Protein 1LFK (pdb70)

Secondary structure (DSSP, 8-state):
--S-GGG-EETTEE-HHHHTS-SEEEE----EEEE-SHHHHHHHHH-TTTEEEPTT-----TT-GGG--TTHHHHHHHHHGGGG-HHHHHHHHHHHHHHHHHHHHHHHHH-SSEEHIIIIITTHHHHHHHHHHT--GGGHHHHHHHHHHTT-TTS-HHHHHHHHHHHHHHHHHHHHHHHHS--SSHHHHHHHHHGGGS-HHHHHHHHHHHHHHTSHHHHHHHHHHHHHHHHSGGGGGGGSS-HHHHHHHHHHHHHHH--BS--S-EEESS-EEETTEEEPTT-EEEE-HHHHTT-TTT-TTTTS--TTSPP----TT--STTS-TTHHHHHHHHHHHHHHHHHH-TT-EESSTTPPPEEE-SSSB-EEEE-EEE-

B-factor: mean 27.85, std 11.75, range [9.98, 58.65]

Organism: Amycolatopsis orientalis (NCBI:txid31958)

Nearest PDB structures (foldseek):
  1lfk-assembly1_A  TM=1.003E+00  e=4.420E-62  Amycolatopsis orientalis
  1lgf-assembly1_A  TM=1.002E+00  e=5.185E-59  Amycolatopsis orientalis
  1lg9-assembly1_A  TM=9.828E-01  e=8.913E-56  Amycolatopsis orientalis
  6fsh-assembly1_A  TM=9.737E-01  e=1.957E-48  Actinoplanes teichomyceticus
  6fsh-assembly3_C  TM=9.744E-01  e=6.389E-47  Actinoplanes teichomyceticus

Radius of gyration: 20.88 Å; Cα contacts (8 Å, |Δi|>4): 610; chains: 1; bounding box: 57×57×49 Å

Foldseek 3Di:
DPDWQLLADDQLARDPVNLPDDQWDWDDVPIFIEGQALVQQQVQQACCVFWPFDAPDDLPADLQLRRDDPPVSVVSVVLQLLLQDPVLLVVCLVVLLVLLVVLVVVCVVVAPWDWCLVSHLQRSFQVSLCVQAVNDPVCSVVLLCLLVLLVDPVDDPVRNVVSPVVNLVVLVVVLVVLLVPQDSHSSVSSCVPVNPVCPSRSSVRVSSSSSVPGRVQLSQLLFSVVVLCLVVVVLLVLLVDDPVSLLLLLLLSCLQNLFFSWDGKIFGCAWDADPNRTHGGGHTYTYGQSSNSQNCVQDVPSNDRDSVDPDTDGQSQHHHPNRNSCVVSSSSSNSSNSNSVCVVPVPKHQSDPPDDFAWDSPDSTTHGPTTTIGD

CATH classification: 1.10.630.10

InterPro domains:
  IPR001128 Cytochrome P450 [PF00067] (218-369)
  IPR002397 Cytochrome P450, B-class [PR00359] (91-102)
  IPR002397 Cytochrome P450, B-class [PR00359] (138-154)
  IPR002397 Cytochrome P450, B-class [PR00359] (155-170)
  IPR002397 Cytochrome P450, B-class [PR00359] (192-214)
  IPR002397 Cytochrome P450, B-class [PR00359] (271-282)
  IPR002397 Cytochrome P450, B-class [PR00359] (289-316)
  IPR002397 Cytochrome P450, B-class [PR00359] (317-332)
  IPR002397 Cytochrome P450, B-class [PR00359] (338-347)
  IPR002397 Cytochrome P450, B-class [PR00359] (347-358)
  IPR017972 Cytochrome P450, conserved site [PS00086] (340-349)
  IPR036396 Cytochrome P450 superfamily [G3DSA:1.10.630.10] (2-398)
  IPR036396 Cytochrome P450 superfamily [SSF48264] (6-398)

Solvent-accessible surface area: 17871 Å² total; per-residue (Å²): 110,138,93,71,50,24,58,36,28,101,33,10,47,2,4,88,77,0,76,87,22,35,45,6,46,163,34,134,143,104,94,27,10,1,0,12,20,23,74,13,0,100,80,0,10,29,38,46,136,65,2,26,6,97,116,169,66,126,97,147,46,54,2,30,14,64,6,45,16,32,70,82,2,73,142,20,50,150,33,1,60,23,2,21,55,124,190,51,7,126,200,18,20,81,125,0,70,98,13,0,32,28,46,0,52,69,0,86,205,63,27,51,79,6,25,0,2,51,51,1,0,79,104,0,0,5,18,0,7,0,34,7,1,25,2,60,162,139,42,31,112,70,0,40,131,7,0,69,7,24,86,54,94,104,46,65,119,177,153,54,56,54,41,14,76,108,0,33,150,39,0,83,58,3,2,59,120,15,74,185,139,62,36,148,14,2,0,0,9,0,8,70,106,41,30,126,102,0,63,63,101,29,0,52,2,0,0,0,21,16,0,88,68,18,23,54,56,9,4,0,7,0,0,0,0,0,2,0,0,26,112,55,84,158,36,9,89,13,8,127,59,88,97,120,40,4,76,85,0,1,44,9,0,9,2,19,1,2,6,23,12,17,21,7,7,5,43,2,104,113,88,27,89,10,51,67,52,95,1,102,146,47,42,17,1,17,0,0,4,3,6,0,0,12,21,115,97,44,14,146,56,10,75,162,6,40,6,101,19,146,77,17,102,30,2,9,26,11,49,30,56,24,66,48,40,19,5,31,8,11,86,20,2,2,42,7,0,0,21,25,1,5,169,65,4,93,55,11,124,37,38,72,124,87,48,118,45,71,48,24,112,134,29,66,1,5,0,2,75,73,8,58,0,10,72

Structure (mmCIF, N/CA/C/O backbone):
data_1LFK
#
_entry.id   1LFK
#
_cell.length_a   100.40
_cell.length_b   60.400
_cell.length_c   90.30
_cell.angle_alpha   90.00
_cell.angle_beta   122.7
_cell.angle_gamma   90.00
#
_symmetry.space_group_name_H-M   'C 1 2 1'
#
loop_
_entity.id
_entity.type
_entity.pdbx_description
1 polymer 'P450 monooxygenase'
2 non-polymer 'PROTOPORPHYRIN IX CONTAINING FE'
3 water water
#
loop_
_atom_site.group_PDB
_atom_site.id
_atom_site.type_symbol
_atom_site.label_atom_id
_atom_site.label_alt_id
_atom_site.label_comp_id
_atom_site.label_asym_id
_atom_site.label_entity_id
_atom_site.label_seq_id
_atom_site.pdbx_PDB_ins_code
_atom_site.Cartn_x
_atom_site.Cartn_y
_atom_site.Cartn_z
_atom_site.occupancy
_atom_site.B_iso_or_equiv
_atom_site.auth_seq_id
_atom_site.auth_comp_id
_atom_site.auth_asym_id
_atom_site.auth_atom_id
_atom_site.pdbx_PDB_model_num
ATOM 1 N N . ASP A 1 5 ? 1.648 27.325 46.068 1.00 53.96 5 ASP A N 1
ATOM 2 C CA . ASP A 1 5 ? 2.905 27.939 46.605 1.00 54.28 5 ASP A CA 1
ATOM 3 C C . ASP A 1 5 ? 4.158 27.187 46.104 1.00 53.38 5 ASP A C 1
ATOM 4 O O . ASP A 1 5 ? 4.353 25.997 46.393 1.00 53.38 5 ASP A O 1
ATOM 9 N N . PRO A 1 6 ? 5.025 27.881 45.336 1.00 52.17 6 PRO A N 1
ATOM 10 C CA . PRO A 1 6 ? 6.252 27.278 44.797 1.00 50.53 6 PRO A CA 1
ATOM 11 C C . PRO A 1 6 ? 7.393 27.159 45.813 1.00 48.48 6 PRO A C 1
ATOM 12 O O . PRO A 1 6 ? 8.323 26.379 45.611 1.00 48.35 6 PRO A O 1
ATOM 16 N N . ARG A 1 7 ? 7.318 27.942 46.887 1.00 46.86 7 ARG A N 1
ATOM 17 C CA . ARG A 1 7 ? 8.346 27.943 47.935 1.00 44.25 7 ARG A CA 1
ATOM 18 C C . ARG A 1 7 ? 8.519 26.592 48.602 1.00 40.76 7 ARG A C 1
ATOM 19 O O . ARG A 1 7 ? 7.545 25.970 49.021 1.00 40.43 7 ARG A O 1
ATOM 27 N N . PRO A 1 8 ? 9.772 26.132 48.727 1.00 37.39 8 PRO A N 1
ATOM 28 C CA . PRO A 1 8 ? 10.096 24.843 49.348 1.00 34.90 8 PRO A CA 1
ATOM 29 C C . PRO A 1 8 ? 9.489 24.803 50.746 1.00 32.63 8 PRO A C 1
ATOM 30 O O . PRO A 1 8 ? 9.414 25.824 51.420 1.00 31.22 8 PRO A O 1
ATOM 34 N N . LEU A 1 9 ? 9.050 23.625 51.172 1.00 30.47 9 LEU A N 1
ATOM 35 C CA . LEU A 1 9 ? 8.433 23.490 52.465 1.00 29.41 9 LEU A CA 1
ATOM 36 C C . LEU A 1 9 ? 9.307 24.049 53.577 1.00 25.00 9 LEU A C 1
ATOM 37 O O . LEU A 1 9 ? 8.802 24.745 54.453 1.00 24.09 9 LEU A O 1
ATOM 42 N N . HIS A 1 10 ? 10.596 23.771 53.504 1.00 24.17 10 HIS A N 1
ATOM 43 C CA . HIS A 1 10 ? 11.450 24.170 54.628 1.00 23.89 10 HIS A CA 1
ATOM 44 C C . HIS A 1 10 ? 11.613 25.661 54.813 1.00 22.57 10 HIS A C 1
ATOM 45 O O . HIS A 1 10 ? 12.074 26.120 55.888 1.00 20.80 10 HIS A O 1
ATOM 52 N N . ILE A 1 11 ? 11.212 26.442 53.815 1.00 21.14 11 ILE A N 1
ATOM 53 C CA . ILE A 1 11 ? 11.336 27.884 53.983 1.00 23.22 11 ILE A CA 1
ATOM 54 C C . ILE A 1 11 ? 10.036 28.539 54.442 1.00 21.80 11 ILE A C 1
ATOM 55 O O . ILE A 1 11 ? 9.986 29.746 54.716 1.00 21.74 11 ILE A O 1
ATOM 60 N N . ARG A 1 12 ? 8.990 27.743 54.611 1.00 21.34 12 ARG A N 1
ATOM 61 C CA . ARG A 1 12 ? 7.710 28.274 55.014 1.00 21.17 12 ARG A CA 1
ATOM 62 C C . ARG A 1 12 ? 7.476 28.477 56.501 1.00 20.67 12 ARG A C 1
ATOM 63 O O . ARG A 1 12 ? 7.683 27.561 57.301 1.00 20.57 12 ARG A O 1
ATOM 71 N N . ARG A 1 13 ? 7.025 29.676 56.845 1.00 20.42 13 ARG A N 1
ATOM 72 C CA . ARG A 1 13 ? 6.664 29.998 58.209 1.00 19.57 13 ARG A CA 1
ATOM 73 C C . ARG A 1 13 ? 5.222 30.517 58.249 1.00 22.03 13 ARG A C 1
ATOM 74 O O . ARG A 1 13 ? 4.667 30.972 57.238 1.00 23.25 13 ARG A O 1
ATOM 82 N N . GLN A 1 14 ? 4.646 30.459 59.426 1.00 22.12 14 GLN A N 1
ATOM 83 C CA . GLN A 1 14 ? 3.315 30.977 59.700 1.00 24.15 14 GLN A CA 1
ATOM 84 C C . GLN A 1 14 ? 3.512 31.789 60.962 1.00 22.64 14 GLN A C 1
ATOM 85 O O . GLN A 1 14 ? 3.580 31.214 62.038 1.00 21.35 14 GLN A O 1
ATOM 91 N N . GLY A 1 15 ? 3.603 33.114 60.859 1.00 20.88 15 GLY A N 1
ATOM 92 C CA . GLY A 1 15 ? 3.829 33.905 62.055 1.00 20.57 15 GLY A CA 1
ATOM 93 C C . GLY A 1 15 ? 5.228 33.562 62.576 1.00 20.39 15 GLY A C 1
ATOM 94 O O . GLY A 1 15 ? 6.181 33.528 61.815 1.00 19.59 15 GLY A O 1
ATOM 95 N N . LEU A 1 16 ? 5.342 33.278 63.866 1.00 20.88 16 LEU A N 1
ATOM 96 C CA . LEU A 1 16 ? 6.648 32.930 64.460 1.00 18.67 16 LEU A CA 1
ATOM 97 C C . LEU A 1 16 ? 6.913 31.418 64.422 1.00 21.00 16 LEU A C 1
ATOM 98 O O . LEU A 1 16 ? 7.951 30.934 64.897 1.00 21.36 16 LEU A O 1
ATOM 103 N N . ASP A 1 17 ? 6.013 30.654 63.811 1.00 21.61 17 ASP A N 1
ATOM 104 C CA . ASP A 1 17 ? 6.192 29.190 63.772 1.00 21.16 17 ASP A CA 1
ATOM 105 C C . ASP A 1 17 ? 6.526 28.622 62.388 1.00 21.25 17 ASP A C 1
ATOM 106 O O . ASP A 1 17 ? 6.437 29.314 61.368 1.00 21.21 17 ASP A O 1
ATOM 111 N N . PRO A 1 18 ? 7.043 27.375 62.393 1.00 19.74 18 PRO A N 1
ATOM 112 C CA . PRO A 1 18 ? 7.187 26.789 61.063 1.00 20.15 18 PRO A CA 1
ATOM 113 C C . PRO A 1 18 ? 5.845 26.557 60.434 1.00 20.96 18 PRO A C 1
ATOM 114 O O . PRO A 1 18 ? 4.917 26.384 61.292 1.00 21.68 18 PRO A O 1
ATOM 118 N N . ALA A 1 19 ? 5.660 26.617 59.183 1.00 21.50 19 ALA A N 1
ATOM 119 C CA . ALA A 1 19 ? 4.305 26.473 58.628 1.00 23.51 19 ALA A CA 1
ATOM 120 C C . ALA A 1 19 ? 3.720 25.128 59.024 1.00 24.23 19 ALA A C 1
ATOM 121 O O . ALA A 1 19 ? 4.456 24.169 59.246 1.00 22.13 19 ALA A O 1
ATOM 123 N N . ASP A 1 20 ? 2.392 25.042 59.070 1.00 25.23 20 ASP A N 1
ATOM 124 C CA . ASP A 1 20 ? 1.746 23.782 59.451 1.00 28.92 20 ASP A CA 1
ATOM 125 C C . ASP A 1 20 ? 2.141 22.600 58.583 1.00 27.02 20 ASP A C 1
ATOM 126 O O . ASP A 1 20 ? 2.324 21.469 59.082 1.00 25.93 20 ASP A O 1
ATOM 131 N N . GLU A 1 21 ? 2.287 22.839 57.288 1.00 26.58 21 GLU A N 1
ATOM 132 C CA . GLU A 1 21 ? 2.668 21.760 56.380 1.00 26.92 21 GLU A CA 1
ATOM 133 C C . GLU A 1 21 ? 4.110 21.305 56.610 1.00 25.74 21 GLU A C 1
ATOM 134 O O . GLU A 1 21 ? 4.466 20.177 56.274 1.00 24.58 21 GLU A O 1
ATOM 140 N N . LEU A 1 22 ? 4.954 22.188 57.154 1.00 23.74 22 LEU A N 1
ATOM 141 C CA . LEU A 1 22 ? 6.333 21.777 57.413 1.00 20.89 22 LEU A CA 1
ATOM 142 C C . LEU A 1 22 ? 6.279 20.965 58.703 1.00 19.01 22 LEU A C 1
ATOM 143 O O . LEU A 1 22 ? 6.975 19.957 58.829 1.00 20.12 22 LEU A O 1
ATOM 148 N N . LEU A 1 23 ? 5.459 21.383 59.657 1.00 21.23 23 LEU A N 1
ATOM 149 C CA . LEU A 1 23 ? 5.369 20.656 60.936 1.00 23.83 23 LEU A CA 1
ATOM 150 C C . LEU A 1 23 ? 4.752 19.251 60.727 1.00 25.59 23 LEU A C 1
ATOM 151 O O . LEU A 1 23 ? 5.023 18.337 61.485 1.00 27.34 23 LEU A O 1
ATOM 156 N N . ALA A 1 24 ? 3.981 19.078 59.662 1.00 25.77 24 ALA A N 1
ATOM 157 C CA . ALA A 1 24 ? 3.361 17.784 59.376 1.00 26.39 24 ALA A CA 1
ATOM 158 C C . ALA A 1 24 ? 4.203 16.890 58.452 1.00 26.26 24 ALA A C 1
ATOM 159 O O . ALA A 1 24 ? 3.807 15.761 58.136 1.00 25.00 24 ALA A O 1
ATOM 161 N N . ALA A 1 25 ? 5.345 17.383 57.992 1.00 24.27 25 ALA A N 1
ATOM 162 C CA . ALA A 1 25 ? 6.200 16.595 57.136 1.00 25.45 25 ALA A CA 1
ATOM 163 C C . ALA A 1 25 ? 6.790 15.439 57.968 1.00 25.37 25 ALA A C 1
ATOM 164 O O . ALA A 1 25 ? 7.096 15.608 59.165 1.00 25.83 25 ALA A O 1
ATOM 166 N N . GLY A 1 26 ? 6.991 14.281 57.364 1.00 24.33 26 GLY A N 1
ATOM 167 C CA . GLY A 1 26 ? 7.540 13.192 58.168 1.00 23.48 26 GLY A CA 1
ATOM 168 C C . GLY A 1 26 ? 8.979 13.445 58.617 1.00 23.99 26 GLY A C 1
ATOM 169 O O . GLY A 1 26 ? 9.619 14.416 58.193 1.00 23.21 26 GLY A O 1
ATOM 170 N N . ALA A 1 27 ? 9.486 12.559 59.469 1.00 23.53 27 ALA A N 1
ATOM 171 C CA . ALA A 1 27 ? 10.837 12.684 59.985 1.00 23.21 27 ALA A CA 1
ATOM 172 C C . ALA A 1 27 ? 11.906 12.875 58.876 1.00 24.56 27 ALA A C 1
ATOM 173 O O . ALA A 1 27 ? 12.804 13.714 58.996 1.00 23.11 27 ALA A O 1
ATOM 175 N N . LEU A 1 28 ? 11.834 12.091 57.800 1.00 23.16 28 LEU A N 1
ATOM 176 C CA . LEU A 1 28 ? 12.819 12.192 56.722 1.00 25.08 28 LEU A CA 1
ATOM 177 C C . LEU A 1 28 ? 12.088 11.792 55.474 1.00 27.49 28 LEU A C 1
ATOM 178 O O . LEU A 1 28 ? 11.667 10.634 55.371 1.00 28.84 28 LEU A O 1
ATOM 183 N N . THR A 1 29 ? 11.911 12.738 54.560 1.00 28.37 29 THR A N 1
ATOM 184 C CA . THR A 1 29 ? 11.169 12.466 53.326 1.00 30.75 29 THR A CA 1
ATOM 185 C C . THR A 1 29 ? 11.824 13.109 52.127 1.00 32.58 29 THR A C 1
ATOM 186 O O . THR A 1 29 ? 12.742 13.920 52.251 1.00 30.79 29 THR A O 1
ATOM 190 N N . ARG A 1 30 ? 11.348 12.734 50.947 1.00 33.90 30 ARG A N 1
ATOM 191 C CA . ARG A 1 30 ? 11.867 13.293 49.715 1.00 36.44 30 ARG A CA 1
ATOM 192 C C . ARG A 1 30 ? 11.081 14.525 49.346 1.00 36.75 30 ARG A C 1
ATOM 193 O O . ARG A 1 30 ? 9.854 14.564 49.478 1.00 36.20 30 ARG A O 1
ATOM 201 N N . VAL A 1 31 ? 11.803 15.530 48.886 1.00 37.23 31 VAL A N 1
ATOM 202 C CA . VAL A 1 31 ? 11.203 16.783 48.462 1.00 38.65 31 VAL A CA 1
ATOM 203 C C . VAL A 1 31 ? 11.901 17.215 47.178 1.00 39.74 31 VAL A C 1
ATOM 204 O O . VAL A 1 31 ? 13.043 16.836 46.931 1.00 38.90 31 VAL A O 1
ATOM 208 N N . THR A 1 32 ? 11.191 17.988 46.360 1.00 41.58 32 THR A N 1
ATOM 209 C CA . THR A 1 32 ? 11.739 18.511 45.109 1.00 43.22 32 THR A CA 1
ATOM 210 C C . THR A 1 32 ? 11.526 20.027 45.071 1.00 42.42 32 THR A C 1
ATOM 211 O O . THR A 1 32 ? 12.480 20.791 44.858 1.00 42.82 32 THR A O 1
ATOM 215 N N . ALA A 1 39 ? 15.619 22.402 39.296 1.00 53.90 39 ALA A N 1
ATOM 216 C CA . ALA A 1 39 ? 14.802 21.339 39.886 1.00 54.17 39 ALA A CA 1
ATOM 217 C C . ALA A 1 39 ? 15.662 20.220 40.484 1.00 53.72 39 ALA A C 1
ATOM 218 O O . ALA A 1 39 ? 16.092 19.305 39.772 1.00 53.46 39 ALA A O 1
ATOM 220 N N . GLU A 1 40 ? 15.913 20.305 41.791 1.00 52.99 40 GLU A N 1
ATOM 221 C CA . GLU A 1 40 ? 16.708 19.292 42.488 1.00 51.91 40 GLU A CA 1
ATOM 222 C C . GLU A 1 40 ? 15.877 18.563 43.540 1.00 50.67 40 GLU A C 1
ATOM 223 O O . GLU A 1 40 ? 15.013 19.151 44.194 1.00 50.39 40 GLU A O 1
ATOM 229 N N . THR A 1 41 ? 16.136 17.273 43.695 1.00 49.67 41 THR A N 1
ATOM 230 C CA . THR A 1 41 ? 15.420 16.490 44.689 1.00 47.97 41 THR A CA 1
ATOM 231 C C . THR A 1 41 ? 16.364 16.226 45.885 1.00 45.43 41 THR A C 1
ATOM 232 O O . THR A 1 41 ? 17.547 15.947 45.704 1.00 45.65 41 THR A O 1
ATOM 236 N N . HIS A 1 42 ? 15.850 16.345 47.108 1.00 41.87 42 HIS A N 1
ATOM 237 C CA . HIS A 1 42 ? 16.688 16.117 48.289 1.00 38.26 42 HIS A CA 1
ATOM 238 C C . HIS A 1 42 ? 15.887 15.402 49.372 1.00 34.88 42 HIS A C 1
ATOM 239 O O . HIS A 1 42 ? 14.661 15.261 49.273 1.00 34.86 42 HIS A O 1
ATOM 246 N N . TRP A 1 43 ? 16.593 14.955 50.405 1.00 30.90 43 TRP A N 1
ATOM 247 C CA . TRP A 1 43 ? 15.915 14.367 51.544 1.00 27.57 43 TRP A CA 1
ATOM 248 C C . TRP A 1 43 ? 15.726 15.586 52.467 1.00 25.86 43 TRP A C 1
ATOM 249 O O . TRP A 1 43 ? 16.598 16.471 52.469 1.00 24.88 43 TRP A O 1
ATOM 260 N N . MET A 1 44 ? 14.596 15.662 53.176 1.00 22.96 44 MET A N 1
ATOM 261 C CA . MET A 1 44 ? 14.390 16.761 54.147 1.00 23.89 44 MET A CA 1
ATOM 262 C C . MET A 1 44 ? 14.201 16.069 55.480 1.00 23.15 44 MET A C 1
ATOM 263 O O . MET A 1 44 ? 13.300 15.242 55.622 1.00 21.90 44 MET A O 1
ATOM 268 N N . ALA A 1 45 ? 15.058 16.436 56.447 1.00 21.44 45 ALA A N 1
ATOM 269 C CA . ALA A 1 45 ? 15.046 15.903 57.805 1.00 20.11 45 ALA A CA 1
ATOM 270 C C . ALA A 1 45 ? 14.349 16.894 58.714 1.00 19.67 45 ALA A C 1
ATOM 271 O O . ALA A 1 45 ? 14.736 18.062 58.732 1.00 19.24 45 ALA A O 1
ATOM 273 N N . THR A 1 46 ? 13.324 16.447 59.446 1.00 17.75 46 THR A N 1
ATOM 274 C CA . THR A 1 46 ? 12.576 17.327 60.362 1.00 16.64 46 THR A CA 1
ATOM 275 C C . THR A 1 46 ? 12.598 16.843 61.821 1.00 18.32 46 THR A C 1
ATOM 276 O O . THR A 1 46 ? 12.266 17.596 62.725 1.00 19.17 46 THR A O 1
ATOM 280 N N . ALA A 1 47 ? 12.965 15.589 62.058 1.00 16.69 47 ALA A N 1
ATOM 281 C CA . ALA A 1 47 ? 12.987 15.120 63.426 1.00 17.63 47 ALA A CA 1
ATOM 282 C C . ALA A 1 47 ? 14.299 15.524 64.099 1.00 15.96 47 ALA A C 1
ATOM 283 O O . ALA A 1 47 ? 15.359 15.447 63.492 1.00 14.95 47 ALA A O 1
ATOM 285 N N . HIS A 1 48 ? 14.199 15.956 65.358 1.00 16.96 48 HIS A N 1
ATOM 286 C CA . HIS A 1 48 ? 15.370 16.373 66.137 1.00 16.42 48 HIS A CA 1
ATOM 287 C C . HIS A 1 48 ? 16.484 15.310 66.157 1.00 17.32 48 HIS A C 1
ATOM 288 O O . HIS A 1 48 ? 17.634 15.641 65.924 1.00 16.41 48 HIS A O 1
ATOM 295 N N . ALA A 1 49 ? 16.132 14.040 66.382 1.00 18.16 49 ALA A N 1
ATOM 296 C CA . ALA A 1 49 ? 17.152 12.986 66.415 1.00 17.39 49 ALA A CA 1
ATOM 297 C C . ALA A 1 49 ? 17.755 12.724 65.019 1.00 18.37 49 ALA A C 1
ATOM 298 O O . ALA A 1 49 ? 18.944 12.367 64.921 1.00 18.79 49 ALA A O 1
ATOM 300 N N . VAL A 1 50 ? 16.963 12.873 63.961 1.00 18.60 50 VAL A N 1
ATOM 301 C CA . VAL A 1 50 ? 17.487 12.639 62.624 1.00 16.73 50 VAL A CA 1
ATOM 302 C C . VAL A 1 50 ? 18.428 13.771 62.249 1.00 16.30 50 VAL A C 1
ATOM 303 O O . VAL A 1 50 ? 19.506 13.548 61.738 1.00 17.49 50 VAL A O 1
ATOM 307 N N . VAL A 1 51 ? 18.032 15.004 62.555 1.00 15.52 51 VAL A N 1
ATOM 308 C CA . VAL A 1 51 ? 18.920 16.113 62.244 1.00 16.65 51 VAL A CA 1
ATOM 309 C C . VAL A 1 51 ? 20.243 15.964 63.018 1.00 14.26 51 VAL A C 1
ATOM 310 O O . VAL A 1 51 ? 21.324 16.256 62.445 1.00 16.49 51 VAL A O 1
ATOM 314 N N . ARG A 1 52 ? 20.178 15.553 64.283 1.00 15.38 52 ARG A N 1
ATOM 315 C CA . ARG A 1 52 ? 21.401 15.362 65.087 1.00 17.63 52 ARG A CA 1
ATOM 316 C C . ARG A 1 52 ? 22.244 14.246 64.479 1.00 19.34 52 ARG A C 1
ATOM 317 O O . ARG A 1 52 ? 23.448 14.334 64.430 1.00 18.02 52 ARG A O 1
ATOM 325 N N . GLN A 1 53 ? 21.593 13.210 63.966 1.00 19.45 53 GLN A N 1
ATOM 326 C CA . GLN A 1 53 ? 22.392 12.146 63.391 1.00 22.64 53 GLN A CA 1
ATOM 327 C C . GLN A 1 53 ? 23.113 12.587 62.118 1.00 22.00 53 GLN A C 1
ATOM 328 O O . GLN A 1 53 ? 24.296 12.284 61.931 1.00 23.80 53 GLN A O 1
ATOM 334 N N . VAL A 1 54 ? 22.404 13.289 61.237 1.00 20.69 54 VAL A N 1
ATOM 335 C CA . VAL A 1 54 ? 22.931 13.786 59.979 1.00 19.99 54 VAL A CA 1
ATOM 336 C C . VAL A 1 54 ? 24.043 14.812 60.218 1.00 22.65 54 VAL A C 1
ATOM 337 O O . VAL A 1 54 ? 25.120 14.697 59.641 1.00 22.67 54 VAL A O 1
ATOM 341 N N . MET A 1 55 ? 23.795 15.790 61.100 1.00 19.56 55 MET A N 1
ATOM 342 C CA . MET A 1 55 ? 24.820 16.812 61.283 1.00 22.38 55 MET A CA 1
ATOM 343 C C . MET A 1 55 ? 25.990 16.356 62.136 1.00 22.54 55 MET A C 1
ATOM 344 O O . MET A 1 55 ? 27.103 16.881 62.015 1.00 24.03 55 MET A O 1
ATOM 349 N N . GLY A 1 56 ? 25.756 15.378 62.991 1.00 24.44 56 GLY A N 1
ATOM 350 C CA . GLY A 1 56 ? 26.831 14.929 63.871 1.00 27.01 56 GLY A CA 1
ATOM 351 C C . GLY A 1 56 ? 27.785 13.937 63.239 1.00 30.00 56 GLY A C 1
ATOM 352 O O . GLY A 1 56 ? 28.942 13.823 63.678 1.00 30.45 56 GLY A O 1
ATOM 353 N N . ASP A 1 57 ? 27.320 13.233 62.204 1.00 30.72 57 ASP A N 1
ATOM 354 C CA . ASP A 1 57 ? 28.131 12.200 61.540 1.00 32.64 57 ASP A CA 1
ATOM 355 C C . ASP A 1 57 ? 28.790 12.720 60.273 1.00 32.26 57 ASP A C 1
ATOM 356 O O . ASP A 1 57 ? 28.296 12.502 59.160 1.00 30.81 57 ASP A O 1
ATOM 361 N N . HIS A 1 58 ? 29.910 13.422 60.445 1.00 31.83 58 HIS A N 1
ATOM 362 C CA . HIS A 1 58 ? 30.605 14.000 59.308 1.00 33.63 58 HIS A CA 1
ATOM 363 C C . HIS A 1 58 ? 31.301 12.946 58.442 1.00 34.90 58 HIS A C 1
ATOM 364 O O . HIS A 1 58 ? 31.631 13.207 57.294 1.00 35.67 58 HIS A O 1
ATOM 371 N N . GLN A 1 59 ? 31.523 11.768 58.996 1.00 35.44 59 GLN A N 1
ATOM 372 C CA . GLN A 1 59 ? 32.133 10.692 58.223 1.00 38.97 59 GLN A CA 1
ATOM 373 C C . GLN A 1 59 ? 31.161 10.189 57.149 1.00 38.95 59 GLN A C 1
ATOM 374 O O . GLN A 1 59 ? 31.593 9.831 56.047 1.00 40.61 59 GLN A O 1
ATOM 380 N N . GLN A 1 60 ? 29.861 10.191 57.432 1.00 37.95 60 GLN A N 1
ATOM 381 C CA . GLN A 1 60 ? 28.875 9.748 56.426 1.00 37.67 60 GLN A CA 1
ATOM 382 C C . GLN A 1 60 ? 28.170 10.886 55.682 1.00 35.97 60 GLN A C 1
ATOM 383 O O . GLN A 1 60 ? 27.602 10.695 54.598 1.00 32.50 60 GLN A O 1
ATOM 389 N N . PHE A 1 61 ? 28.200 12.088 56.263 1.00 33.51 61 PHE A N 1
ATOM 390 C CA . PHE A 1 61 ? 27.537 13.222 55.637 1.00 32.02 61 PHE A CA 1
ATOM 391 C C . PHE A 1 61 ? 28.471 14.424 55.569 1.00 33.28 61 PHE A C 1
ATOM 392 O O . PHE A 1 61 ? 28.704 15.115 56.572 1.00 34.38 61 PHE A O 1
ATOM 400 N N . SER A 1 62 ? 29.007 14.669 54.391 1.00 33.16 62 SER A N 1
ATOM 401 C CA . SER A 1 62 ? 29.914 15.783 54.208 1.00 35.19 62 SER A CA 1
ATOM 402 C C . SER A 1 62 ? 29.088 17.016 53.877 1.00 35.99 62 SER A C 1
ATOM 403 O O . SER A 1 62 ? 27.928 16.914 53.471 1.00 35.31 62 SER A O 1
ATOM 406 N N . THR A 1 63 ? 29.671 18.193 54.066 1.00 36.86 63 THR A N 1
ATOM 407 C CA . THR A 1 63 ? 28.947 19.413 53.753 1.00 37.96 63 THR A CA 1
ATOM 408 C C . THR A 1 63 ? 29.116 19.735 52.282 1.00 40.18 63 THR A C 1
ATOM 409 O O . THR A 1 63 ? 30.214 19.607 51.738 1.00 40.75 63 THR A O 1
ATOM 413 N N . ARG A 1 64 ? 28.024 20.137 51.639 1.00 41.55 64 ARG A N 1
ATOM 414 C CA . ARG A 1 64 ? 28.052 20.532 50.244 1.00 43.34 64 ARG A CA 1
ATOM 415 C C . ARG A 1 64 ? 28.955 21.765 50.161 1.00 44.74 64 ARG A C 1
ATOM 416 O O . ARG A 1 64 ? 28.799 22.704 50.945 1.00 44.18 64 ARG A O 1
ATOM 424 N N . ARG A 1 65 ? 29.901 21.762 49.221 1.00 45.75 65 ARG A N 1
ATOM 425 C CA . ARG A 1 65 ? 30.812 22.897 49.059 1.00 47.24 65 ARG A CA 1
ATOM 426 C C . ARG A 1 65 ? 30.198 24.027 48.236 1.00 47.98 65 ARG A C 1
ATOM 427 O O . ARG A 1 65 ? 29.302 23.804 47.416 1.00 48.03 65 ARG A O 1
ATOM 435 N N . ARG A 1 66 ? 30.707 25.241 48.462 1.00 49.78 66 ARG A N 1
ATOM 436 C CA . ARG A 1 66 ? 30.249 26.453 47.772 1.00 50.71 66 ARG A CA 1
ATOM 437 C C . ARG A 1 66 ? 28.738 26.624 47.852 1.00 51.33 66 ARG A C 1
ATOM 438 O O . ARG A 1 66 ? 28.105 27.017 46.870 1.00 51.45 66 ARG A O 1
ATOM 446 N N . TRP A 1 67 ? 28.150 26.330 49.011 1.00 51.13 67 TRP A N 1
ATOM 447 C CA . TRP A 1 67 ? 26.705 26.479 49.147 1.00 51.16 67 TRP A CA 1
ATOM 448 C C . TRP A 1 67 ? 26.339 27.915 49.469 1.00 50.97 67 TRP A C 1
ATOM 449 O O . TRP A 1 67 ? 27.052 28.602 50.199 1.00 50.47 67 TRP A O 1
ATOM 460 N N . ASP A 1 68 ? 25.211 28.352 48.927 1.00 51.42 68 ASP A N 1
ATOM 461 C CA . ASP A 1 68 ? 24.714 29.693 49.163 1.00 52.43 68 ASP A CA 1
ATOM 462 C C . ASP A 1 68 ? 23.255 29.635 49.581 1.00 52.37 68 ASP A C 1
ATOM 463 O O . ASP A 1 68 ? 22.384 29.279 48.782 1.00 51.95 68 ASP A O 1
ATOM 468 N N . PRO A 1 69 ? 22.973 29.970 50.854 1.00 52.91 69 PRO A N 1
ATOM 469 C CA . PRO A 1 69 ? 21.626 29.978 51.429 1.00 52.84 69 PRO A CA 1
ATOM 470 C C . PRO A 1 69 ? 20.695 30.814 50.569 1.00 53.05 69 PRO A C 1
ATOM 471 O O . PRO A 1 69 ? 19.552 30.435 50.346 1.00 53.59 69 PRO A O 1
ATOM 475 N N . GLU A 1 83 ? 34.284 31.701 45.884 1.00 53.02 83 GLU A N 1
ATOM 476 C CA . GLU A 1 83 ? 34.808 30.698 46.814 1.00 53.18 83 GLU A CA 1
ATOM 477 C C . GLU A 1 83 ? 35.863 31.299 47.752 1.00 53.00 83 GLU A C 1
ATOM 478 O O . GLU A 1 83 ? 36.943 31.693 47.300 1.00 52.54 83 GLU A O 1
ATOM 484 N N . LEU A 1 84 ? 35.559 31.356 49.052 1.00 52.44 84 LEU A N 1
ATOM 485 C CA . LEU A 1 84 ? 36.494 31.916 50.029 1.00 52.05 84 LEU A CA 1
ATOM 486 C C . LEU A 1 84 ? 37.523 30.882 50.466 1.00 52.19 84 LEU A C 1
ATOM 487 O O . LEU A 1 84 ? 37.253 29.674 50.488 1.00 51.36 84 LEU A O 1
ATOM 492 N N . VAL A 1 85 ? 38.704 31.372 50.823 1.00 51.82 85 VAL A N 1
ATOM 493 C CA . VAL A 1 85 ? 39.777 30.509 51.299 1.00 51.07 85 VAL A CA 1
ATOM 494 C C . VAL A 1 85 ? 39.561 30.286 52.790 1.00 50.23 85 VAL A C 1
ATOM 495 O O . VAL A 1 85 ? 39.281 31.230 53.535 1.00 50.49 85 VAL A O 1
ATOM 499 N N . GLY A 1 86 ? 39.698 29.044 53.231 1.00 48.75 86 GLY A N 1
ATOM 500 C CA . GLY A 1 86 ? 39.525 28.775 54.642 1.00 47.39 86 GLY A CA 1
ATOM 501 C C . GLY A 1 86 ? 38.097 28.931 55.146 1.00 46.26 86 GLY A C 1
ATOM 502 O O . GLY A 1 86 ? 37.894 29.128 56.338 1.00 46.67 86 GLY A O 1
ATOM 503 N N . ASN A 1 87 ? 37.120 28.848 54.246 1.00 44.87 87 ASN A N 1
ATOM 504 C CA . ASN A 1 87 ? 35.703 28.943 54.610 1.00 43.64 87 ASN A CA 1
ATOM 505 C C . ASN A 1 87 ? 35.391 27.630 55.331 1.00 41.74 87 ASN A C 1
ATOM 506 O O . ASN A 1 87 ? 35.322 26.570 54.701 1.00 41.52 87 ASN A O 1
ATOM 511 N N . LEU A 1 88 ? 35.203 27.693 56.645 1.00 39.22 88 LEU A N 1
ATOM 512 C CA . LEU A 1 88 ? 34.984 26.470 57.412 1.00 37.96 88 LEU A CA 1
ATOM 513 C C . LEU A 1 88 ? 33.874 25.567 56.905 1.00 38.31 88 LEU A C 1
ATOM 514 O O . LEU A 1 88 ? 34.019 24.340 56.971 1.00 36.42 88 LEU A O 1
ATOM 519 N N . MET A 1 89 ? 32.799 26.148 56.375 1.00 37.88 89 MET A N 1
ATOM 520 C CA . MET A 1 89 ? 31.675 25.323 55.922 1.00 41.19 89 MET A CA 1
ATOM 521 C C . MET A 1 89 ? 31.995 24.396 54.755 1.00 41.03 89 MET A C 1
ATOM 522 O O . MET A 1 89 ? 31.339 23.369 54.571 1.00 40.68 89 MET A O 1
ATOM 527 N N . ASP A 1 90 ? 33.025 24.745 54.005 1.00 41.19 90 ASP A N 1
ATOM 528 C CA . ASP A 1 90 ? 33.435 23.960 52.848 1.00 42.86 90 ASP A CA 1
ATOM 529 C C . ASP A 1 90 ? 34.220 22.692 53.152 1.00 42.75 90 ASP A C 1
ATOM 530 O O . ASP A 1 90 ? 34.267 21.799 52.308 1.00 43.15 90 ASP A O 1
ATOM 535 N N . TYR A 1 91 ? 34.809 22.583 54.340 1.00 41.64 91 TYR A N 1
ATOM 536 C CA . TYR A 1 91 ? 35.602 21.402 54.651 1.00 41.04 91 TYR A CA 1
ATOM 537 C C . TYR A 1 91 ? 35.04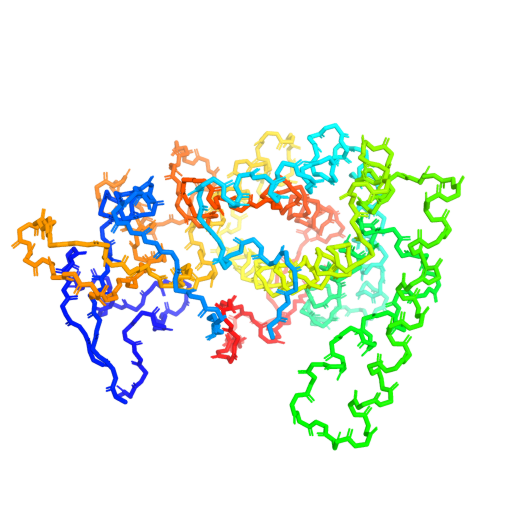8 20.502 55.739 1.00 39.22 91 TYR A C 1
ATOM 538 O O . TYR A 1 91 ? 34.144 20.895 56.470 1.00 36.87 91 TYR A O 1
ATOM 547 N N . ASP A 1 92 ? 35.596 19.286 55.821 1.00 37.45 92 ASP A N 1
ATOM 548 C CA . ASP A 1 92 ? 35.216 18.313 56.845 1.00 37.60 92 ASP A CA 1
ATOM 549 C C . ASP A 1 92 ? 36.497 17.803 57.499 1.00 35.65 92 ASP A C 1
ATOM 550 O O . ASP A 1 92 ? 37.585 17.999 56.969 1.00 35.34 92 ASP A O 1
ATOM 555 N N . PRO A 1 93 ? 36.404 17.208 58.688 1.00 34.57 93 PRO A N 1
ATOM 556 C CA . PRO A 1 93 ? 37.656 16.749 59.284 1.00 34.24 93 PRO A CA 1
ATOM 557 C C . PRO A 1 93 ? 38.372 15.816 58.320 1.00 35.78 93 PRO A C 1
ATOM 558 O O . PRO A 1 93 ? 37.718 15.103 57.557 1.00 34.22 93 PRO A O 1
ATOM 562 N N . PRO A 1 94 ? 39.720 15.809 58.339 1.00 36.17 94 PRO A N 1
ATOM 563 C CA . PRO A 1 94 ? 40.591 16.613 59.201 1.00 35.89 94 PRO A CA 1
ATOM 564 C C . PRO A 1 94 ? 40.888 18.029 58.708 1.00 34.32 94 PRO A C 1
ATOM 565 O O . PRO A 1 94 ? 41.368 18.833 59.482 1.00 35.29 94 PRO A O 1
ATOM 569 N N . GLU A 1 95 ? 40.626 18.328 57.441 1.00 33.32 95 GLU A N 1
ATOM 570 C CA . GLU A 1 95 ? 40.930 19.647 56.883 1.00 33.25 95 GLU A CA 1
ATOM 571 C C . GLU A 1 95 ? 40.170 20.751 57.630 1.00 32.26 95 GLU A C 1
ATOM 572 O O . GLU A 1 95 ? 40.686 21.849 57.874 1.00 30.59 95 GLU A O 1
ATOM 578 N N . HIS A 1 96 ? 38.927 20.447 57.963 1.00 29.11 96 HIS A N 1
ATOM 579 C CA . HIS A 1 96 ? 38.114 21.414 58.659 1.00 26.23 96 HIS A CA 1
ATOM 580 C C . HIS A 1 96 ? 38.651 21.630 60.072 1.00 25.45 96 HIS A C 1
ATOM 581 O O . HIS A 1 96 ? 38.688 22.757 60.571 1.00 24.14 96 HIS A O 1
ATOM 588 N N . THR A 1 97 ? 39.091 20.548 60.692 1.00 25.03 97 THR A N 1
ATOM 589 C CA . THR A 1 97 ? 39.589 20.602 62.046 1.00 25.44 97 THR A CA 1
ATOM 590 C C . THR A 1 97 ? 40.820 21.516 62.164 1.00 27.68 97 THR A C 1
ATOM 591 O O . THR A 1 97 ? 40.976 22.234 63.171 1.00 27.49 97 THR A O 1
ATOM 595 N N . ARG A 1 98 ? 41.699 21.454 61.164 1.00 28.65 98 ARG A N 1
ATOM 596 C CA . ARG A 1 98 ? 42.914 22.273 61.211 1.00 30.30 98 ARG A CA 1
ATOM 597 C C . ARG A 1 98 ? 42.539 23.735 61.061 1.00 29.84 98 ARG A C 1
ATOM 598 O O . ARG A 1 98 ? 43.024 24.579 61.808 1.00 29.59 98 ARG A O 1
ATOM 606 N N . LEU A 1 99 ? 41.699 24.020 60.082 1.00 30.22 99 LEU A N 1
ATOM 607 C CA . LEU A 1 99 ? 41.248 25.395 59.858 1.00 30.18 99 LEU A CA 1
ATOM 608 C C . LEU A 1 99 ? 40.508 25.984 61.059 1.00 29.21 99 LEU A C 1
ATOM 609 O O . LEU A 1 99 ? 40.746 27.132 61.448 1.00 28.11 99 LEU A O 1
ATOM 614 N N . ARG A 1 100 ? 39.595 25.217 61.649 1.00 25.70 100 ARG A N 1
ATOM 615 C CA . ARG A 1 100 ? 38.838 25.753 62.756 1.00 25.08 100 ARG A CA 1
ATOM 616 C C . ARG A 1 100 ? 39.738 25.999 63.927 1.00 26.31 100 ARG A C 1
ATOM 617 O O . ARG A 1 100 ? 39.551 26.962 64.685 1.00 25.37 100 ARG A O 1
ATOM 625 N N . ARG A 1 101 ? 40.724 25.114 64.086 1.00 24.31 101 ARG A N 1
ATOM 626 C CA . ARG A 1 101 ? 41.675 25.223 65.198 1.00 23.59 101 ARG A CA 1
ATOM 627 C C . ARG A 1 101 ? 42.404 26.576 65.091 1.00 22.93 101 ARG A C 1
ATOM 628 O O . ARG A 1 101 ? 42.626 27.276 66.065 1.00 21.80 101 ARG A O 1
ATOM 636 N N . LYS A 1 102 ? 42.731 26.932 63.873 1.00 22.85 102 LYS A N 1
ATOM 637 C CA . LYS A 1 102 ? 43.469 28.178 63.600 1.00 24.29 102 LYS A CA 1
ATOM 638 C C . LYS A 1 102 ? 42.639 29.424 63.921 1.00 23.29 102 LYS A C 1
ATOM 639 O O . LYS A 1 102 ? 43.183 30.432 64.386 1.00 24.15 102 LYS A O 1
ATOM 645 N N . LEU A 1 103 ? 41.326 29.347 63.699 1.00 21.78 103 LEU A N 1
ATOM 646 C CA . LEU A 1 103 ? 40.421 30.490 63.945 1.00 22.08 103 LEU A CA 1
ATOM 647 C C . LEU A 1 103 ? 39.906 30.579 65.372 1.00 21.35 103 LEU A C 1
ATOM 648 O O . LEU A 1 103 ? 39.542 31.644 65.864 1.00 21.60 103 LEU A O 1
ATOM 653 N N . THR A 1 104 ? 39.895 29.438 66.049 1.00 22.44 104 THR A N 1
ATOM 654 C CA . THR A 1 104 ? 39.376 29.372 67.398 1.00 23.09 104 THR A CA 1
ATOM 655 C C . THR A 1 104 ? 39.897 30.427 68.388 1.00 20.29 104 THR A C 1
ATOM 656 O O . THR A 1 104 ? 39.144 30.881 69.246 1.00 21.59 104 THR A O 1
ATOM 660 N N . PRO A 1 105 ? 41.187 30.816 68.296 1.00 21.06 105 PRO A N 1
ATOM 661 C CA . PRO A 1 105 ? 41.674 31.817 69.249 1.00 22.88 105 PRO A CA 1
ATOM 662 C C . PRO A 1 105 ? 40.861 33.097 69.294 1.00 21.38 105 PRO A C 1
ATOM 663 O O . PRO A 1 105 ? 40.834 33.767 70.321 1.00 22.49 105 PRO A O 1
ATOM 667 N N . GLY A 1 106 ? 40.179 33.415 68.192 1.00 22.21 106 GLY A N 1
ATOM 668 C CA . GLY A 1 106 ? 39.397 34.642 68.175 1.00 22.44 106 GLY A CA 1
ATOM 669 C C . GLY A 1 106 ? 38.043 34.549 68.825 1.00 22.27 106 GLY A C 1
ATOM 670 O O . GLY A 1 106 ? 37.321 35.551 68.983 1.00 22.10 106 GLY A O 1
ATOM 671 N N . PHE A 1 107 ? 37.695 33.357 69.297 1.00 21.27 107 PHE A N 1
ATOM 672 C CA . PHE A 1 107 ? 36.370 33.167 69.850 1.00 20.76 107 PHE A CA 1
ATOM 673 C C . PHE A 1 107 ? 36.336 32.542 71.224 1.00 21.30 107 PHE A C 1
ATOM 674 O O . PHE A 1 107 ? 35.286 32.057 71.640 1.00 22.62 107 PHE A O 1
ATOM 682 N N . THR A 1 108 ? 37.438 32.568 71.949 1.00 23.04 108 THR A N 1
ATOM 683 C CA . THR A 1 108 ? 37.395 31.966 73.282 1.00 22.61 108 THR A CA 1
ATOM 684 C C . THR A 1 108 ? 36.370 32.651 74.238 1.00 21.65 108 THR A C 1
ATOM 685 O O . THR A 1 108 ? 36.006 33.837 74.079 1.00 21.06 108 THR A O 1
ATOM 689 N N . LEU A 1 109 ? 35.874 31.909 75.242 1.00 18.47 109 LEU A N 1
ATOM 690 C CA . LEU A 1 109 ? 34.936 32.483 76.179 1.00 18.09 109 LEU A CA 1
ATOM 691 C C . LEU A 1 109 ? 35.553 33.625 76.954 1.00 17.72 109 LEU A C 1
ATOM 692 O O . LEU A 1 109 ? 34.841 34.558 77.321 1.00 18.88 109 LEU A O 1
ATOM 697 N N . ARG A 1 110 ? 36.862 33.566 77.218 1.00 17.99 110 ARG A N 1
ATOM 698 C CA . ARG A 1 110 ? 37.458 34.696 77.960 1.00 17.66 110 ARG A CA 1
ATOM 699 C C . ARG A 1 110 ? 37.465 35.926 77.067 1.00 18.55 110 ARG A C 1
ATOM 700 O O . ARG A 1 110 ? 37.223 37.031 77.539 1.00 18.44 110 ARG A O 1
ATOM 708 N N . LYS A 1 111 ? 37.672 35.738 75.782 1.00 17.64 111 LYS A N 1
ATOM 709 C CA . LYS A 1 111 ? 37.646 36.895 74.882 1.00 19.72 111 LYS A CA 1
ATOM 710 C C . LYS A 1 111 ? 36.222 37.417 74.730 1.00 20.88 111 LYS A C 1
ATOM 711 O O . LYS A 1 111 ? 35.996 38.648 74.588 1.00 16.68 111 LYS A O 1
ATOM 717 N N . MET A 1 112 ? 35.241 36.517 74.738 1.00 18.31 112 MET A N 1
ATOM 718 C CA . MET A 1 112 ? 33.852 36.994 74.654 1.00 22.34 112 MET A CA 1
ATOM 719 C C . MET A 1 112 ? 33.498 37.793 75.922 1.00 22.50 112 MET A C 1
ATOM 720 O O . MET A 1 112 ? 32.853 38.840 75.852 1.00 21.68 112 MET A O 1
ATOM 725 N N . GLN A 1 113 ? 33.948 37.347 77.092 1.00 22.95 113 GLN A N 1
ATOM 726 C CA . GLN A 1 113 ? 33.677 38.096 78.312 1.00 24.78 113 GLN A CA 1
ATOM 727 C C . GLN A 1 113 ? 34.213 39.525 78.190 1.00 23.36 113 GLN A C 1
ATOM 728 O O . GLN A 1 113 ? 33.525 40.492 78.582 1.00 23.72 113 GLN A O 1
ATOM 734 N N . ARG A 1 114 ? 35.430 39.667 77.652 1.00 21.02 114 ARG A N 1
ATOM 735 C CA . ARG A 1 114 ? 36.023 41.007 77.503 1.00 21.62 114 ARG A CA 1
ATOM 736 C C . ARG A 1 114 ? 35.263 41.869 76.497 1.00 19.52 114 ARG A C 1
ATOM 737 O O . ARG A 1 114 ? 35.334 43.093 76.556 1.00 20.69 114 ARG A O 1
ATOM 745 N N . MET A 1 115 ? 34.530 41.245 75.580 1.00 19.09 115 MET A N 1
ATOM 746 C CA . MET A 1 115 ? 33.748 42.022 74.623 1.00 19.68 115 MET A CA 1
ATOM 747 C C . MET A 1 115 ? 32.495 42.642 75.237 1.00 17.07 115 MET A C 1
ATOM 748 O O . MET A 1 115 ? 31.981 43.621 74.708 1.00 17.33 115 MET A O 1
ATOM 753 N N . ALA A 1 116 ? 31.948 42.032 76.288 1.00 15.31 116 ALA A N 1
ATOM 754 C CA . ALA A 1 116 ? 30.703 42.520 76.848 1.00 14.53 116 ALA A CA 1
ATOM 755 C C . ALA A 1 116 ? 30.616 44.035 77.052 1.00 15.70 116 ALA A C 1
ATOM 756 O O . ALA A 1 116 ? 29.650 44.627 76.674 1.00 15.83 116 ALA A O 1
ATOM 758 N N . PRO A 1 117 ? 31.616 44.672 77.692 1.00 17.03 117 PRO A N 1
ATOM 759 C CA . PRO A 1 117 ? 31.411 46.139 77.833 1.00 15.94 117 PRO A CA 1
ATOM 760 C C . PRO A 1 117 ? 31.317 46.895 76.492 1.00 16.28 117 PRO A C 1
ATOM 761 O O . PRO A 1 117 ? 30.624 47.937 76.410 1.00 15.81 117 PRO A O 1
ATOM 765 N N . TYR A 1 118 ? 32.060 46.430 75.472 1.00 15.48 118 TYR A N 1
ATOM 766 C CA . TYR A 1 118 ? 32.072 47.050 74.161 1.00 16.36 118 TYR A CA 1
ATOM 767 C C . TYR A 1 118 ? 30.728 46.810 73.526 1.00 16.05 118 TYR A C 1
ATOM 768 O O . TYR A 1 118 ? 30.177 47.697 72.848 1.00 16.03 118 TYR A O 1
ATOM 777 N N . ILE A 1 119 ? 30.192 45.590 73.727 1.00 14.90 119 ILE A N 1
ATOM 778 C CA . ILE A 1 119 ? 28.888 45.348 73.135 1.00 13.61 119 ILE A CA 1
ATOM 779 C C . ILE A 1 119 ? 27.819 46.228 73.824 1.00 16.02 119 ILE A C 1
ATOM 780 O O . ILE A 1 119 ? 26.968 46.754 73.163 1.00 16.06 119 ILE A O 1
ATOM 785 N N . GLU A 1 120 ? 27.878 46.382 75.154 1.00 14.89 120 GLU A N 1
ATOM 786 C CA . GLU A 1 120 ? 26.919 47.247 75.841 1.00 15.17 120 GLU A CA 1
ATOM 787 C C . GLU A 1 120 ? 27.019 48.670 75.266 1.00 16.64 120 GLU A C 1
ATOM 788 O O . GLU A 1 120 ? 25.980 49.329 75.042 1.00 16.26 120 GLU A O 1
ATOM 794 N N . GLN A 1 121 ? 28.237 49.153 75.022 1.00 16.72 121 GLN A N 1
ATOM 795 C CA . GLN A 1 121 ? 28.354 50.530 74.497 1.00 19.77 121 GLN A CA 1
ATOM 796 C C . GLN A 1 121 ? 27.763 50.670 73.105 1.00 16.78 121 GLN A C 1
ATOM 797 O O . GLN A 1 121 ? 27.051 51.634 72.806 1.00 17.41 121 GLN A O 1
ATOM 803 N N . ILE A 1 122 ? 27.988 49.685 72.246 1.00 16.20 122 ILE A N 1
ATOM 804 C CA . ILE A 1 122 ? 27.382 49.688 70.904 1.00 14.08 122 ILE A CA 1
ATOM 805 C C . ILE A 1 122 ? 25.857 49.709 71.019 1.00 14.69 122 ILE A C 1
ATOM 806 O O . ILE A 1 122 ? 25.169 50.491 70.333 1.00 16.66 122 ILE A O 1
ATOM 811 N N . VAL A 1 123 ? 25.300 48.811 71.834 1.00 14.16 123 VAL A N 1
ATOM 812 C CA . VAL A 1 123 ? 23.859 48.770 71.962 1.00 14.39 123 VAL A CA 1
ATOM 813 C C . VAL A 1 123 ? 23.316 50.114 72.516 1.00 14.75 123 VAL A C 1
ATOM 814 O O . VAL A 1 123 ? 22.374 50.660 71.979 1.00 15.64 123 VAL A O 1
ATOM 818 N N . ASN A 1 124 ? 23.933 50.651 73.574 1.00 14.68 124 ASN A N 1
ATOM 819 C CA . ASN A 1 124 ? 23.404 51.881 74.103 1.00 16.40 124 ASN A CA 1
ATOM 820 C C . ASN A 1 124 ? 23.552 53.065 73.161 1.00 16.93 124 ASN A C 1
ATOM 821 O O . ASN A 1 124 ? 22.701 53.974 73.207 1.00 18.59 124 ASN A O 1
ATOM 826 N N . ASP A 1 125 ? 24.573 53.049 72.305 1.00 17.93 125 ASP A N 1
ATOM 827 C CA . ASP A 1 125 ? 24.711 54.132 71.300 1.00 18.60 125 ASP A CA 1
ATOM 828 C C . ASP A 1 125 ? 23.559 54.063 70.304 1.00 18.55 125 ASP A C 1
ATOM 829 O O . ASP A 1 125 ? 23.050 55.102 69.869 1.00 16.15 125 ASP A O 1
ATOM 834 N N . ARG A 1 126 ? 23.148 52.860 69.906 1.00 17.42 126 ARG A N 1
ATOM 835 C CA . ARG A 1 126 ? 22.017 52.768 69.003 1.00 18.23 126 ARG A CA 1
ATOM 836 C C . ARG A 1 126 ? 20.695 53.085 69.723 1.00 17.04 126 ARG A C 1
ATOM 837 O O . ARG A 1 126 ? 19.809 53.695 69.124 1.00 17.94 126 ARG A O 1
ATOM 845 N N . LEU A 1 127 ? 20.525 52.642 70.975 1.00 14.85 127 LEU A N 1
ATOM 846 C CA . LEU A 1 127 ? 19.283 52.945 71.717 1.00 15.49 127 LEU A CA 1
ATOM 847 C C . LEU A 1 127 ? 19.221 54.488 71.896 1.00 15.67 127 LEU A C 1
ATOM 848 O O . LEU A 1 127 ? 18.125 55.055 71.948 1.00 16.63 127 LEU A O 1
ATOM 853 N N . ASP A 1 128 ? 20.391 55.145 71.984 1.00 15.43 128 ASP A N 1
ATOM 854 C CA . ASP A 1 128 ? 20.410 56.642 72.127 1.00 16.70 128 ASP A CA 1
ATOM 855 C C . ASP A 1 128 ? 19.838 57.288 70.866 1.00 17.15 128 ASP A C 1
ATOM 856 O O . ASP A 1 128 ? 19.085 58.246 70.971 1.00 18.13 128 ASP A O 1
ATOM 861 N N . GLU A 1 129 ? 20.161 56.754 69.694 1.00 18.27 129 GLU A N 1
ATOM 862 C CA . GLU A 1 129 ? 19.641 57.324 68.443 1.00 20.23 129 GLU A CA 1
ATOM 863 C C . GLU A 1 129 ? 18.147 57.072 68.367 1.00 19.19 129 GLU A C 1
ATOM 864 O O . GLU A 1 129 ? 17.363 57.953 67.959 1.00 18.65 129 GLU A O 1
ATOM 870 N N . MET A 1 130 ? 17.709 55.906 68.834 1.00 17.74 130 MET A N 1
ATOM 871 C CA . MET A 1 130 ? 16.270 55.651 68.807 1.00 16.60 130 MET A CA 1
ATOM 872 C C . MET A 1 130 ? 15.548 56.561 69.777 1.00 17.92 130 MET A C 1
ATOM 873 O O . MET A 1 130 ? 14.503 57.139 69.448 1.00 18.75 130 MET A O 1
ATOM 878 N N . GLU A 1 131 ? 16.109 56.710 70.977 1.00 17.37 131 GLU A N 1
ATOM 879 C CA . GLU A 1 131 ? 15.486 57.547 71.972 1.00 18.49 131 GLU A CA 1
ATOM 880 C C . GLU A 1 131 ? 15.373 59.000 71.442 1.00 17.16 131 GLU A C 1
ATOM 881 O O . GLU A 1 131 ? 14.348 59.640 71.630 1.00 19.85 131 GLU A O 1
ATOM 887 N N . ARG A 1 132 ? 16.421 59.513 70.841 1.00 17.99 132 ARG A N 1
ATOM 888 C CA . ARG A 1 132 ? 16.398 60.894 70.344 1.00 19.82 132 ARG A CA 1
ATOM 889 C C . ARG A 1 132 ? 15.346 61.088 69.235 1.00 22.45 132 ARG A C 1
ATOM 890 O O . ARG A 1 132 ? 14.744 62.183 69.103 1.00 22.80 132 ARG A O 1
ATOM 898 N N . ALA A 1 133 ? 15.107 60.048 68.438 1.00 21.90 133 ALA A N 1
ATOM 899 C CA . ALA A 1 133 ? 14.102 60.149 67.365 1.00 21.16 133 ALA A CA 1
ATOM 900 C C . ALA A 1 133 ? 12.703 60.249 67.954 1.00 22.12 133 ALA A C 1
ATOM 901 O O . ALA A 1 133 ? 11.823 60.810 67.321 1.00 22.31 133 ALA A O 1
ATOM 903 N N . GLY A 1 134 ? 12.482 59.708 69.172 1.00 18.49 134 GLY A N 1
ATOM 904 C CA . GLY A 1 134 ? 11.190 59.813 69.823 1.00 19.98 134 GLY A CA 1
ATOM 905 C C . GLY A 1 134 ? 10.217 58.701 69.480 1.00 19.37 134 GLY A C 1
ATOM 906 O O . GLY A 1 134 ? 10.292 58.124 68.400 1.00 19.28 134 GLY A O 1
ATOM 907 N N . SER A 1 135 ? 9.301 58.435 70.399 1.00 21.59 135 SER A N 1
ATOM 908 C CA . SER A 1 135 ? 8.291 57.372 70.216 1.00 22.11 135 SER A CA 1
ATOM 909 C C . SER A 1 135 ? 7.177 57.870 69.293 1.00 23.30 135 SER A C 1
ATOM 910 O O . SER A 1 135 ? 6.775 59.026 69.429 1.00 24.73 135 SER A O 1
ATOM 913 N N . PRO A 1 136 ? 6.687 57.050 68.325 1.00 24.04 136 PRO A N 1
ATOM 914 C CA . PRO A 1 136 ? 7.100 55.668 68.014 1.00 21.24 136 PRO A CA 1
ATOM 915 C C . PRO A 1 136 ? 8.224 55.691 66.990 1.00 21.96 136 PRO A C 1
ATOM 916 O O . PRO A 1 136 ? 8.371 56.622 66.219 1.00 20.44 136 PRO A O 1
ATOM 920 N N . ALA A 1 137 ? 9.031 54.636 67.004 1.00 18.98 137 ALA A N 1
ATOM 921 C CA . ALA A 1 137 ? 10.165 54.546 66.123 1.00 18.45 137 ALA A CA 1
ATOM 922 C C . ALA A 1 137 ? 10.296 53.093 65.695 1.00 17.68 137 ALA A C 1
ATOM 923 O O . ALA A 1 137 ? 9.732 52.195 66.329 1.00 18.13 137 ALA A O 1
ATOM 925 N N . ASP A 1 138 ? 11.024 52.903 64.611 1.00 18.52 138 ASP A N 1
ATOM 926 C CA . ASP A 1 138 ? 11.269 51.574 64.010 1.00 17.39 138 ASP A CA 1
ATOM 927 C C . ASP A 1 138 ? 12.493 50.920 64.626 1.00 17.52 138 ASP A C 1
ATOM 928 O O . ASP A 1 138 ? 13.640 51.280 64.307 1.00 18.26 138 ASP A O 1
ATOM 933 N N . LEU A 1 139 ? 12.245 49.940 65.502 1.00 15.72 139 LEU A N 1
ATOM 934 C CA . LEU A 1 139 ? 13.377 49.258 66.145 1.00 15.04 139 LEU A CA 1
ATOM 935 C C . LEU A 1 139 ? 14.313 48.544 65.207 1.00 15.14 139 LEU A C 1
ATOM 936 O O . LEU A 1 139 ? 15.504 48.379 65.513 1.00 14.51 139 LEU A O 1
ATOM 941 N N . ILE A 1 140 ? 13.831 48.152 64.038 1.00 13.04 140 ILE A N 1
ATOM 942 C CA . ILE A 1 140 ? 14.693 47.420 63.132 1.00 15.16 140 ILE A CA 1
ATOM 943 C C . ILE A 1 140 ? 15.706 48.327 62.502 1.00 15.20 140 ILE A C 1
ATOM 944 O O . ILE A 1 140 ? 16.876 48.040 62.482 1.00 13.49 140 ILE A O 1
ATOM 949 N N . ALA A 1 141 ? 15.258 49.496 62.027 1.00 15.53 141 ALA A N 1
ATOM 950 C CA . ALA A 1 141 ? 16.207 50.398 61.386 1.00 17.30 141 ALA A CA 1
ATOM 951 C C . ALA A 1 141 ? 17.239 50.945 62.376 1.00 15.56 141 ALA A C 1
ATOM 952 O O . ALA A 1 141 ? 18.423 51.111 62.012 1.00 16.70 141 ALA A O 1
ATOM 954 N N . PHE A 1 142 ? 16.805 51.234 63.600 1.00 16.99 142 PHE A N 1
ATOM 955 C CA . PHE A 1 142 ? 17.722 51.831 64.595 1.00 16.61 142 PHE A CA 1
ATOM 956 C C . PHE A 1 142 ? 18.596 50.860 65.324 1.00 17.19 142 PHE A C 1
ATOM 957 O O . PHE A 1 142 ? 19.756 51.171 65.625 1.00 17.29 142 PHE A O 1
ATOM 965 N N . VAL A 1 143 ? 18.064 49.668 65.561 1.00 16.15 143 VAL A N 1
ATOM 966 C CA . VAL A 1 143 ? 18.791 48.717 66.389 1.00 15.25 143 VAL A CA 1
ATOM 967 C C . VAL A 1 143 ? 19.103 47.395 65.749 1.00 15.53 143 VAL A C 1
ATOM 968 O O . VAL A 1 143 ? 20.258 47.020 65.641 1.00 16.00 143 VAL A O 1
ATOM 972 N N . ALA A 1 144 ? 18.070 46.689 65.325 1.00 14.80 144 ALA A N 1
ATOM 973 C CA . ALA A 1 144 ? 18.296 45.349 64.774 1.00 13.81 144 ALA A CA 1
ATOM 974 C C . ALA A 1 144 ? 19.248 45.301 63.612 1.00 15.87 144 ALA A C 1
ATOM 975 O O . ALA A 1 144 ? 20.118 44.431 63.554 1.00 16.49 144 ALA A O 1
ATOM 977 N N . ASP A 1 145 ? 19.104 46.240 62.676 1.00 15.66 145 ASP A N 1
ATOM 978 C CA . ASP A 1 145 ? 19.947 46.242 61.495 1.00 16.93 145 ASP A CA 1
ATOM 979 C C . ASP A 1 145 ? 21.316 46.880 61.684 1.00 17.46 145 ASP A C 1
ATOM 980 O O . ASP A 1 145 ? 22.149 46.774 60.817 1.00 19.18 145 ASP A O 1
ATOM 985 N N . LYS A 1 146 ? 21.561 47.506 62.845 1.00 16.57 146 LYS A N 1
ATOM 986 C CA . LYS A 1 146 ? 22.817 48.166 63.041 1.00 16.70 146 LYS A CA 1
ATOM 987 C C . LYS A 1 146 ? 23.742 47.496 64.026 1.00 15.53 146 LYS A C 1
ATOM 988 O O . LYS A 1 146 ? 24.964 47.490 63.817 1.00 17.30 146 LYS A O 1
ATOM 994 N N . VAL A 1 147 ? 23.188 46.996 65.117 1.00 15.00 147 VAL A N 1
ATOM 995 C CA . VAL A 1 147 ? 24.045 46.372 66.144 1.00 12.98 147 VAL A CA 1
ATOM 996 C C . VAL A 1 147 ? 24.912 45.213 65.690 1.00 14.04 147 VAL A C 1
ATOM 997 O O . VAL A 1 147 ? 26.099 45.165 65.991 1.00 12.28 147 VAL A O 1
ATOM 1001 N N . PRO A 1 148 ? 24.354 44.266 64.936 1.00 13.70 148 PRO A N 1
ATOM 1002 C CA . PRO A 1 148 ? 25.169 43.122 64.512 1.00 15.41 148 PRO A CA 1
ATOM 1003 C C . PRO A 1 148 ? 26.462 43.408 63.770 1.00 15.52 148 PRO A C 1
ATOM 1004 O O . PRO A 1 148 ? 27.533 42.876 64.108 1.00 14.73 148 PRO A O 1
ATOM 1008 N N . GLY A 1 149 ? 26.375 44.276 62.757 1.00 13.68 149 GLY A N 1
ATOM 1009 C CA . GLY A 1 149 ? 27.563 44.548 62.018 1.00 15.69 149 GLY A CA 1
ATOM 1010 C C . GLY A 1 149 ? 28.569 45.317 62.864 1.00 14.28 149 GLY A C 1
ATOM 1011 O O . GLY A 1 149 ? 29.777 45.105 62.736 1.00 15.19 149 GLY A O 1
ATOM 1012 N N . ALA A 1 150 ? 28.093 46.159 63.765 1.00 13.98 150 ALA A N 1
ATOM 1013 C CA . ALA A 1 150 ? 29.042 46.912 64.595 1.00 14.16 150 ALA A CA 1
ATOM 1014 C C . ALA A 1 150 ? 29.753 45.945 65.555 1.00 14.33 150 ALA A C 1
ATOM 1015 O O . ALA A 1 150 ? 30.969 46.078 65.805 1.00 15.50 150 ALA A O 1
ATOM 1017 N N . VAL A 1 151 ? 29.004 44.968 66.079 1.00 13.79 151 VAL A N 1
ATOM 1018 C CA . VAL A 1 151 ? 29.627 43.971 67.005 1.00 13.55 151 VAL A CA 1
ATOM 1019 C C . VAL A 1 151 ? 30.638 43.126 66.231 1.00 13.30 151 VAL A C 1
ATOM 1020 O O . VAL A 1 151 ? 31.716 42.832 66.745 1.00 14.83 151 VAL A O 1
ATOM 1024 N N . LEU A 1 152 ? 30.338 42.751 64.975 1.00 12.67 152 LEU A N 1
ATOM 1025 C CA . LEU A 1 152 ? 31.289 41.991 64.184 1.00 14.92 152 LEU A CA 1
ATOM 1026 C C . LEU A 1 152 ? 32.556 42.837 63.899 1.00 14.25 152 LEU A C 1
ATOM 1027 O O . LEU A 1 152 ? 33.666 42.323 63.956 1.00 15.17 152 LEU A O 1
ATOM 1032 N N . CYS A 1 153 ? 32.391 44.128 63.647 1.00 13.64 153 CYS A N 1
ATOM 1033 C CA . CYS A 1 153 ? 33.564 44.959 63.362 1.00 14.96 153 CYS A CA 1
ATOM 1034 C C . CYS A 1 153 ? 34.423 44.992 64.622 1.00 14.34 153 CYS A C 1
ATOM 1035 O O . CYS A 1 153 ? 35.642 44.935 64.564 1.00 14.48 153 CYS A O 1
ATOM 1038 N N . GLU A 1 154 ? 33.753 45.086 65.752 1.00 13.42 154 GLU A N 1
ATOM 1039 C CA . GLU A 1 154 ? 34.449 45.117 67.049 1.00 16.27 154 GLU A CA 1
ATOM 1040 C C . GLU A 1 154 ? 35.233 43.812 67.261 1.00 16.20 154 GLU A C 1
ATOM 1041 O O . GLU A 1 154 ? 36.418 43.845 67.652 1.00 16.98 154 GLU A O 1
ATOM 1047 N N . LEU A 1 155 ? 34.574 42.688 67.011 1.00 14.45 155 LEU A N 1
ATOM 1048 C CA . LEU A 1 155 ? 35.205 41.363 67.072 1.00 14.92 155 LEU A CA 1
ATOM 1049 C C . LEU A 1 155 ? 36.443 41.233 66.189 1.00 16.35 155 LEU A C 1
ATOM 1050 O O . LEU A 1 155 ? 37.478 40.694 66.611 1.00 16.50 155 LEU A O 1
ATOM 1055 N N . VAL A 1 156 ? 36.336 41.706 64.942 1.00 14.97 156 VAL A N 1
ATOM 1056 C CA . VAL A 1 156 ? 37.417 41.537 63.984 1.00 16.69 156 VAL A CA 1
ATOM 1057 C C . VAL A 1 156 ? 38.610 42.405 64.311 1.00 16.67 156 VAL A C 1
ATOM 1058 O O . VAL A 1 156 ? 39.736 41.991 64.078 1.00 17.71 156 VAL A O 1
ATOM 1062 N N . GLY A 1 157 ? 38.330 43.579 64.864 1.00 16.99 157 GLY A N 1
ATOM 1063 C CA . GLY A 1 157 ? 39.401 44.519 65.201 1.00 18.15 157 GLY A CA 1
ATOM 1064 C C . GLY A 1 157 ? 39.383 45.782 64.355 1.00 18.69 157 GLY A C 1
ATOM 1065 O O . GLY A 1 157 ? 40.382 46.537 64.309 1.00 18.88 157 GLY A O 1
ATOM 1066 N N . VAL A 1 158 ? 38.239 46.071 63.722 1.00 17.29 158 VAL A N 1
ATOM 1067 C CA . VAL A 1 158 ? 38.110 47.273 62.862 1.00 16.85 158 VAL A CA 1
ATOM 1068 C C . VAL A 1 158 ? 37.935 48.518 63.722 1.00 17.85 158 VAL A C 1
ATOM 1069 O O . VAL A 1 158 ? 37.078 48.551 64.605 1.00 19.35 158 VAL A O 1
ATOM 1073 N N . PRO A 1 159 ? 38.757 49.542 63.484 1.00 19.84 159 PRO A N 1
ATOM 1074 C CA . PRO A 1 159 ? 38.703 50.804 64.222 1.00 23.27 159 PRO A CA 1
ATOM 1075 C C . PRO A 1 159 ? 37.308 51.430 64.115 1.00 24.87 159 PRO A C 1
ATOM 1076 O O . PRO A 1 159 ? 36.654 51.429 63.050 1.00 22.88 159 PRO A O 1
ATOM 1080 N N . ARG A 1 160 ? 36.846 51.978 65.232 1.00 27.11 160 ARG A N 1
ATOM 1081 C CA . ARG A 1 160 ? 35.539 52.591 65.276 1.00 30.29 160 ARG A CA 1
ATOM 1082 C C . ARG A 1 160 ? 35.242 53.546 64.117 1.00 30.74 160 ARG A C 1
ATOM 1083 O O . ARG A 1 160 ? 34.195 53.461 63.472 1.00 31.15 160 ARG A O 1
ATOM 1091 N N . ASP A 1 161 ? 36.154 54.452 63.813 1.00 32.09 161 ASP A N 1
ATOM 1092 C CA . ASP A 1 161 ? 35.888 55.405 62.728 1.00 33.67 161 ASP A CA 1
ATOM 1093 C C . ASP A 1 161 ? 35.867 54.807 61.314 1.00 32.58 161 ASP A C 1
ATOM 1094 O O . ASP A 1 161 ? 35.483 55.479 60.348 1.00 32.84 161 ASP A O 1
ATOM 1099 N N . ASP A 1 162 ? 36.273 53.543 61.201 1.00 30.45 162 ASP A N 1
ATOM 1100 C CA . ASP A 1 162 ? 36.315 52.849 59.919 1.00 27.67 162 ASP A CA 1
ATOM 1101 C C . ASP A 1 162 ? 35.145 51.897 59.713 1.00 27.20 162 ASP A C 1
ATOM 1102 O O . ASP A 1 162 ? 34.995 51.364 58.636 1.00 26.03 162 ASP A O 1
ATOM 1107 N N . ARG A 1 163 ? 34.331 51.672 60.727 1.00 25.76 163 ARG A N 1
ATOM 1108 C CA . ARG A 1 163 ? 33.248 50.713 60.592 1.00 27.23 163 ARG A CA 1
ATOM 1109 C C . ARG A 1 163 ? 32.217 50.928 59.491 1.00 28.00 163 ARG A C 1
ATOM 1110 O O . ARG A 1 163 ? 31.844 49.980 58.822 1.00 26.39 163 ARG A O 1
ATOM 1118 N N . ASP A 1 164 ? 31.759 52.160 59.320 1.00 29.03 164 ASP A N 1
ATOM 1119 C CA . ASP A 1 164 ? 30.768 52.423 58.281 1.00 31.84 164 ASP A CA 1
ATOM 1120 C C . ASP A 1 164 ? 31.391 52.062 56.952 1.00 30.54 164 ASP A C 1
ATOM 1121 O O . ASP A 1 164 ? 30.805 51.323 56.138 1.00 30.03 164 ASP A O 1
ATOM 1126 N N . MET A 1 165 ? 32.598 52.558 56.729 1.00 29.20 165 MET A N 1
ATOM 1127 C CA . MET A 1 165 ? 33.278 52.238 55.480 1.00 29.06 165 MET A CA 1
ATOM 1128 C C . MET A 1 165 ? 33.516 50.737 55.318 1.00 28.27 165 MET A C 1
ATOM 1129 O O . MET A 1 165 ? 33.298 50.187 54.236 1.00 25.93 165 MET A O 1
ATOM 1134 N N . PHE A 1 166 ? 33.967 50.084 56.394 1.00 24.90 166 PHE A N 1
ATOM 1135 C CA . PHE A 1 166 ? 34.224 48.647 56.331 1.00 23.33 166 PHE A CA 1
ATOM 1136 C C . PHE A 1 166 ? 32.978 47.830 55.954 1.00 24.13 166 PHE A C 1
ATOM 1137 O O . PHE A 1 166 ? 33.075 46.892 55.145 1.00 24.23 166 PHE A O 1
ATOM 1145 N N . MET A 1 167 ? 31.832 48.170 56.538 1.00 26.16 167 MET A N 1
ATOM 1146 C CA . MET A 1 167 ? 30.588 47.449 56.216 1.00 28.34 167 MET A CA 1
ATOM 1147 C C . MET A 1 167 ? 30.300 47.650 54.718 1.00 31.02 167 MET A C 1
ATOM 1148 O O . MET A 1 167 ? 29.956 46.699 54.010 1.00 30.24 167 MET A O 1
ATOM 1153 N N . LYS A 1 168 ? 30.472 48.881 54.242 1.00 31.10 168 LYS A N 1
ATOM 1154 C CA . LYS A 1 168 ? 30.223 49.178 52.821 1.00 33.11 168 LYS A CA 1
ATOM 1155 C C . LYS A 1 168 ? 31.143 48.388 51.873 1.00 33.35 168 LYS A C 1
ATOM 1156 O O . LYS A 1 168 ? 30.680 47.835 50.861 1.00 33.56 168 LYS A O 1
ATOM 1162 N N . LEU A 1 169 ? 32.439 48.319 52.191 1.00 31.99 169 LEU A N 1
ATOM 1163 C CA . LEU A 1 169 ? 33.403 47.596 51.374 1.00 32.33 169 LEU A CA 1
ATOM 1164 C C . LEU A 1 169 ? 33.170 46.087 51.386 1.00 34.36 169 LEU A C 1
ATOM 1165 O O . LEU A 1 169 ? 33.174 45.424 50.344 1.00 32.33 169 LEU A O 1
ATOM 1170 N N . CYS A 1 170 ? 32.967 45.531 52.580 1.00 35.28 170 CYS A N 1
ATOM 1171 C CA . CYS A 1 170 ? 32.776 44.095 52.697 1.00 38.53 170 CYS A CA 1
ATOM 1172 C C . CYS A 1 170 ? 31.527 43.587 51.963 1.00 39.35 170 CYS A C 1
ATOM 1173 O O . CYS A 1 170 ? 31.602 42.649 51.156 1.00 39.40 170 CYS A O 1
ATOM 1176 N N . HIS A 1 171 ? 30.381 44.187 52.242 1.00 39.96 171 HIS A N 1
ATOM 1177 C CA . HIS A 1 171 ? 29.184 43.731 51.576 1.00 42.47 171 HIS A CA 1
ATOM 1178 C C . HIS A 1 171 ? 29.173 44.165 50.113 1.00 41.79 171 HIS A C 1
ATOM 1179 O O . HIS A 1 171 ? 28.676 43.438 49.253 1.00 40.61 171 HIS A O 1
ATOM 1186 N N . GLY A 1 172 ? 29.752 45.327 49.836 1.00 40.08 172 GLY A N 1
ATOM 1187 C CA . GLY A 1 172 ? 29.781 45.812 48.467 1.00 39.46 172 GLY A CA 1
ATOM 1188 C C . GLY A 1 172 ? 30.552 44.934 47.489 1.00 38.89 172 GLY A C 1
ATOM 1189 O O . GLY A 1 172 ? 30.122 44.749 46.343 1.00 35.40 172 GLY A O 1
ATOM 1190 N N . HIS A 1 173 ? 31.679 44.373 47.913 1.00 38.70 173 HIS A N 1
ATOM 1191 C CA . HIS A 1 173 ? 32.466 43.570 46.999 1.00 39.77 173 HIS A CA 1
ATOM 1192 C C . HIS A 1 173 ? 31.771 42.255 46.689 1.00 40.29 173 HIS A C 1
ATOM 1193 O O . HIS A 1 173 ? 32.240 41.467 45.885 1.00 40.09 173 HIS A O 1
ATOM 1200 N N . LEU A 1 174 ? 30.628 42.042 47.318 1.00 40.81 174 LEU A N 1
ATOM 1201 C CA . LEU A 1 174 ? 29.847 40.839 47.084 1.00 42.87 174 LEU A CA 1
ATOM 1202 C C . LEU A 1 174 ? 28.418 41.206 46.657 1.00 42.60 174 LEU A C 1
ATOM 1203 O O . LEU A 1 174 ? 27.549 40.341 46.569 1.00 42.93 174 LEU A O 1
ATOM 1208 N N . ASP A 1 175 ? 28.171 42.483 46.381 1.00 42.45 175 ASP A N 1
ATOM 1209 C CA . ASP A 1 175 ? 26.819 42.924 46.053 1.00 43.32 175 ASP A CA 1
ATOM 1210 C C . ASP A 1 175 ? 26.495 42.684 44.564 1.00 44.27 175 ASP A C 1
ATOM 1211 O O . ASP A 1 175 ? 27.008 43.386 43.686 1.00 43.27 175 ASP A O 1
ATOM 1216 N N . ALA A 1 176 ? 25.660 41.690 44.293 1.00 44.30 176 ALA A N 1
ATOM 1217 C CA . ALA A 1 176 ? 25.316 41.349 42.908 1.00 45.58 176 ALA A CA 1
ATOM 1218 C C . ALA A 1 176 ? 24.532 42.427 42.181 1.00 45.67 176 ALA A C 1
ATOM 1219 O O . ALA A 1 176 ? 24.622 42.534 40.957 1.00 45.69 176 ALA A O 1
ATOM 1221 N N . SER A 1 177 ? 23.787 43.245 42.922 1.00 45.18 177 SER A N 1
ATOM 1222 C CA . SER A 1 177 ? 22.986 44.288 42.294 1.00 44.55 177 SER A CA 1
ATOM 1223 C C . SER A 1 177 ? 23.794 45.448 41.701 1.00 43.23 177 SER A C 1
ATOM 1224 O O . SER A 1 177 ? 23.252 46.252 40.934 1.00 42.71 177 SER A O 1
ATOM 1227 N N . LEU A 1 178 ? 25.079 45.544 42.046 1.00 40.47 178 LEU A N 1
ATOM 1228 C CA . LEU A 1 178 ? 25.906 46.635 41.540 1.00 39.37 178 LEU A CA 1
ATOM 1229 C C . LEU A 1 178 ? 26.483 46.323 40.178 1.00 36.65 178 LEU A C 1
ATOM 1230 O O . LEU A 1 178 ? 26.514 45.175 39.755 1.00 33.79 178 LEU A O 1
ATOM 1235 N N . SER A 1 179 ? 27.000 47.366 39.542 1.00 37.51 179 SER A N 1
ATOM 1236 C CA . SER A 1 179 ? 27.652 47.232 38.246 1.00 38.47 179 SER A CA 1
ATOM 1237 C C . SER A 1 179 ? 28.991 46.548 38.512 1.00 39.86 179 SER A C 1
ATOM 1238 O O . SER A 1 179 ? 29.482 46.532 39.648 1.00 40.25 179 SER A O 1
ATOM 1241 N N . GLN A 1 180 ? 29.569 45.964 37.477 1.00 39.86 180 GLN A N 1
ATOM 1242 C CA . GLN A 1 180 ? 30.840 45.278 37.580 1.00 41.54 180 GLN A CA 1
ATOM 1243 C C . GLN A 1 180 ? 31.928 46.234 38.042 1.00 42.00 180 GLN A C 1
ATOM 1244 O O . GLN A 1 180 ? 32.731 45.916 38.939 1.00 40.63 180 GLN A O 1
ATOM 1250 N N . LYS A 1 181 ? 31.953 47.410 37.423 1.00 42.03 181 LYS A N 1
ATOM 1251 C CA . LYS A 1 181 ? 32.936 48.433 37.742 1.00 43.13 181 LYS A CA 1
ATOM 1252 C C . LYS A 1 181 ? 32.867 48.851 39.211 1.00 43.35 181 LYS A C 1
ATOM 1253 O O . LYS A 1 181 ? 33.898 49.004 39.867 1.00 42.73 181 LYS A O 1
ATOM 1259 N N . ARG A 1 182 ? 31.650 49.031 39.715 1.00 43.28 182 ARG A N 1
ATOM 1260 C CA . ARG A 1 182 ? 31.441 49.447 41.098 1.00 43.73 182 ARG A CA 1
ATOM 1261 C C . ARG A 1 182 ? 31.860 48.374 42.079 1.00 42.58 182 ARG A C 1
ATOM 1262 O O . ARG A 1 182 ? 32.515 48.669 43.088 1.00 41.43 182 ARG A O 1
ATOM 1270 N N . ARG A 1 183 ? 31.484 47.134 41.784 1.00 40.72 183 ARG A N 1
ATOM 1271 C CA . ARG A 1 183 ? 31.801 46.011 42.659 1.00 40.67 183 ARG A CA 1
ATOM 1272 C C . ARG A 1 183 ? 33.290 45.681 42.706 1.00 40.54 183 ARG A C 1
ATOM 1273 O O . ARG A 1 183 ? 33.819 45.282 43.751 1.00 40.55 183 ARG A O 1
ATOM 1281 N N . ALA A 1 184 ? 33.968 45.852 41.582 1.00 40.05 184 ALA A N 1
ATOM 1282 C CA . ALA A 1 184 ? 35.397 45.579 41.497 1.00 39.95 184 ALA A CA 1
ATOM 1283 C C . ALA A 1 184 ? 36.214 46.657 42.203 1.00 39.12 184 ALA A C 1
ATOM 1284 O O . ALA A 1 184 ? 37.292 46.374 42.753 1.00 39.52 184 ALA A O 1
ATOM 1286 N N . ALA A 1 185 ? 35.726 47.891 42.177 1.00 37.43 185 ALA A N 1
ATOM 1287 C CA . ALA A 1 185 ? 36.447 48.969 42.835 1.00 37.19 185 ALA A CA 1
ATOM 1288 C C . ALA A 1 185 ? 36.350 48.797 44.351 1.00 37.26 185 ALA A C 1
ATOM 1289 O O . ALA A 1 185 ? 37.330 49.046 45.078 1.00 36.01 185 ALA A O 1
ATOM 1291 N N . LEU A 1 186 ? 35.169 48.397 44.813 1.00 36.57 186 LEU A N 1
ATOM 1292 C CA . LEU A 1 186 ? 34.935 48.193 46.249 1.00 36.50 186 LEU A CA 1
ATOM 1293 C C . LEU A 1 186 ? 35.788 47.023 46.703 1.00 36.77 186 LEU A C 1
ATOM 1294 O O . LEU A 1 186 ? 36.302 47.015 47.822 1.00 35.65 186 LEU A O 1
ATOM 1299 N N . GLY A 1 187 ? 35.940 46.036 45.821 1.00 36.16 187 GLY A N 1
ATOM 1300 C CA . GLY A 1 187 ? 36.759 44.876 46.121 1.00 37.01 187 GLY A CA 1
ATOM 1301 C C . GLY A 1 187 ? 38.235 45.237 46.186 1.00 37.76 187 GLY A C 1
ATOM 1302 O O . GLY A 1 187 ? 38.970 44.665 46.982 1.00 37.76 187 GLY A O 1
ATOM 1303 N N . ASP A 1 188 ? 38.694 46.156 45.339 1.00 38.24 188 ASP A N 1
ATOM 1304 C CA . ASP A 1 188 ? 40.097 46.563 45.394 1.00 38.94 188 ASP A CA 1
ATOM 1305 C C . ASP A 1 188 ? 40.351 47.262 46.737 1.00 38.37 188 ASP A C 1
ATOM 1306 O O . ASP A 1 188 ? 41.380 47.017 47.398 1.00 38.34 188 ASP A O 1
ATOM 1311 N N . LYS A 1 189 ? 39.423 48.145 47.120 1.00 37.82 189 LYS A N 1
ATOM 1312 C CA . LYS A 1 189 ? 39.551 48.889 48.366 1.00 37.83 189 LYS A CA 1
ATOM 1313 C C . LYS A 1 189 ? 39.475 47.975 49.568 1.00 36.52 189 LYS A C 1
ATOM 1314 O O . LYS A 1 189 ? 40.211 48.174 50.515 1.00 34.64 189 LYS A O 1
ATOM 1320 N N . PHE A 1 190 ? 38.581 46.992 49.527 1.00 34.59 190 PHE A N 1
ATOM 1321 C CA . PHE A 1 190 ? 38.440 46.051 50.625 1.00 35.75 190 PHE A CA 1
ATOM 1322 C C . PHE A 1 190 ? 39.737 45.289 50.832 1.00 35.69 190 PHE A C 1
ATOM 1323 O O . PHE A 1 190 ? 40.211 45.177 51.965 1.00 33.84 190 PHE A O 1
ATOM 1331 N N . SER A 1 191 ? 40.310 44.770 49.737 1.00 35.58 191 SER A N 1
ATOM 1332 C CA . SER A 1 191 ? 41.575 44.026 49.801 1.00 36.35 191 SER A CA 1
ATOM 1333 C C . SER A 1 191 ? 42.688 44.878 50.388 1.00 35.59 191 SER A C 1
ATOM 1334 O O . SER A 1 191 ? 43.444 44.418 51.239 1.00 37.02 191 SER A O 1
ATOM 1337 N N . ARG A 1 192 ? 42.801 46.105 49.917 1.00 33.63 192 ARG A N 1
ATOM 1338 C CA . ARG A 1 192 ? 43.836 46.994 50.394 1.00 34.10 192 ARG A CA 1
ATOM 1339 C C . ARG A 1 192 ? 43.648 47.263 51.877 1.00 32.69 192 ARG A C 1
ATOM 1340 O O . ARG A 1 192 ? 44.633 47.321 52.640 1.00 30.46 192 ARG A O 1
ATOM 1348 N N . TYR A 1 193 ? 42.392 47.402 52.288 1.00 28.72 193 TYR A N 1
ATOM 1349 C CA . TYR A 1 193 ? 42.128 47.722 53.689 1.00 27.68 193 TYR A CA 1
ATOM 1350 C C . TYR A 1 193 ? 42.443 46.542 54.575 1.00 26.33 193 TYR A C 1
ATOM 1351 O O . TYR A 1 193 ? 43.088 46.678 55.626 1.00 25.42 193 TYR A O 1
ATOM 1360 N N . LEU A 1 194 ? 41.962 45.381 54.161 1.00 26.51 194 LEU A N 1
ATOM 1361 C CA . LEU A 1 194 ? 42.177 44.179 54.930 1.00 28.02 194 LEU A CA 1
ATOM 1362 C C . LEU A 1 194 ? 43.649 43.842 55.064 1.00 28.31 194 LEU A C 1
ATOM 1363 O O . LEU A 1 194 ? 44.113 43.485 56.145 1.00 26.60 194 LEU A O 1
ATOM 1368 N N . LEU A 1 195 ? 44.391 43.953 53.972 1.00 27.52 195 LEU A N 1
ATOM 1369 C CA . LEU A 1 195 ? 45.790 43.619 54.026 1.00 28.66 195 LEU A CA 1
ATOM 1370 C C . LEU A 1 195 ? 46.570 44.555 54.950 1.00 26.52 195 LEU A C 1
ATOM 1371 O O . LEU A 1 195 ? 47.506 44.112 55.607 1.00 26.67 195 LEU A O 1
ATOM 1376 N N . ALA A 1 196 ? 46.226 45.843 54.975 1.00 24.25 196 ALA A N 1
ATOM 1377 C CA . ALA A 1 196 ? 46.950 46.780 55.865 1.00 22.95 196 ALA A CA 1
ATOM 1378 C C . ALA A 1 196 ? 46.576 46.435 57.306 1.00 22.93 196 ALA A C 1
ATOM 1379 O O . ALA A 1 196 ? 47.431 46.527 58.191 1.00 21.89 196 ALA A O 1
ATOM 1381 N N . MET A 1 197 ? 45.312 46.052 57.536 1.00 20.49 197 MET A N 1
ATOM 1382 C CA . MET A 1 197 ? 44.880 45.704 58.892 1.00 21.02 197 MET A CA 1
ATOM 1383 C C . MET A 1 197 ? 45.624 44.455 59.310 1.00 21.81 197 MET A C 1
ATOM 1384 O O . MET A 1 197 ? 46.132 44.365 60.458 1.00 18.46 197 MET A O 1
ATOM 1389 N N . ILE A 1 198 ? 45.713 43.484 58.401 1.00 19.51 198 ILE A N 1
ATOM 1390 C CA . ILE A 1 198 ? 46.458 42.272 58.749 1.00 20.21 198 ILE A CA 1
ATOM 1391 C C . ILE A 1 198 ? 47.956 42.570 59.049 1.00 20.42 198 ILE A C 1
ATOM 1392 O O . ILE A 1 198 ? 48.529 42.007 60.017 1.00 19.38 198 ILE A O 1
ATOM 1397 N N . ALA A 1 199 ? 48.563 43.478 58.273 1.00 19.74 199 ALA A N 1
ATOM 1398 C CA . ALA A 1 199 ? 49.974 43.803 58.506 1.00 20.50 199 ALA A CA 1
ATOM 1399 C C . ALA A 1 199 ? 50.127 44.467 59.883 1.00 19.66 199 ALA A C 1
ATOM 1400 O O . ALA A 1 199 ? 51.105 44.177 60.592 1.00 18.99 199 ALA A O 1
ATOM 1402 N N . ARG A 1 200 ? 49.210 45.351 60.236 1.00 18.51 200 ARG A N 1
ATOM 1403 C CA . ARG A 1 200 ? 49.282 46.013 61.554 1.00 19.77 200 ARG A CA 1
ATOM 1404 C C . ARG A 1 200 ? 49.176 44.952 62.669 1.00 21.28 200 ARG A C 1
ATOM 1405 O O . ARG A 1 200 ? 49.918 45.002 63.671 1.00 18.62 200 ARG A O 1
ATOM 1413 N N . GLU A 1 201 ? 48.264 43.985 62.502 1.00 19.53 201 GLU A N 1
ATOM 1414 C CA . GLU A 1 201 ? 48.102 42.971 63.547 1.00 21.02 201 GLU A CA 1
ATOM 1415 C C . GLU A 1 201 ? 49.301 42.051 63.692 1.00 21.24 201 GLU A C 1
ATOM 1416 O O . GLU A 1 201 ? 49.640 41.620 64.817 1.00 23.33 201 GLU A O 1
ATOM 1422 N N . ARG A 1 202 ? 49.977 41.748 62.590 1.00 19.64 202 ARG A N 1
ATOM 1423 C CA . ARG A 1 202 ? 51.147 40.873 62.664 1.00 20.23 202 ARG A CA 1
ATOM 1424 C C . ARG A 1 202 ? 52.257 41.599 63.380 1.00 22.57 202 ARG A C 1
ATOM 1425 O O . ARG A 1 202 ? 53.006 40.977 64.117 1.00 23.10 202 ARG A O 1
ATOM 1433 N N . LYS A 1 203 ? 52.343 42.910 63.162 1.00 22.27 203 LYS A N 1
ATOM 1434 C CA . LYS A 1 203 ? 53.425 43.693 63.781 1.00 21.77 203 LYS A CA 1
ATOM 1435 C C . LYS A 1 203 ? 53.229 43.779 65.294 1.00 22.45 203 LYS A C 1
ATOM 1436 O O . LYS A 1 203 ? 54.191 43.667 66.062 1.00 22.77 203 LYS A O 1
ATOM 1442 N N . GLU A 1 204 ? 51.992 43.979 65.717 1.00 22.30 204 GLU A N 1
ATOM 1443 C CA . GLU A 1 204 ? 51.660 44.084 67.129 1.00 24.69 204 GLU A CA 1
ATOM 1444 C C . GLU A 1 204 ? 50.219 43.602 67.295 1.00 22.45 204 GLU A C 1
ATOM 1445 O O . GLU A 1 204 ? 49.292 44.359 67.121 1.00 23.35 204 GLU A O 1
ATOM 1451 N N . PRO A 1 205 ? 50.034 42.315 67.609 1.00 22.89 205 PRO A N 1
ATOM 1452 C CA . PRO A 1 205 ? 48.669 41.766 67.779 1.00 23.22 205 PRO A CA 1
ATOM 1453 C C . PRO A 1 205 ? 47.812 42.469 68.799 1.00 23.92 205 PRO A C 1
ATOM 1454 O O . PRO A 1 205 ? 48.265 42.702 69.928 1.00 23.99 205 PRO A O 1
ATOM 1458 N N . GLY A 1 206 ? 46.583 42.819 68.401 1.00 21.20 206 GLY A N 1
ATOM 1459 C CA . GLY A 1 206 ? 45.620 43.457 69.273 1.00 21.98 206 GLY A CA 1
ATOM 1460 C C . GLY A 1 206 ? 44.702 42.368 69.851 1.00 22.16 206 GLY A C 1
ATOM 1461 O O . GLY A 1 206 ? 44.963 41.144 69.669 1.00 22.57 206 GLY A O 1
ATOM 1462 N N . GLU A 1 207 ? 43.610 42.798 70.483 1.00 23.10 207 GLU A N 1
ATOM 1463 C CA . GLU A 1 207 ? 42.681 41.864 71.117 1.00 23.18 207 GLU A CA 1
ATOM 1464 C C . GLU A 1 207 ? 41.637 41.247 70.204 1.00 22.24 207 GLU A C 1
ATOM 1465 O O . GLU A 1 207 ? 40.918 40.325 70.617 1.00 19.85 207 GLU A O 1
ATOM 1471 N N . GLY A 1 208 ? 41.589 41.743 68.976 1.00 19.01 208 GLY A N 1
ATOM 1472 C CA . GLY A 1 208 ? 40.573 41.289 68.039 1.00 17.94 208 GLY A CA 1
ATOM 1473 C C . GLY A 1 208 ? 40.840 39.926 67.446 1.00 18.08 208 GLY A C 1
ATOM 1474 O O . GLY A 1 208 ? 41.884 39.307 67.682 1.00 16.08 208 GLY A O 1
ATOM 1475 N N . MET A 1 209 ? 39.891 39.446 66.635 1.00 14.82 209 MET A N 1
ATOM 1476 C CA . MET A 1 209 ? 40.013 38.143 66.019 1.00 15.74 209 MET A CA 1
ATOM 1477 C C . MET A 1 209 ? 41.298 37.889 65.221 1.00 17.90 209 MET A C 1
ATOM 1478 O O . MET A 1 209 ? 41.918 36.841 65.355 1.00 18.68 209 MET A O 1
ATOM 1483 N N . ILE A 1 210 ? 41.694 38.864 64.376 1.00 16.20 210 ILE A N 1
ATOM 1484 C CA . ILE A 1 210 ? 42.875 38.685 63.560 1.00 15.70 210 ILE A CA 1
ATOM 1485 C C . ILE A 1 210 ? 44.075 38.648 64.458 1.00 16.40 210 ILE A C 1
ATOM 1486 O O . ILE A 1 210 ? 44.935 37.789 64.292 1.00 15.49 210 ILE A O 1
ATOM 1491 N N . GLY A 1 211 ? 44.143 39.611 65.378 1.00 15.24 211 GLY A N 1
ATOM 1492 C CA . GLY A 1 211 ? 45.255 39.651 66.306 1.00 15.52 211 GLY A CA 1
ATOM 1493 C C . GLY A 1 211 ? 45.356 38.363 67.121 1.00 16.99 211 GLY A C 1
ATOM 1494 O O . GLY A 1 211 ? 46.460 37.892 67.392 1.00 17.12 211 GLY A O 1
ATOM 1495 N N . ALA A 1 212 ? 44.220 37.791 67.535 1.00 13.83 212 ALA A N 1
ATOM 1496 C CA . ALA A 1 212 ? 44.280 36.581 68.315 1.00 15.89 212 ALA A CA 1
ATOM 1497 C C . ALA A 1 212 ? 44.831 35.437 67.496 1.00 17.30 212 ALA A C 1
ATOM 1498 O O . ALA A 1 212 ? 45.634 34.614 68.062 1.00 19.43 212 ALA A O 1
ATOM 1500 N N . VAL A 1 213 ? 44.432 35.344 66.219 1.00 15.51 213 VAL A N 1
ATOM 1501 C CA . VAL A 1 213 ? 44.922 34.271 65.356 1.00 17.12 213 VAL A CA 1
ATOM 1502 C C . VAL A 1 213 ? 46.411 34.446 65.103 1.00 19.17 213 VAL A C 1
ATOM 1503 O O . VAL A 1 213 ? 47.183 33.516 65.280 1.00 18.05 213 VAL A O 1
ATOM 1507 N N . VAL A 1 214 ? 46.828 35.650 64.746 1.00 17.25 214 VAL A N 1
ATOM 1508 C CA . VAL A 1 214 ? 48.256 35.809 64.452 1.00 20.55 214 VAL A CA 1
ATOM 1509 C C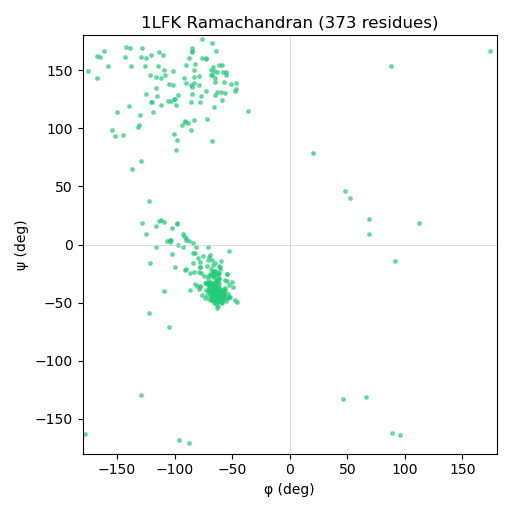 . VAL A 1 214 ? 49.136 35.724 65.691 1.00 20.01 214 VAL A C 1
ATOM 1510 O O . VAL A 1 214 ? 50.296 35.285 65.591 1.00 20.05 214 VAL A O 1
ATOM 1514 N N . ALA A 1 215 ? 48.600 36.062 66.856 1.00 20.83 215 ALA A N 1
ATOM 1515 C CA . ALA A 1 215 ? 49.383 35.963 68.076 1.00 21.92 215 ALA A CA 1
ATOM 1516 C C . ALA A 1 215 ? 49.663 34.510 68.341 1.00 24.55 215 ALA A C 1
ATOM 1517 O O . ALA A 1 215 ? 50.718 34.160 68.865 1.00 24.78 215 ALA A O 1
ATOM 1519 N N . GLU A 1 216 ? 48.715 33.662 67.987 1.00 24.45 216 GLU A N 1
ATOM 1520 C CA . GLU A 1 216 ? 48.891 32.243 68.245 1.00 26.71 216 GLU A CA 1
ATOM 1521 C C . GLU A 1 216 ? 49.636 31.480 67.174 1.00 26.29 216 GLU A C 1
ATOM 1522 O O . GLU A 1 216 ? 50.489 30.633 67.498 1.00 26.74 216 GLU A O 1
ATOM 1528 N N . TYR A 1 217 ? 49.372 31.801 65.917 1.00 24.88 217 TYR A N 1
ATOM 1529 C CA . TYR A 1 217 ? 49.957 31.060 64.818 1.00 26.28 217 TYR A CA 1
ATOM 1530 C C . TYR A 1 217 ? 50.901 31.753 63.878 1.00 26.66 217 TYR A C 1
ATOM 1531 O O . TYR A 1 217 ? 51.421 31.118 62.939 1.00 25.76 217 TYR A O 1
ATOM 1540 N N . GLY A 1 218 ? 51.108 33.049 64.109 1.00 25.87 218 GLY A N 1
ATOM 1541 C CA . GLY A 1 218 ? 51.994 33.824 63.265 1.00 27.64 218 GLY A CA 1
ATOM 1542 C C . GLY A 1 218 ? 51.831 33.643 61.778 1.00 27.78 218 GLY A C 1
ATOM 1543 O O . GLY A 1 218 ? 50.716 33.669 61.240 1.00 27.26 218 GLY A O 1
ATOM 1544 N N . ASP A 1 219 ? 52.950 33.451 61.090 1.00 29.40 219 ASP A N 1
ATOM 1545 C CA . ASP A 1 219 ? 52.915 33.274 59.645 1.00 32.04 219 ASP A CA 1
ATOM 1546 C C . ASP A 1 219 ? 52.177 31.992 59.179 1.00 32.46 219 ASP A C 1
ATOM 1547 O O . ASP A 1 219 ? 51.836 31.879 58.005 1.00 32.23 219 ASP A O 1
ATOM 1552 N N . ASP A 1 220 ? 51.943 31.045 60.090 1.00 32.71 220 ASP A N 1
ATOM 1553 C CA . ASP A 1 220 ? 51.193 29.828 59.753 1.00 34.15 220 ASP A CA 1
ATOM 1554 C C . ASP A 1 220 ? 49.773 30.202 59.302 1.00 32.20 220 ASP A C 1
ATOM 1555 O O . ASP A 1 220 ? 49.134 29.459 58.558 1.00 30.77 220 ASP A O 1
ATOM 1560 N N . ALA A 1 221 ? 49.262 31.328 59.810 1.00 29.96 221 ALA A N 1
ATOM 1561 C CA . ALA A 1 221 ? 47.943 31.813 59.393 1.00 28.17 221 ALA A CA 1
ATOM 1562 C C . ALA A 1 221 ? 48.254 32.737 58.220 1.00 27.61 221 ALA A C 1
ATOM 1563 O O . ALA A 1 221 ? 48.768 33.843 58.387 1.00 26.11 221 ALA A O 1
ATOM 1565 N N . THR A 1 222 ? 47.953 32.299 57.012 1.00 25.54 222 THR A N 1
ATOM 1566 C CA . THR A 1 222 ? 48.301 33.134 55.876 1.00 25.95 222 THR A CA 1
ATOM 1567 C C . THR A 1 222 ? 47.367 34.299 55.701 1.00 26.32 222 THR A C 1
ATOM 1568 O O . THR A 1 222 ? 46.243 34.266 56.214 1.00 25.02 222 THR A O 1
ATOM 1572 N N . ASP A 1 223 ? 47.817 35.316 54.961 1.00 26.09 223 ASP A N 1
ATOM 1573 C CA . ASP A 1 223 ? 46.975 36.472 54.676 1.00 27.55 223 ASP A CA 1
ATOM 1574 C C . ASP A 1 223 ? 45.685 36.000 54.020 1.00 27.54 223 ASP A C 1
ATOM 1575 O O . ASP A 1 223 ? 44.623 36.548 54.287 1.00 25.33 223 ASP A O 1
ATOM 1580 N N . GLU A 1 224 ? 45.774 35.017 53.119 1.00 27.75 224 GLU A N 1
ATOM 1581 C CA . GLU A 1 224 ? 44.570 34.529 52.455 1.00 29.54 224 GLU A CA 1
ATOM 1582 C C . GLU A 1 224 ? 43.616 33.871 53.428 1.00 26.79 224 GLU A C 1
ATOM 1583 O O . GLU A 1 224 ? 42.408 34.060 53.301 1.00 26.44 224 GLU A O 1
ATOM 1589 N N . GLU A 1 225 ? 44.137 33.091 54.371 1.00 24.46 225 GLU A N 1
ATOM 1590 C CA . GLU A 1 225 ? 43.278 32.451 55.361 1.00 24.41 225 GLU A CA 1
ATOM 1591 C C . GLU A 1 225 ? 42.617 33.547 56.200 1.00 23.56 225 GLU A C 1
ATOM 1592 O O . GLU A 1 225 ? 41.410 33.501 56.461 1.00 20.05 225 GLU A O 1
ATOM 1598 N N . LEU A 1 226 ? 43.414 34.542 56.599 1.00 24.16 226 LEU A N 1
ATOM 1599 C CA . LEU A 1 226 ? 42.853 35.601 57.433 1.00 24.16 226 LEU A CA 1
ATOM 1600 C C . LEU A 1 226 ? 41.767 36.375 56.707 1.00 24.20 226 LEU A C 1
ATOM 1601 O O . LEU A 1 226 ? 40.730 36.680 57.310 1.00 23.54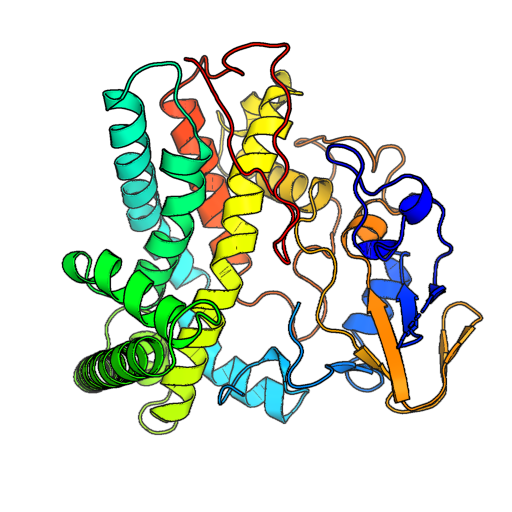 226 LEU A O 1
ATOM 1606 N N . ARG A 1 227 ? 41.995 36.702 55.438 1.00 22.71 227 ARG A N 1
ATOM 1607 C CA . ARG A 1 227 ? 40.989 37.410 54.654 1.00 25.14 227 ARG A CA 1
ATOM 1608 C C . ARG A 1 227 ? 39.718 36.530 54.612 1.00 23.09 227 ARG A C 1
ATOM 1609 O O . ARG A 1 227 ? 38.591 37.004 54.837 1.00 23.64 227 ARG A O 1
ATOM 1617 N N . GLY A 1 228 ? 39.907 35.238 54.348 1.00 22.47 228 GLY A N 1
ATOM 1618 C CA . GLY A 1 228 ? 38.779 34.316 54.304 1.00 23.28 228 GLY A CA 1
ATOM 1619 C C . GLY A 1 228 ? 38.022 34.250 55.629 1.00 22.48 228 GLY A C 1
ATOM 1620 O O . GLY A 1 228 ? 36.778 34.242 55.646 1.00 24.45 228 GLY A O 1
ATOM 1621 N N . PHE A 1 229 ? 38.752 34.190 56.734 1.00 21.64 229 PHE A N 1
ATOM 1622 C CA . PHE A 1 229 ? 38.121 34.098 58.045 1.00 21.67 229 PHE A CA 1
ATOM 1623 C C . PHE A 1 229 ? 37.283 35.378 58.249 1.00 20.32 229 PHE A C 1
ATOM 1624 O O . PHE A 1 229 ? 36.129 35.324 58.715 1.00 21.02 229 PHE A O 1
ATOM 1632 N N . CYS A 1 230 ? 37.860 36.525 57.913 1.00 18.25 230 CYS A N 1
ATOM 1633 C CA . CYS A 1 230 ? 37.137 37.777 58.073 1.00 18.86 230 CYS A CA 1
ATOM 1634 C C . CYS A 1 230 ? 35.852 37.811 57.277 1.00 19.26 230 CYS A C 1
ATOM 1635 O O . CYS A 1 230 ? 34.786 38.123 57.829 1.00 18.08 230 CYS A O 1
ATOM 1638 N N . VAL A 1 231 ? 35.925 37.470 55.998 1.00 19.87 231 VAL A N 1
ATOM 1639 C CA . VAL A 1 231 ? 34.681 37.568 55.216 1.00 21.28 231 VAL A CA 1
ATOM 1640 C C . VAL A 1 231 ? 33.622 36.597 55.714 1.00 20.21 231 VAL A C 1
ATOM 1641 O O . VAL A 1 231 ? 32.459 36.960 55.839 1.00 20.45 231 VAL A O 1
ATOM 1645 N N . GLN A 1 232 ? 34.005 35.362 55.995 1.00 20.69 232 GLN A N 1
ATOM 1646 C CA . GLN A 1 232 ? 33.026 34.360 56.452 1.00 21.96 232 GLN A CA 1
ATOM 1647 C C . GLN A 1 232 ? 32.321 34.814 57.702 1.00 20.19 232 GLN A C 1
ATOM 1648 O O . GLN A 1 232 ? 31.145 34.599 57.841 1.00 19.52 232 GLN A O 1
ATOM 1654 N N . VAL A 1 233 ? 33.083 35.373 58.651 1.00 18.90 233 VAL A N 1
ATOM 1655 C CA . VAL A 1 233 ? 32.512 35.835 59.922 1.00 17.88 233 VAL A CA 1
ATOM 1656 C C . VAL A 1 233 ? 31.546 37.021 59.709 1.00 17.59 233 VAL A C 1
ATOM 1657 O O . VAL A 1 233 ? 30.475 37.112 60.332 1.00 16.74 233 VAL A O 1
ATOM 1661 N N . MET A 1 234 ? 31.935 37.930 58.835 1.00 18.00 234 MET A N 1
ATOM 1662 C CA . MET A 1 234 ? 31.070 39.082 58.550 1.00 20.57 234 MET A CA 1
ATOM 1663 C C . MET A 1 234 ? 29.742 38.626 57.963 1.00 22.35 234 MET A C 1
ATOM 1664 O O . MET A 1 234 ? 28.679 39.218 58.241 1.00 24.41 234 MET A O 1
ATOM 1669 N N . LEU A 1 235 ? 29.798 37.588 57.136 1.00 22.20 235 LEU A N 1
ATOM 1670 C CA . LEU A 1 235 ? 28.583 37.050 56.541 1.00 24.19 235 LEU A CA 1
ATOM 1671 C C . LEU A 1 235 ? 27.778 36.171 57.515 1.00 23.49 235 LEU A C 1
ATOM 1672 O O . LEU A 1 235 ? 26.542 36.192 57.534 1.00 25.69 235 LEU A O 1
ATOM 1677 N N . ALA A 1 236 ? 28.464 35.433 58.358 1.00 21.55 236 ALA A N 1
ATOM 1678 C CA . ALA A 1 236 ? 27.761 34.503 59.228 1.00 19.47 236 ALA A CA 1
ATOM 1679 C C . ALA A 1 236 ? 27.075 35.085 60.466 1.00 20.61 236 ALA A C 1
ATOM 1680 O O . ALA A 1 236 ? 26.110 34.503 60.987 1.00 20.48 236 ALA A O 1
ATOM 1682 N N . GLY A 1 237 ? 27.532 36.247 60.935 1.00 18.85 237 GLY A N 1
ATOM 1683 C CA . GLY A 1 237 ? 26.976 36.754 62.174 1.00 17.71 237 GLY A CA 1
ATOM 1684 C C . GLY A 1 237 ? 26.130 37.991 62.067 1.00 19.47 237 GLY A C 1
ATOM 1685 O O . GLY A 1 237 ? 25.926 38.687 63.075 1.00 19.43 237 GLY A O 1
ATOM 1686 N N . ASP A 1 238 ? 25.619 38.257 60.864 1.00 16.66 238 ASP A N 1
ATOM 1687 C CA . ASP A 1 238 ? 24.851 39.491 60.713 1.00 17.23 238 ASP A CA 1
ATOM 1688 C C . ASP A 1 238 ? 23.355 39.222 60.633 1.00 18.36 238 ASP A C 1
ATOM 1689 O O . ASP A 1 238 ? 22.624 39.522 61.584 1.00 15.62 238 ASP A O 1
ATOM 1694 N N . ASP A 1 239 ? 22.877 38.642 59.517 1.00 18.10 239 ASP A N 1
ATOM 1695 C CA . ASP A 1 239 ? 21.454 38.376 59.388 1.00 19.34 239 ASP A CA 1
ATOM 1696 C C . ASP A 1 239 ? 20.826 37.538 60.483 1.00 16.26 239 ASP A C 1
ATOM 1697 O O . ASP A 1 239 ? 19.699 37.780 60.872 1.00 14.53 239 ASP A O 1
ATOM 1702 N N . ASN A 1 240 ? 21.548 36.540 60.975 1.00 15.05 240 ASN A N 1
ATOM 1703 C CA . ASN A 1 240 ? 20.934 35.706 62.026 1.00 13.82 240 ASN A CA 1
ATOM 1704 C C . ASN A 1 240 ? 20.681 36.539 63.266 1.00 12.93 240 ASN A C 1
ATOM 1705 O O . ASN A 1 240 ? 19.684 36.349 63.942 1.00 12.10 240 ASN A O 1
ATOM 1710 N N . ILE A 1 241 ? 21.600 37.455 63.568 1.00 12.83 241 ILE A N 1
ATOM 1711 C CA . ILE A 1 241 ? 21.431 38.267 64.759 1.00 12.34 241 ILE A CA 1
ATOM 1712 C C . ILE A 1 241 ? 20.378 39.342 64.525 1.00 12.98 241 ILE A C 1
ATOM 1713 O O . ILE A 1 241 ? 19.575 39.562 65.396 1.00 11.54 241 ILE A O 1
ATOM 1718 N N . SER A 1 242 ? 20.382 40.019 63.362 1.00 12.43 242 SER A N 1
ATOM 1719 C CA . SER A 1 242 ? 19.318 41.013 63.193 1.00 13.95 242 SER A CA 1
ATOM 1720 C C . SER A 1 242 ? 17.939 40.367 63.174 1.00 11.15 242 SER A C 1
ATOM 1721 O O . SER A 1 242 ? 16.973 40.964 63.663 1.00 12.88 242 SER A O 1
ATOM 1724 N N . GLY A 1 243 ? 17.841 39.134 62.674 1.00 12.46 243 GLY A N 1
ATOM 1725 C CA . GLY A 1 243 ? 16.543 38.468 62.648 1.00 13.76 243 GLY A CA 1
ATOM 1726 C C . GLY A 1 243 ? 16.136 38.159 64.078 1.00 13.56 243 GLY A C 1
ATOM 1727 O O . GLY A 1 243 ? 14.985 38.317 64.454 1.00 13.07 243 GLY A O 1
ATOM 1728 N N . MET A 1 244 ? 17.106 37.735 64.879 1.00 11.59 244 MET A N 1
ATOM 1729 C CA . MET A 1 244 ? 16.810 37.453 66.266 1.00 12.24 244 MET A CA 1
ATOM 1730 C C . MET A 1 244 ? 16.434 38.662 67.102 1.00 12.68 244 MET A C 1
ATOM 1731 O O . MET A 1 244 ? 15.634 38.550 68.004 1.00 11.52 244 MET A O 1
ATOM 1736 N N . ILE A 1 245 ? 17.064 39.814 66.845 1.00 11.66 245 ILE A N 1
ATOM 1737 C CA . ILE A 1 245 ? 16.723 41.005 67.594 1.00 11.33 245 ILE A CA 1
ATOM 1738 C C . ILE A 1 245 ? 15.270 41.391 67.288 1.00 12.78 245 ILE A C 1
ATOM 1739 O O . ILE A 1 245 ? 14.462 41.602 68.197 1.00 10.49 245 ILE A O 1
ATOM 1744 N N . GLY A 1 246 ? 14.937 41.479 65.987 1.00 13.56 246 GLY A N 1
ATOM 1745 C CA . GLY A 1 246 ? 13.572 41.862 65.646 1.00 13.78 246 GLY A CA 1
ATOM 1746 C C . GLY A 1 246 ? 12.501 40.861 66.118 1.00 13.53 246 GLY A C 1
ATOM 1747 O O . GLY A 1 246 ? 11.555 41.198 66.865 1.00 13.96 246 GLY A O 1
ATOM 1748 N N . 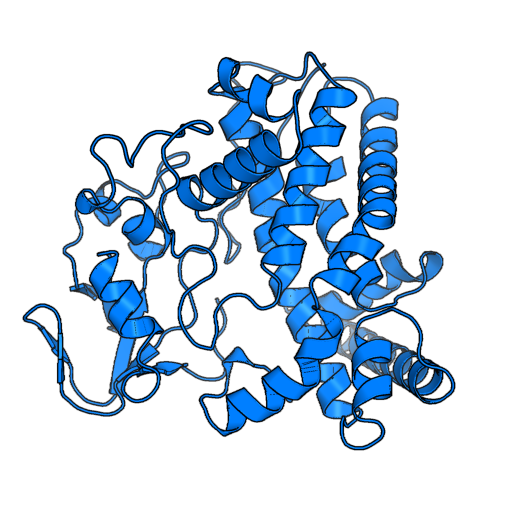LEU A 1 247 ? 12.673 39.604 65.724 1.00 13.71 247 LEU A N 1
ATOM 1749 C CA . LEU A 1 247 ? 11.689 38.581 66.103 1.00 12.52 247 LEU A CA 1
ATOM 1750 C C . LEU A 1 247 ? 11.653 38.384 67.605 1.00 13.80 247 LEU A C 1
ATOM 1751 O O . LEU A 1 247 ? 10.609 38.064 68.176 1.00 12.59 247 LEU A O 1
ATOM 1756 N N . GLY A 1 248 ? 12.831 38.508 68.216 1.00 13.71 248 GLY A N 1
ATOM 1757 C CA . GLY A 1 248 ? 12.910 38.368 69.672 1.00 11.54 248 GLY A CA 1
ATOM 1758 C C . GLY A 1 248 ? 12.091 39.410 70.416 1.00 12.85 248 GLY A C 1
ATOM 1759 O O . GLY A 1 248 ? 11.363 39.106 71.364 1.00 11.37 248 GLY A O 1
ATOM 1760 N N . VAL A 1 249 ? 12.238 40.662 70.004 1.00 12.51 249 VAL A N 1
ATOM 1761 C CA . VAL A 1 249 ? 11.460 41.691 70.657 1.00 12.07 249 VAL A CA 1
ATOM 1762 C C . VAL A 1 249 ? 9.952 41.489 70.394 1.00 12.63 249 VAL A C 1
ATOM 1763 O O . VAL A 1 249 ? 9.122 41.648 71.283 1.00 12.93 249 VAL A O 1
ATOM 1767 N N . LEU A 1 250 ? 9.602 41.095 69.183 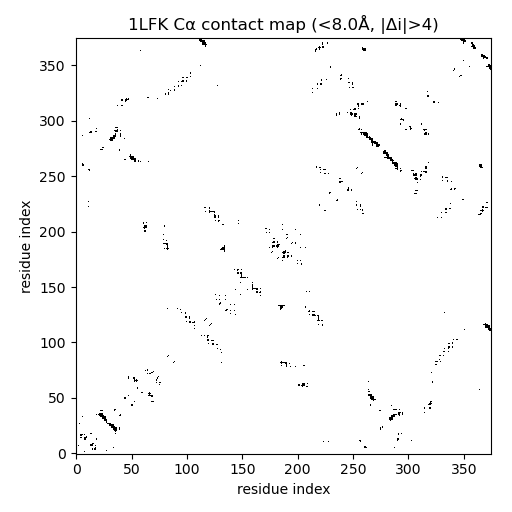1.00 13.11 250 LEU A N 1
ATOM 1768 C CA . LEU A 1 250 ? 8.175 40.869 68.865 1.00 13.96 250 LEU A CA 1
ATOM 1769 C C . LEU A 1 250 ? 7.641 39.708 69.715 1.00 13.79 250 LEU A C 1
ATOM 1770 O O . LEU A 1 250 ? 6.542 39.815 70.271 1.00 12.86 250 LEU A O 1
ATOM 1775 N N . ALA A 1 251 ? 8.430 38.638 69.853 1.00 13.78 251 ALA A N 1
ATOM 1776 C CA . 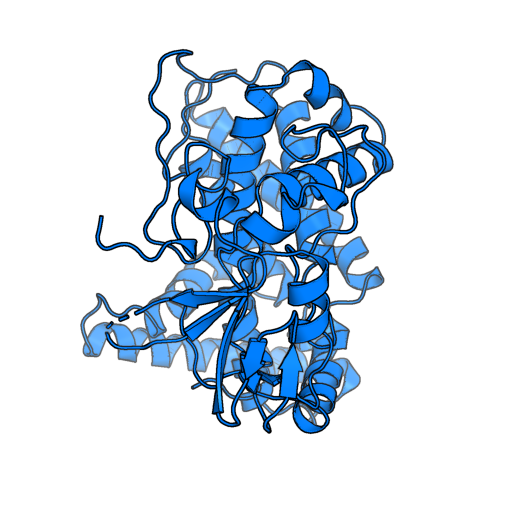ALA A 1 251 ? 7.977 37.477 70.650 1.00 13.27 251 ALA A CA 1
ATOM 1777 C C . ALA A 1 251 ? 7.790 37.873 72.114 1.00 13.97 251 ALA A C 1
ATOM 1778 O O . ALA A 1 251 ? 6.795 37.542 72.735 1.00 14.02 251 ALA A O 1
ATOM 1780 N N . MET A 1 252 ? 8.710 38.689 72.629 1.00 11.48 252 MET A N 1
ATOM 1781 C CA . MET A 1 252 ? 8.629 39.065 74.027 1.00 14.59 252 MET A CA 1
ATOM 1782 C C . MET A 1 252 ? 7.438 39.985 74.207 1.00 14.41 252 MET A C 1
ATOM 1783 O O . MET A 1 252 ? 6.719 39.866 75.170 1.00 15.22 252 MET A O 1
ATOM 1788 N N . LEU A 1 253 ? 7.195 40.873 73.246 1.00 13.71 253 LEU A N 1
ATOM 1789 C CA . LEU A 1 253 ? 6.065 41.740 73.431 1.00 14.30 253 LEU A CA 1
ATOM 1790 C C . LEU A 1 253 ? 4.746 40.973 73.415 1.00 15.18 253 LEU A C 1
ATOM 1791 O O . LEU A 1 253 ? 3.765 41.416 73.997 1.00 17.50 253 LEU A O 1
ATOM 1796 N N . ARG A 1 254 ? 4.728 39.813 72.753 1.00 15.03 254 ARG A N 1
ATOM 1797 C CA . ARG A 1 254 ? 3.536 38.983 72.721 1.00 16.82 254 ARG A CA 1
ATOM 1798 C C . ARG A 1 254 ? 3.349 38.160 73.960 1.00 17.65 254 ARG A C 1
ATOM 1799 O O . ARG A 1 254 ? 2.283 37.586 74.143 1.00 17.67 254 ARG A O 1
ATOM 1807 N N . HIS A 1 255 ? 4.364 38.096 74.818 1.00 16.75 255 HIS A N 1
ATOM 1808 C CA . HIS A 1 255 ? 4.330 37.319 76.062 1.00 18.04 255 HIS A CA 1
ATOM 1809 C C . HIS A 1 255 ? 4.965 38.235 77.094 1.00 15.54 255 HIS A C 1
ATOM 1810 O O . HIS A 1 255 ? 5.999 37.949 77.686 1.00 14.73 255 HIS A O 1
ATOM 1817 N N . PRO A 1 256 ? 4.312 39.351 77.363 1.00 16.25 256 PRO A N 1
ATOM 1818 C CA . PRO A 1 256 ? 4.870 40.340 78.302 1.00 17.80 256 PRO A CA 1
ATOM 1819 C C . PRO A 1 256 ? 5.273 39.951 79.672 1.00 17.81 256 PRO A C 1
ATOM 1820 O O . PRO A 1 256 ? 6.228 40.538 80.239 1.00 17.63 256 PRO A O 1
ATOM 1824 N N . GLU A 1 257 ? 4.590 38.967 80.245 1.00 18.98 257 GLU A N 1
ATOM 1825 C CA . GLU A 1 257 ? 5.004 38.522 81.578 1.00 19.48 257 GLU A CA 1
ATOM 1826 C C . GLU A 1 257 ? 6.427 37.983 81.592 1.00 20.91 257 GLU A C 1
ATOM 1827 O O . GLU A 1 257 ? 7.132 38.057 82.614 1.00 20.34 257 GLU A O 1
ATOM 1833 N N . GLN A 1 258 ? 6.854 37.418 80.460 1.00 17.48 258 GLN A N 1
ATOM 1834 C CA . GLN A 1 258 ? 8.171 36.804 80.376 1.00 18.16 258 GLN A CA 1
ATOM 1835 C C . GLN A 1 258 ? 9.303 37.797 80.290 1.00 16.82 258 GLN A C 1
ATOM 1836 O O . GLN A 1 258 ? 10.437 37.433 80.432 1.00 15.19 258 GLN A O 1
ATOM 1842 N N . ILE A 1 259 ? 8.957 39.070 80.096 1.00 16.31 259 ILE A N 1
ATOM 1843 C CA . ILE A 1 259 ? 9.988 40.120 79.986 1.00 16.44 259 ILE A CA 1
ATOM 1844 C C . ILE A 1 259 ? 10.685 40.242 81.334 1.00 16.93 259 ILE A C 1
ATOM 1845 O O . ILE A 1 259 ? 11.797 40.736 81.448 1.00 16.83 259 ILE A O 1
ATOM 1850 N N . ASP A 1 260 ? 10.068 39.715 82.389 1.00 21.43 260 ASP A N 1
ATOM 1851 C CA . ASP A 1 260 ? 10.744 39.774 83.666 1.00 22.11 260 ASP A CA 1
ATOM 1852 C C . ASP A 1 260 ? 12.067 39.012 83.659 1.00 21.97 260 ASP A C 1
ATOM 1853 O O . ASP A 1 260 ? 12.941 39.253 84.478 1.00 20.87 260 ASP A O 1
ATOM 1858 N N . ALA A 1 261 ? 12.265 38.117 82.693 1.00 18.10 261 ALA A N 1
ATOM 1859 C CA . ALA A 1 261 ? 13.523 37.398 82.630 1.00 18.70 261 ALA A CA 1
ATOM 1860 C C . ALA A 1 261 ? 14.694 38.281 82.219 1.00 17.17 261 ALA A C 1
ATOM 1861 O O . ALA A 1 261 ? 15.831 37.848 82.282 1.00 18.68 261 ALA A O 1
ATOM 1863 N N . PHE A 1 262 ? 14.414 39.499 81.769 1.00 17.91 262 PHE A N 1
ATOM 1864 C CA . PHE A 1 262 ? 15.484 40.391 81.372 1.00 19.79 262 PHE A CA 1
ATOM 1865 C C . PHE A 1 262 ? 15.663 41.475 82.398 1.00 24.78 262 PHE A C 1
ATOM 1866 O O . PHE A 1 262 ? 16.537 42.335 82.219 1.00 23.05 262 PHE A O 1
ATOM 1874 N N . ARG A 1 263 ? 14.877 41.365 83.471 1.00 26.82 263 ARG A N 1
ATOM 1875 C CA . ARG A 1 263 ? 14.899 42.337 84.555 1.00 32.11 263 ARG A CA 1
ATOM 1876 C C . ARG A 1 263 ? 15.426 41.761 85.854 1.00 33.13 263 ARG A C 1
ATOM 1877 O O . ARG A 1 263 ? 15.162 42.327 86.926 1.00 36.31 263 ARG A O 1
ATOM 1885 N N . GLY A 1 264 ? 16.156 40.658 85.781 1.00 32.21 264 GLY A N 1
ATOM 1886 C CA . GLY A 1 264 ? 16.687 40.029 86.969 1.00 32.84 264 GLY A CA 1
ATOM 1887 C C . GLY A 1 264 ? 18.158 39.766 86.812 1.00 32.75 264 GLY A C 1
ATOM 1888 O O . GLY A 1 264 ? 18.911 40.656 86.415 1.00 32.85 264 GLY A O 1
ATOM 1889 N N . ASP A 1 265 ? 18.572 38.533 87.098 1.00 33.01 265 ASP A N 1
ATOM 1890 C CA . ASP A 1 265 ? 19.979 38.146 87.025 1.00 33.97 265 ASP A CA 1
ATOM 1891 C C . ASP A 1 265 ? 20.426 37.725 85.617 1.00 33.14 265 ASP A C 1
ATOM 1892 O O . ASP A 1 265 ? 19.596 37.513 84.728 1.00 30.11 265 ASP A O 1
ATOM 1897 N N . GLU A 1 266 ? 21.729 37.571 85.426 1.00 31.93 266 GLU A N 1
ATOM 1898 C CA . GLU A 1 266 ? 22.243 37.195 84.123 1.00 31.42 266 GLU A CA 1
ATOM 1899 C C . GLU A 1 266 ? 21.770 35.802 83.687 1.00 30.14 266 GLU A C 1
ATOM 1900 O O . GLU A 1 266 ? 21.429 35.601 82.506 1.00 26.74 266 GLU A O 1
ATOM 1906 N N . GLN A 1 267 ? 21.750 34.850 84.618 1.00 28.68 267 GLN A N 1
ATOM 1907 C CA . GLN A 1 267 ? 21.326 33.484 84.278 1.00 28.74 267 GLN A CA 1
ATOM 1908 C C . GLN A 1 267 ? 19.899 33.440 83.692 1.00 25.65 267 GLN A C 1
ATOM 1909 O O . GLN A 1 267 ? 19.658 32.709 82.718 1.00 23.83 267 GLN A O 1
ATOM 1915 N N . SER A 1 268 ? 18.986 34.218 84.267 1.00 23.68 268 SER A N 1
ATOM 1916 C CA . SER A 1 268 ? 17.595 34.293 83.808 1.00 22.82 268 SER A CA 1
ATOM 1917 C C . SER A 1 268 ? 17.560 34.853 82.372 1.00 20.51 268 SER A C 1
ATOM 1918 O O . SER A 1 268 ? 16.773 34.389 81.534 1.00 18.37 268 SER A O 1
ATOM 1921 N N . ALA A 1 269 ? 18.403 35.849 82.124 1.00 18.68 269 ALA A N 1
ATOM 1922 C CA . ALA A 1 269 ? 18.438 36.469 80.808 1.00 17.26 269 ALA A CA 1
ATOM 1923 C C . ALA A 1 269 ? 19.029 35.526 79.816 1.00 17.93 269 ALA A C 1
ATOM 1924 O O . ALA A 1 269 ? 18.554 35.471 78.674 1.00 16.14 269 ALA A O 1
ATOM 1926 N N . GLN A 1 270 ? 20.030 34.737 80.249 1.00 16.63 270 GLN A N 1
ATOM 1927 C CA . GLN A 1 270 ? 20.667 33.790 79.349 1.00 19.97 270 GLN A CA 1
ATOM 1928 C C . GLN A 1 270 ? 19.701 32.693 78.965 1.00 16.88 270 GLN A C 1
ATOM 1929 O O . GLN A 1 270 ? 19.660 32.304 77.802 1.00 17.16 270 GLN A O 1
ATOM 1935 N N . ARG A 1 271 ? 18.937 32.198 79.941 1.00 18.60 271 ARG A N 1
ATOM 1936 C CA . ARG A 1 271 ? 17.981 31.123 79.657 1.00 19.55 271 ARG A CA 1
ATOM 1937 C C . ARG A 1 271 ? 16.912 31.658 78.701 1.00 17.86 271 ARG A C 1
ATOM 1938 O O . ARG A 1 271 ? 16.462 30.926 77.820 1.00 16.11 271 ARG A O 1
ATOM 1946 N N . ALA A 1 272 ? 16.486 32.899 78.892 1.00 15.56 272 ALA A N 1
ATOM 1947 C CA . ALA A 1 272 ? 15.470 33.492 77.976 1.00 13.84 272 ALA A CA 1
ATOM 1948 C C . ALA A 1 272 ? 16.040 33.606 76.538 1.00 13.14 272 ALA A C 1
ATOM 1949 O O . ALA A 1 272 ? 15.323 33.313 75.578 1.00 13.48 272 ALA A O 1
ATOM 1951 N N . VAL A 1 273 ? 17.293 34.047 76.391 1.00 11.57 273 VAL A N 1
ATOM 1952 C CA . VAL A 1 273 ? 17.902 34.136 75.063 1.00 12.75 273 VAL A CA 1
ATOM 1953 C C . VAL A 1 273 ? 17.967 32.726 74.406 1.00 14.23 273 VAL A C 1
ATOM 1954 O O . VAL A 1 273 ? 17.620 32.570 73.224 1.00 12.67 273 VAL A O 1
ATOM 1958 N N . ASP A 1 274 ? 18.385 31.708 75.165 1.00 13.30 274 ASP A N 1
ATOM 1959 C CA . ASP A 1 274 ? 18.432 30.376 74.574 1.00 14.68 274 ASP A CA 1
ATOM 1960 C C . ASP A 1 274 ? 17.050 29.904 74.109 1.00 11.01 274 ASP A C 1
ATOM 1961 O O . ASP A 1 274 ? 16.928 29.336 72.996 1.00 13.55 274 ASP A O 1
ATOM 1966 N N . GLU A 1 275 ? 16.035 30.176 74.929 1.00 10.75 275 GLU A N 1
ATOM 1967 C CA . GLU A 1 275 ? 14.655 29.819 74.610 1.00 11.37 275 GLU A CA 1
ATOM 1968 C C . GLU A 1 275 ? 14.203 30.579 73.355 1.00 11.44 275 GLU A C 1
ATOM 1969 O O . GLU A 1 275 ? 13.581 29.991 72.415 1.00 13.02 275 GLU A O 1
ATOM 1975 N N . LEU A 1 276 ? 14.488 31.879 73.304 1.00 11.47 276 LEU A N 1
ATOM 1976 C CA . LEU A 1 276 ? 14.084 32.617 72.100 1.00 11.26 276 LEU A CA 1
ATOM 1977 C C . LEU A 1 276 ? 14.789 32.054 70.872 1.00 13.70 276 LEU A C 1
ATOM 1978 O O . LEU A 1 276 ? 14.205 31.982 69.781 1.00 13.01 276 LEU A O 1
ATOM 1983 N N . ILE A 1 277 ? 16.062 31.694 71.000 1.00 11.86 277 ILE A N 1
ATOM 1984 C CA . ILE A 1 277 ? 16.807 31.151 69.870 1.00 12.04 277 ILE A CA 1
ATOM 1985 C C . ILE A 1 277 ? 16.135 29.827 69.406 1.00 14.05 277 ILE A C 1
ATOM 1986 O O . ILE A 1 277 ? 15.923 29.615 68.199 1.00 13.89 277 ILE A O 1
ATOM 1991 N N . ARG A 1 278 ? 15.771 28.992 70.355 1.00 13.63 278 ARG A N 1
ATOM 1992 C CA . ARG A 1 278 ? 15.122 27.725 70.019 1.00 14.10 278 ARG A CA 1
ATOM 1993 C C . ARG A 1 278 ? 13.739 27.986 69.395 1.00 15.23 278 ARG A C 1
ATOM 1994 O O . ARG A 1 278 ? 13.379 27.440 68.299 1.00 14.21 278 ARG A O 1
ATOM 2002 N N . TYR A 1 279 ? 12.955 28.818 70.073 1.00 13.37 279 TYR A N 1
ATOM 2003 C CA . TYR A 1 279 ? 11.586 29.032 69.630 1.00 13.87 279 TYR A CA 1
ATOM 2004 C C . TYR A 1 279 ? 11.538 29.672 68.251 1.00 13.85 279 TYR A C 1
ATOM 2005 O O . TYR A 1 279 ? 10.698 29.288 67.384 1.00 15.12 279 TYR A O 1
ATOM 2014 N N . LEU A 1 280 ? 12.443 30.620 68.008 1.00 13.14 280 LEU A N 1
ATOM 2015 C CA . LEU A 1 280 ? 12.387 31.325 66.707 1.00 13.86 280 LEU A CA 1
ATOM 2016 C C . LEU A 1 280 ? 13.179 30.742 65.557 1.00 15.36 280 LEU A C 1
ATOM 2017 O O . LEU A 1 280 ? 12.851 31.068 64.368 1.00 17.41 280 LEU A O 1
ATOM 2022 N N . THR A 1 281 ? 14.192 29.919 65.863 1.00 13.44 281 THR A N 1
ATOM 2023 C CA . THR A 1 281 ? 15.146 29.289 64.947 1.00 12.88 281 THR A CA 1
ATOM 2024 C C . THR A 1 281 ? 15.222 30.017 63.611 1.00 14.48 281 THR A C 1
ATOM 2025 O O . THR A 1 281 ? 14.653 29.574 62.578 1.00 15.22 281 THR A O 1
ATOM 2029 N N . VAL A 1 282 ? 15.943 31.125 63.605 1.00 14.16 282 VAL A N 1
ATOM 2030 C CA . VAL A 1 282 ? 15.946 31.935 62.381 1.00 15.59 282 VAL A CA 1
ATOM 2031 C C . VAL A 1 282 ? 16.527 31.285 61.126 1.00 15.45 282 VAL A C 1
ATOM 2032 O O . VAL A 1 282 ? 16.005 31.550 60.046 1.00 15.98 282 VAL A O 1
ATOM 2036 N N . PRO A 1 283 ? 17.589 30.443 61.214 1.00 14.70 283 PRO A N 1
ATOM 2037 C CA . PRO A 1 283 ? 18.092 29.834 59.979 1.00 15.44 283 PRO A CA 1
ATOM 2038 C C . PRO A 1 283 ? 17.088 28.768 59.504 1.00 16.12 283 PRO A C 1
ATOM 2039 O O . PRO A 1 283 ? 16.647 27.950 60.310 1.00 17.00 283 PRO A O 1
ATOM 2043 N N . TYR A 1 284 ? 16.713 28.769 58.227 1.00 16.29 284 TYR A N 1
ATOM 2044 C CA . TYR A 1 284 ? 15.806 27.678 57.808 1.00 16.36 284 TYR A CA 1
ATOM 2045 C C . TYR A 1 284 ? 16.544 26.341 57.774 1.00 17.72 284 TYR A C 1
ATOM 2046 O O . TYR A 1 284 ? 15.949 25.277 57.965 1.00 16.78 284 TYR A O 1
ATOM 2055 N N . SER A 1 285 ? 17.836 26.363 57.500 1.00 18.49 285 SER A N 1
ATOM 2056 C CA . SER A 1 285 ? 18.570 25.106 57.439 1.00 18.62 285 SER A CA 1
ATOM 2057 C C . SER A 1 285 ? 20.048 25.381 57.482 1.00 18.79 285 SER A C 1
ATOM 2058 O O . SER A 1 285 ? 20.470 26.514 57.250 1.00 20.38 285 SER A O 1
ATOM 2061 N N . PRO A 1 286 ? 20.866 24.358 57.826 1.00 19.80 286 PRO A N 1
ATOM 2062 C CA . PRO A 1 286 ? 22.325 24.472 57.879 1.00 20.57 286 PRO A CA 1
ATOM 2063 C C . PRO A 1 286 ? 22.764 24.157 56.437 1.00 21.60 286 PRO A C 1
ATOM 2064 O O . PRO A 1 286 ? 21.939 24.051 55.536 1.00 21.23 286 PRO A O 1
ATOM 2068 N N . THR A 1 287 ? 24.058 23.997 56.218 1.00 22.82 287 THR A N 1
ATOM 2069 C CA . THR A 1 287 ? 24.560 23.676 54.883 1.00 23.48 287 THR A CA 1
ATOM 2070 C C . THR A 1 287 ? 24.023 22.286 54.517 1.00 23.93 287 THR A C 1
ATOM 2071 O O . THR A 1 287 ? 23.966 21.417 55.358 1.00 20.89 287 THR A O 1
ATOM 2075 N N . PRO A 1 288 ? 23.603 22.076 53.255 1.00 25.82 288 PRO A N 1
ATOM 2076 C CA . PRO A 1 288 ? 23.108 20.746 52.876 1.00 26.34 288 PRO A CA 1
ATOM 2077 C C . PRO A 1 288 ? 24.226 19.734 53.143 1.00 26.25 288 PRO A C 1
ATOM 2078 O O . PRO A 1 288 ? 25.407 20.077 53.051 1.00 26.32 288 PRO A O 1
ATOM 2082 N N . ARG A 1 289 ? 23.852 18.502 53.488 1.00 26.00 289 ARG A N 1
ATOM 2083 C CA . ARG A 1 289 ? 24.799 17.429 53.759 1.00 27.05 289 ARG A CA 1
ATOM 2084 C C . ARG A 1 289 ? 24.663 16.381 52.636 1.00 29.36 289 ARG A C 1
ATOM 2085 O O . ARG A 1 289 ? 23.558 16.110 52.129 1.00 30.52 289 ARG A O 1
ATOM 2093 N N . ILE A 1 290 ? 25.790 15.805 52.254 1.00 30.55 290 ILE A N 1
ATOM 2094 C CA . ILE A 1 290 ? 25.837 14.818 51.165 1.00 32.58 290 ILE A CA 1
ATOM 2095 C C . ILE A 1 290 ? 26.255 13.466 51.700 1.00 32.61 290 ILE A C 1
ATOM 2096 O O . ILE A 1 290 ? 27.271 13.346 52.373 1.00 31.72 290 ILE A O 1
ATOM 2101 N N . ALA A 1 291 ? 25.469 12.434 51.393 1.00 33.90 291 ALA A N 1
ATOM 2102 C CA . ALA A 1 291 ? 25.775 11.079 51.842 1.00 35.64 291 ALA A CA 1
ATOM 2103 C C . ALA A 1 291 ? 27.080 10.640 51.176 1.00 38.00 291 ALA A C 1
ATOM 2104 O O . ALA A 1 291 ? 27.225 10.742 49.965 1.00 38.42 291 ALA A O 1
ATOM 2106 N N . ARG A 1 292 ? 28.019 10.167 51.976 1.00 40.28 292 ARG A N 1
ATOM 2107 C CA . ARG A 1 292 ? 29.319 9.740 51.474 1.00 43.79 292 ARG A CA 1
ATOM 2108 C C . ARG A 1 292 ? 29.275 8.271 51.103 1.00 45.81 292 ARG A C 1
ATOM 2109 O O . ARG A 1 292 ? 30.289 7.685 50.734 1.00 47.03 292 ARG A O 1
ATOM 2117 N N . GLU A 1 293 ? 28.085 7.693 51.186 1.00 46.79 293 GLU A N 1
ATOM 2118 C CA . GLU A 1 293 ? 27.889 6.291 50.886 1.00 48.25 293 GLU A CA 1
ATOM 2119 C C . GLU A 1 293 ? 26.448 5.899 51.209 1.00 48.77 293 GLU A C 1
ATOM 2120 O O . GLU A 1 293 ? 25.713 6.647 51.864 1.00 48.33 293 GLU A O 1
ATOM 2126 N N . ASP A 1 294 ? 26.041 4.726 50.739 1.00 48.89 294 ASP A N 1
ATOM 2127 C CA . ASP A 1 294 ? 24.690 4.245 50.974 1.00 49.30 294 ASP A CA 1
ATOM 2128 C C . ASP A 1 294 ? 24.518 3.951 52.462 1.00 48.90 294 ASP A C 1
ATOM 2129 O O . ASP A 1 294 ? 25.472 3.553 53.128 1.00 48.81 294 ASP A O 1
ATOM 2134 N N . LEU A 1 295 ? 23.314 4.176 52.981 1.00 48.25 295 LEU A N 1
ATOM 2135 C CA . LEU A 1 295 ? 22.995 3.892 54.386 1.00 48.22 295 LEU A CA 1
ATOM 2136 C C . LEU A 1 295 ? 21.491 3.971 54.573 1.00 47.74 295 LEU A C 1
ATOM 2137 O O . LEU A 1 295 ? 20.796 4.539 53.739 1.00 46.57 295 LEU A O 1
ATOM 2142 N N . THR A 1 296 ? 20.991 3.403 55.666 1.00 48.18 296 THR A N 1
ATOM 2143 C CA . THR A 1 296 ? 19.560 3.457 55.950 1.00 48.74 296 THR A CA 1
ATOM 2144 C C . THR A 1 296 ? 19.351 4.334 57.180 1.00 48.69 296 THR A C 1
ATOM 2145 O O . THR A 1 296 ? 19.861 4.042 58.261 1.00 48.80 296 THR A O 1
ATOM 2149 N N . LEU A 1 297 ? 18.597 5.410 57.005 1.00 47.68 297 LEU A N 1
ATOM 2150 C CA . LEU A 1 297 ? 18.325 6.327 58.098 1.00 47.04 297 LEU A CA 1
ATOM 2151 C C . LEU A 1 297 ? 16.829 6.502 58.279 1.00 46.74 297 LEU A C 1
ATOM 2152 O O . LEU A 1 297 ? 16.112 6.757 57.318 1.00 45.17 297 LEU A O 1
ATOM 2157 N N . ALA A 1 298 ? 16.356 6.346 59.513 1.00 46.89 298 ALA A N 1
ATOM 2158 C CA . ALA A 1 298 ? 14.935 6.507 59.811 1.00 47.53 298 ALA A CA 1
ATOM 2159 C C . ALA A 1 298 ? 14.080 5.731 58.824 1.00 47.69 298 ALA A C 1
ATOM 2160 O O . ALA A 1 298 ? 13.097 6.249 58.302 1.00 47.25 298 ALA A O 1
ATOM 2162 N N . GLY A 1 299 ? 14.464 4.487 58.569 1.00 48.27 299 GLY A N 1
ATOM 2163 C CA . GLY A 1 299 ? 13.705 3.679 57.631 1.00 48.08 299 GLY A CA 1
ATOM 2164 C C . GLY A 1 299 ? 13.773 4.113 56.167 1.00 47.76 299 GLY A C 1
ATOM 2165 O O . GLY A 1 299 ? 13.031 3.586 55.348 1.00 47.75 299 GLY A O 1
ATOM 2166 N N . GLN A 1 300 ? 14.646 5.060 55.824 1.00 46.61 300 GLN A N 1
ATOM 2167 C CA . GLN A 1 300 ? 14.773 5.508 54.438 1.00 46.05 300 GLN A CA 1
ATOM 2168 C C . GLN A 1 300 ? 16.091 5.001 53.876 1.00 46.04 300 GLN A C 1
ATOM 2169 O O . GLN A 1 300 ? 17.090 4.901 54.589 1.00 45.21 300 GLN A O 1
ATOM 2175 N N . GLU A 1 301 ? 16.079 4.677 52.588 1.00 46.11 301 GLU A N 1
ATOM 2176 C CA . GLU A 1 301 ? 17.258 4.189 51.884 1.00 45.93 301 GLU A CA 1
ATOM 2177 C C . GLU A 1 301 ? 17.976 5.387 51.298 1.00 44.14 301 GLU A C 1
ATOM 2178 O O . GLU A 1 301 ? 17.502 5.965 50.325 1.00 41.93 301 GLU A O 1
ATOM 2184 N N . ILE A 1 302 ? 19.103 5.769 51.901 1.00 43.53 302 ILE A N 1
ATOM 2185 C CA . ILE A 1 302 ? 19.872 6.913 51.417 1.00 42.75 302 ILE A CA 1
ATOM 2186 C C . ILE A 1 302 ? 20.995 6.399 50.537 1.00 42.93 302 ILE A C 1
ATOM 2187 O O . ILE A 1 302 ? 21.766 5.528 50.939 1.00 42.83 302 ILE A O 1
ATOM 2192 N N . LYS A 1 303 ? 21.099 6.957 49.340 1.00 43.11 303 LYS A N 1
ATOM 2193 C CA . LYS A 1 303 ? 22.124 6.513 48.418 1.00 44.17 303 LYS A CA 1
ATOM 2194 C C . LYS A 1 303 ? 23.289 7.486 48.397 1.00 44.32 303 LYS A C 1
ATOM 2195 O O . LYS A 1 303 ? 23.108 8.690 48.609 1.00 43.33 303 LYS A O 1
ATOM 2201 N N . LYS A 1 304 ? 24.484 6.954 48.149 1.00 43.93 304 LYS A N 1
ATOM 2202 C CA . LYS A 1 304 ? 25.695 7.772 48.058 1.00 44.18 304 LYS A CA 1
ATOM 2203 C C . LYS A 1 304 ? 25.417 8.968 47.154 1.00 43.29 304 LYS A C 1
ATOM 2204 O O . LYS A 1 304 ? 24.852 8.813 46.074 1.00 43.10 304 LYS A O 1
ATOM 2210 N N . GLY A 1 305 ? 25.788 10.164 47.607 1.00 41.46 305 GLY A N 1
ATOM 2211 C CA . GLY A 1 305 ? 25.559 11.357 46.810 1.00 39.32 305 GLY A CA 1
ATOM 2212 C C . GLY A 1 305 ? 24.244 12.082 47.043 1.00 36.97 305 GLY A C 1
ATOM 2213 O O . GLY A 1 305 ? 24.076 13.209 46.591 1.00 37.98 305 GLY A O 1
ATOM 2214 N N . ASP A 1 306 ? 23.297 11.448 47.721 1.00 35.76 306 ASP A N 1
ATOM 2215 C CA . ASP A 1 306 ? 22.022 12.103 47.996 1.00 34.16 306 ASP A CA 1
ATOM 2216 C C . ASP A 1 306 ? 22.292 13.324 48.891 1.00 33.45 306 ASP A C 1
ATOM 2217 O O . ASP A 1 306 ? 23.231 13.321 49.680 1.00 31.73 306 ASP A O 1
ATOM 2222 N N . SER A 1 307 ? 21.479 14.356 48.730 1.00 32.10 307 SER A N 1
ATOM 2223 C CA . SER A 1 307 ? 21.599 15.583 49.523 1.00 32.17 307 SER A CA 1
ATOM 2224 C C . SER A 1 307 ? 20.548 15.594 50.637 1.00 29.13 307 SER A C 1
ATOM 2225 O O . SER A 1 307 ? 19.388 15.249 50.412 1.00 29.49 307 SER A O 1
ATOM 2228 N N . VAL A 1 308 ? 20.949 16.013 51.841 1.00 27.75 308 VAL A N 1
ATOM 2229 C CA . VAL A 1 308 ? 20.018 16.066 52.961 1.00 24.30 308 VAL A CA 1
ATOM 2230 C C . VAL A 1 308 ? 19.925 17.514 53.487 1.00 23.97 308 VAL A C 1
ATOM 2231 O O . VAL A 1 308 ? 20.948 18.133 53.85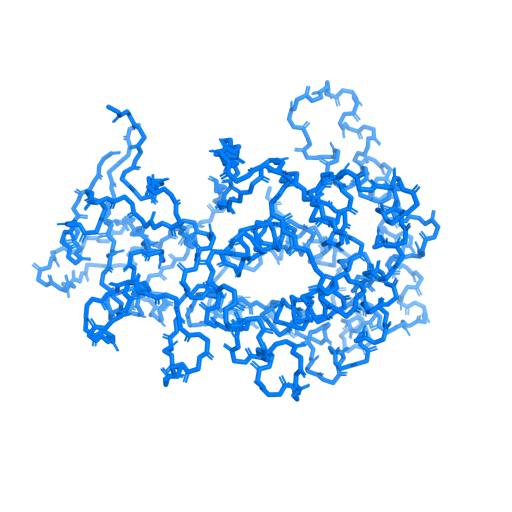9 1.00 23.15 308 VAL A O 1
ATOM 2235 N N . ILE A 1 309 ? 18.709 18.037 53.488 1.00 23.13 309 ILE A N 1
ATOM 2236 C CA . ILE A 1 309 ? 18.416 19.380 53.988 1.00 22.37 309 ILE A CA 1
ATOM 2237 C C . ILE A 1 309 ? 17.774 19.207 55.380 1.00 21.37 309 ILE A C 1
ATOM 2238 O O . ILE A 1 309 ? 16.749 18.524 55.536 1.00 21.89 309 ILE A O 1
ATOM 2243 N N . CYS A 1 310 ? 18.367 19.834 56.390 1.00 17.49 310 CYS A N 1
ATOM 2244 C CA . CYS A 1 310 ? 17.864 19.714 57.760 1.00 17.13 310 CYS A CA 1
ATOM 2245 C C . CYS A 1 310 ? 17.014 20.909 58.100 1.00 15.90 310 CYS A C 1
ATOM 2246 O O . CYS A 1 310 ? 17.473 22.028 58.019 1.00 18.49 310 CYS A O 1
ATOM 2249 N N . SER A 1 311 ? 15.752 20.691 58.439 1.00 15.23 311 SER A N 1
ATOM 2250 C CA . SER A 1 311 ? 14.905 21.831 58.803 1.00 14.96 311 SER A CA 1
ATOM 2251 C C . SER A 1 311 ? 15.151 22.087 60.295 1.00 14.60 311 SER A C 1
ATOM 2252 O O . SER A 1 311 ? 14.571 21.402 61.160 1.00 14.79 311 SER A O 1
ATOM 2255 N N . LEU A 1 312 ? 16.008 23.060 60.596 1.00 13.52 312 LEU A N 1
ATOM 2256 C CA . LEU A 1 312 ? 16.249 23.367 62.020 1.00 13.64 312 LEU A CA 1
ATOM 2257 C C . LEU A 1 312 ? 14.976 23.867 62.698 1.00 13.90 312 LEU A C 1
ATOM 2258 O O . LEU A 1 312 ? 14.721 23.542 63.845 1.00 11.96 312 LEU A O 1
ATOM 2263 N N . PRO A 1 313 ? 14.151 24.702 62.031 1.00 12.31 313 PRO A N 1
ATOM 2264 C CA . PRO A 1 313 ? 12.946 25.117 62.765 1.00 14.61 313 PRO A CA 1
ATOM 2265 C C . PRO A 1 313 ? 12.025 23.971 63.118 1.00 14.68 313 PRO A C 1
ATOM 2266 O O . PRO A 1 313 ? 11.449 23.939 64.209 1.00 14.72 313 PRO A O 1
ATOM 2270 N N . ALA A 1 314 ? 11.858 23.020 62.200 1.00 14.27 314 ALA A N 1
ATOM 2271 C CA . ALA A 1 314 ? 10.959 21.894 62.480 1.00 14.18 314 ALA A CA 1
ATOM 2272 C C . ALA A 1 314 ? 11.575 21.008 63.573 1.00 13.33 314 ALA A C 1
ATOM 2273 O O . ALA A 1 314 ? 10.874 20.530 64.460 1.00 14.82 314 ALA A O 1
ATOM 2275 N N . ALA A 1 315 ? 12.877 20.831 63.505 1.00 13.56 315 ALA A N 1
ATOM 2276 C CA . ALA A 1 315 ? 13.536 19.958 64.488 1.00 13.47 315 ALA A CA 1
ATOM 2277 C C . ALA A 1 315 ? 13.415 20.549 65.894 1.00 14.12 315 ALA A C 1
ATOM 2278 O O . ALA A 1 315 ? 13.301 19.796 66.908 1.00 13.26 315 ALA A O 1
ATOM 2280 N N . ASN A 1 316 ? 13.395 21.877 65.978 1.00 12.47 316 ASN A N 1
ATOM 2281 C CA . ASN A 1 316 ? 13.294 22.508 67.305 1.00 10.72 316 ASN A CA 1
ATOM 2282 C C . ASN A 1 316 ? 11.866 22.623 67.808 1.00 14.04 316 ASN A C 1
ATOM 2283 O O . ASN A 1 316 ? 11.596 23.171 68.884 1.00 12.98 316 ASN A O 1
ATOM 2288 N N . ARG A 1 317 ? 10.932 22.106 66.994 1.00 12.83 317 ARG A N 1
ATOM 2289 C CA . ARG A 1 317 ? 9.534 22.021 67.395 1.00 13.31 317 ARG A CA 1
ATOM 2290 C C . ARG A 1 317 ? 9.152 20.509 67.454 1.00 13.04 317 ARG A C 1
ATOM 2291 O O . ARG A 1 317 ? 7.963 20.177 67.473 1.00 14.83 317 ARG A O 1
ATOM 2299 N N . ASP A 1 318 ? 10.134 19.617 67.480 1.00 14.35 318 ASP A N 1
ATOM 2300 C CA . ASP A 1 318 ? 9.830 18.171 67.533 1.00 16.27 318 ASP A CA 1
ATOM 2301 C C . ASP A 1 318 ? 8.992 17.836 68.783 1.00 17.65 318 ASP A C 1
ATOM 2302 O O . ASP A 1 318 ? 9.383 18.108 69.933 1.00 15.78 318 ASP A O 1
ATOM 2307 N N . PRO A 1 319 ? 7.817 17.213 68.595 1.00 17.95 319 PRO A N 1
ATOM 2308 C CA . PRO A 1 319 ? 6.957 16.877 69.742 1.00 20.68 319 PRO A CA 1
ATOM 2309 C C . PRO A 1 319 ? 7.621 16.054 70.853 1.00 21.89 319 PRO A C 1
ATOM 2310 O O . PRO A 1 319 ? 7.171 16.079 71.999 1.00 23.18 319 PRO A O 1
ATOM 2314 N N . ALA A 1 320 ? 8.657 15.291 70.515 1.00 22.69 320 ALA A N 1
ATOM 2315 C CA . ALA A 1 320 ? 9.347 14.488 71.517 1.00 24.77 320 ALA A CA 1
ATOM 2316 C C . ALA A 1 320 ? 10.118 15.333 72.513 1.00 25.35 320 ALA A C 1
ATOM 2317 O O . ALA A 1 320 ? 10.403 14.886 73.623 1.00 26.94 320 ALA A O 1
ATOM 2319 N N . LEU A 1 321 ? 10.446 16.571 72.150 1.00 22.28 321 LEU A N 1
ATOM 2320 C CA . LEU A 1 321 ? 11.227 17.418 73.057 1.00 22.31 321 LEU A CA 1
ATOM 2321 C C . LEU A 1 321 ? 10.479 17.901 74.294 1.00 22.44 321 LEU A C 1
ATOM 2322 O O . LEU A 1 321 ? 11.075 18.067 75.380 1.00 23.15 321 LEU A O 1
ATOM 2327 N N . ALA A 1 322 ? 9.181 18.127 74.150 1.00 21.06 322 ALA A N 1
ATOM 2328 C CA . ALA A 1 322 ? 8.395 18.646 75.261 1.00 23.05 322 ALA A CA 1
ATOM 2329 C C . ALA A 1 322 ? 6.918 18.706 74.896 1.00 24.24 322 ALA A C 1
ATOM 2330 O O . ALA A 1 322 ? 6.568 18.932 73.746 1.00 22.22 322 ALA A O 1
ATOM 2332 N N . PRO A 1 323 ? 6.029 18.537 75.880 1.00 25.23 323 PRO A N 1
ATOM 2333 C CA . PRO A 1 323 ? 4.585 18.584 75.645 1.00 26.18 323 PRO A CA 1
ATOM 2334 C C . PRO A 1 323 ? 4.152 19.937 75.136 1.00 25.97 323 PRO A C 1
ATOM 2335 O O . PRO A 1 323 ? 3.111 20.077 74.509 1.00 26.88 323 PRO A O 1
ATOM 2339 N N . ASP A 1 324 ? 4.942 20.953 75.470 1.00 24.06 324 ASP A N 1
ATOM 2340 C CA . ASP A 1 324 ? 4.619 22.321 75.077 1.00 22.63 324 ASP A CA 1
ATOM 2341 C C . ASP A 1 324 ? 5.745 22.954 74.247 1.00 21.23 324 ASP A C 1
ATOM 2342 O O . ASP A 1 324 ? 6.011 24.159 74.351 1.00 19.67 324 ASP A O 1
ATOM 2347 N N . VAL A 1 325 ? 6.363 22.145 73.399 1.00 17.97 325 VAL A N 1
ATOM 2348 C CA . VAL A 1 325 ? 7.472 22.595 72.576 1.00 18.01 325 VAL A CA 1
ATOM 2349 C C . VAL A 1 325 ? 7.061 23.732 71.639 1.00 17.22 325 VAL A C 1
ATOM 2350 O O . VAL A 1 325 ? 7.908 24.496 71.196 1.00 15.19 325 VAL A O 1
ATOM 2354 N N . ASP A 1 326 ? 5.750 23.877 71.365 1.00 18.11 326 ASP A N 1
ATOM 2355 C CA . ASP A 1 326 ? 5.299 24.931 70.445 1.00 19.64 326 ASP A CA 1
ATOM 2356 C C . ASP A 1 326 ? 5.043 26.265 71.133 1.00 18.97 326 ASP A C 1
ATOM 2357 O O . ASP A 1 326 ? 4.556 27.207 70.499 1.00 19.53 326 ASP A O 1
ATOM 2362 N N . ARG A 1 327 ? 5.299 26.340 72.430 1.00 17.22 327 ARG A N 1
ATOM 2363 C CA . ARG A 1 327 ? 5.101 27.587 73.161 1.00 19.09 327 ARG A CA 1
ATOM 2364 C C . ARG A 1 327 ? 6.462 28.190 73.543 1.00 18.06 327 ARG A C 1
ATOM 2365 O O . ARG A 1 327 ? 7.447 27.477 73.700 1.00 16.23 327 ARG A O 1
ATOM 2373 N N . LEU A 1 328 ? 6.477 29.520 73.624 1.00 15.50 328 LEU A N 1
ATOM 2374 C CA . LEU A 1 328 ? 7.663 30.237 74.078 1.00 14.11 328 LEU A CA 1
ATOM 2375 C C . LEU A 1 328 ? 7.550 30.253 75.609 1.00 12.37 328 LEU A C 1
ATOM 2376 O O . LEU A 1 328 ? 6.515 30.690 76.166 1.00 14.52 328 LEU A O 1
ATOM 2381 N N . ASP A 1 329 ? 8.553 29.720 76.294 1.00 14.11 329 ASP A N 1
ATOM 2382 C CA . ASP A 1 329 ? 8.537 29.770 77.749 1.00 14.33 329 ASP A CA 1
ATOM 2383 C C . ASP A 1 329 ? 9.960 29.937 78.281 1.00 15.57 329 ASP A C 1
ATOM 2384 O O . ASP A 1 329 ? 10.701 28.996 78.424 1.00 15.21 329 ASP A O 1
ATOM 2389 N N . VAL A 1 330 ? 10.354 31.195 78.520 1.00 16.24 330 VAL A N 1
ATOM 2390 C CA . VAL A 1 330 ? 11.715 31.481 79.014 1.00 15.85 330 VAL A CA 1
ATOM 2391 C C . VAL A 1 330 ? 12.108 30.848 80.363 1.00 16.84 330 VAL A C 1
ATOM 2392 O O . VAL A 1 330 ? 13.297 30.812 80.688 1.00 19.18 330 VAL A O 1
ATOM 2396 N N . THR A 1 331 ? 11.140 30.345 81.109 1.00 17.24 331 THR A N 1
ATOM 2397 C CA . THR A 1 331 ? 11.454 29.702 82.378 1.00 22.12 331 THR A CA 1
ATOM 2398 C C . THR A 1 331 ? 11.391 28.174 82.250 1.00 21.49 331 THR A C 1
ATOM 2399 O O . THR A 1 331 ? 11.564 27.452 83.246 1.00 22.08 331 THR A O 1
ATOM 2403 N N . ARG A 1 332 ? 11.148 27.656 81.048 1.00 19.02 332 ARG A N 1
ATOM 2404 C CA . ARG A 1 332 ? 11.054 26.183 80.927 1.00 19.24 332 ARG A CA 1
ATOM 2405 C C . ARG A 1 332 ? 12.363 25.452 81.244 1.00 19.81 332 ARG A C 1
ATOM 2406 O O . ARG A 1 332 ? 13.450 26.040 81.331 1.00 19.39 332 ARG A O 1
ATOM 2414 N N . GLU A 1 333 ? 12.252 24.125 81.413 1.00 19.17 333 GLU A N 1
ATOM 2415 C CA . GLU A 1 333 ? 13.438 23.308 81.521 1.00 21.99 333 GLU A CA 1
ATOM 2416 C C . GLU A 1 333 ? 14.035 23.444 80.157 1.00 21.57 333 GLU A C 1
ATOM 2417 O O . GLU A 1 333 ? 13.402 23.059 79.184 1.00 20.69 333 GLU A O 1
ATOM 2423 N N . PRO A 1 334 ? 15.253 23.998 80.056 1.00 20.73 334 PRO A N 1
ATOM 2424 C CA . PRO A 1 334 ? 15.876 24.215 78.760 1.00 21.36 334 PRO A CA 1
ATOM 2425 C C . PRO A 1 334 ? 15.895 23.007 77.848 1.00 23.15 334 PRO A C 1
ATOM 2426 O O . PRO A 1 334 ? 16.124 21.864 78.284 1.00 23.14 334 PRO A O 1
ATOM 2430 N N . ILE A 1 335 ? 15.617 23.281 76.582 1.00 20.64 335 ILE A N 1
ATOM 2431 C CA . ILE A 1 335 ? 15.592 22.254 75.561 1.00 21.70 335 ILE A CA 1
ATOM 2432 C C . ILE A 1 335 ? 16.806 22.363 74.690 1.00 23.11 335 ILE A C 1
ATOM 2433 O O . ILE A 1 335 ? 17.069 23.412 74.114 1.00 24.50 335 ILE A O 1
ATOM 2438 N N . PRO A 1 336 ? 17.592 21.269 74.585 1.00 22.75 336 PRO A N 1
ATOM 2439 C CA . PRO A 1 336 ? 18.838 21.254 73.785 1.00 23.25 336 PRO A CA 1
ATOM 2440 C C . PRO A 1 336 ? 18.585 21.369 72.250 1.00 24.05 336 PRO A C 1
ATOM 2441 O O . PRO A 1 336 ? 18.621 20.362 71.493 1.00 24.81 336 PRO A O 1
ATOM 2445 N N . HIS A 1 337 ? 18.545 22.606 71.785 1.00 18.92 337 HIS A N 1
ATOM 2446 C CA . HIS A 1 337 ? 18.161 22.882 70.401 1.00 16.71 337 HIS A CA 1
ATOM 2447 C C . HIS A 1 337 ? 19.249 22.789 69.375 1.00 14.68 337 HIS A C 1
ATOM 2448 O O . HIS A 1 337 ? 20.452 22.741 69.730 1.00 16.29 337 HIS A O 1
ATOM 2455 N N . VAL A 1 338 ? 18.846 22.745 68.089 1.00 13.27 338 VAL A N 1
ATOM 2456 C CA . VAL A 1 338 ? 19.815 22.648 67.002 1.00 12.37 338 VAL A CA 1
ATOM 2457 C C . VAL A 1 338 ? 19.911 23.956 66.182 1.00 13.38 338 VAL A C 1
ATOM 2458 O O . VAL A 1 338 ? 20.366 23.951 65.037 1.00 13.86 338 VAL A O 1
ATOM 2462 N N . ALA A 1 339 ? 19.449 25.073 66.754 1.00 11.58 339 ALA A N 1
ATOM 2463 C CA . ALA A 1 339 ? 19.514 26.318 65.993 1.00 11.12 339 ALA A CA 1
ATOM 2464 C C . ALA A 1 339 ? 20.940 26.781 65.666 1.00 13.82 339 ALA A C 1
ATOM 2465 O O . ALA A 1 339 ? 21.136 27.553 64.701 1.00 12.91 339 ALA A O 1
ATOM 2467 N N . PHE A 1 340 ? 21.941 26.343 66.459 1.00 12.79 340 PHE A N 1
ATOM 2468 C CA . PHE A 1 340 ? 23.331 26.676 66.163 1.00 13.94 340 PHE A CA 1
ATOM 2469 C C . PHE A 1 340 ? 23.987 25.455 65.517 1.00 14.72 340 PHE A C 1
ATOM 2470 O O . PHE A 1 340 ? 25.207 25.379 65.413 1.00 15.37 340 PHE A O 1
ATOM 2478 N N . GLY A 1 341 ? 23.175 24.487 65.077 1.00 14.15 341 GLY A N 1
ATOM 2479 C CA . GLY A 1 341 ? 23.774 23.312 64.451 1.00 15.38 341 GLY A CA 1
ATOM 2480 C C . GLY A 1 341 ? 24.118 22.230 65.472 1.00 16.67 341 GLY A C 1
ATOM 2481 O O . GLY A 1 341 ? 23.644 22.209 66.621 1.00 17.90 341 GLY A O 1
ATOM 2482 N N . HIS A 1 342 ? 24.982 21.324 65.058 1.00 15.50 342 HIS A N 1
ATOM 2483 C CA . HIS A 1 342 ? 25.353 20.201 65.898 1.00 17.69 342 HIS A CA 1
ATOM 2484 C C . HIS A 1 342 ? 26.571 19.530 65.280 1.00 17.88 342 HIS A C 1
ATOM 2485 O O . HIS A 1 342 ? 26.690 19.519 64.062 1.00 19.97 342 HIS A O 1
ATOM 2492 N N . GLY A 1 343 ? 27.510 19.039 66.106 1.00 20.10 343 GLY A N 1
ATOM 2493 C CA . GLY A 1 343 ? 28.676 18.366 65.528 1.00 20.24 343 GLY A CA 1
ATOM 2494 C C . GLY A 1 343 ? 29.840 19.320 65.390 1.00 20.71 343 GLY A C 1
ATOM 2495 O O . GLY A 1 343 ? 29.841 20.424 65.971 1.00 18.61 343 GLY A O 1
ATOM 2496 N N . VAL A 1 344 ? 30.818 18.918 64.588 1.00 21.26 344 VAL A N 1
ATOM 2497 C CA . VAL A 1 344 ? 32.028 19.704 64.415 1.00 20.73 344 VAL A CA 1
ATOM 2498 C C . VAL A 1 344 ? 31.837 21.111 63.814 1.00 22.58 344 VAL A C 1
ATOM 2499 O O . VAL A 1 344 ? 32.687 21.977 64.053 1.00 22.26 344 VAL A O 1
ATOM 2503 N N . HIS A 1 345 ? 30.774 21.344 63.037 1.00 20.27 345 HIS A N 1
ATOM 2504 C CA . HIS A 1 345 ? 30.513 22.661 62.450 1.00 19.74 345 HIS A CA 1
ATOM 2505 C C . HIS A 1 345 ? 29.611 23.549 63.322 1.00 18.76 345 HIS A C 1
ATOM 2506 O O . HIS A 1 345 ? 29.218 24.643 62.866 1.00 18.40 345 HIS A O 1
ATOM 2513 N N . HIS A 1 346 ? 29.304 23.099 64.532 1.00 16.75 346 HIS A N 1
ATOM 2514 C CA . HIS A 1 346 ? 28.430 23.850 65.482 1.00 18.39 346 HIS A CA 1
ATOM 2515 C C . HIS A 1 346 ? 28.887 25.325 65.513 1.00 18.85 346 HIS A C 1
ATOM 2516 O O . HIS A 1 346 ? 30.104 25.598 65.599 1.00 18.39 346 HIS A O 1
ATOM 2523 N N . CYS A 1 347 ? 27.917 26.257 65.423 1.00 15.37 347 CYS A N 1
ATOM 2524 C CA . CYS A 1 347 ? 28.211 27.704 65.295 1.00 15.15 347 CYS A CA 1
ATOM 2525 C C . CYS A 1 347 ? 29.434 28.182 66.100 1.00 13.91 347 CYS A C 1
ATOM 2526 O O . CYS A 1 347 ? 29.441 28.097 67.349 1.00 15.61 347 CYS A O 1
ATOM 2529 N N . LEU A 1 348 ? 30.470 28.624 65.376 1.00 15.40 348 LEU A N 1
ATOM 2530 C CA . LEU A 1 348 ? 31.699 29.131 66.006 1.00 15.83 348 LEU A CA 1
ATOM 2531 C C . LEU A 1 348 ? 31.408 30.411 66.831 1.00 15.31 348 LEU A C 1
ATOM 2532 O O . LEU A 1 348 ? 32.003 30.633 67.897 1.00 16.45 348 LEU A O 1
ATOM 2537 N N . GLY A 1 349 ? 30.393 31.160 66.413 1.00 16.59 349 GLY A N 1
ATOM 2538 C CA . GLY A 1 349 ? 30.062 32.383 67.138 1.00 15.62 349 GLY A CA 1
ATOM 2539 C C . GLY A 1 349 ? 28.911 32.232 68.130 1.00 15.61 349 GLY A C 1
ATOM 2540 O O . GLY A 1 349 ? 28.305 33.221 68.544 1.00 15.18 349 GLY A O 1
ATOM 2541 N N . ALA A 1 350 ? 28.574 31.009 68.539 1.00 13.98 350 ALA A N 1
ATOM 2542 C CA . ALA A 1 350 ? 27.417 30.873 69.411 1.00 12.76 350 ALA A CA 1
ATOM 2543 C C . ALA A 1 350 ? 27.498 31.645 70.726 1.00 13.57 350 ALA A C 1
ATOM 2544 O O . ALA A 1 350 ? 26.523 32.277 71.146 1.00 14.41 350 ALA A O 1
ATOM 2546 N N . ALA A 1 351 ? 28.666 31.616 71.382 1.00 13.21 351 ALA A N 1
ATOM 2547 C CA . ALA A 1 351 ? 28.768 32.366 72.649 1.00 13.13 351 ALA A CA 1
ATOM 2548 C C . ALA A 1 351 ? 28.625 33.870 72.393 1.00 12.61 351 ALA A C 1
ATOM 2549 O O . ALA A 1 351 ? 27.999 34.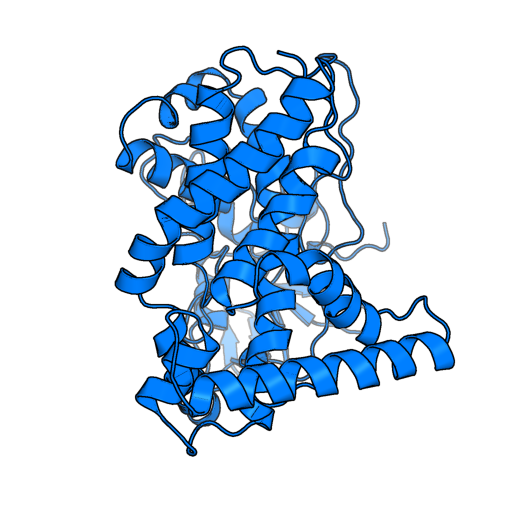547 73.206 1.00 15.03 351 ALA A O 1
ATOM 2551 N N . LEU A 1 352 ? 29.237 34.365 71.319 1.00 13.23 352 LEU A N 1
ATOM 2552 C CA . LEU A 1 352 ? 29.113 35.798 70.960 1.00 13.20 352 LEU A CA 1
ATOM 2553 C C . LEU A 1 352 ? 27.638 36.144 70.709 1.00 14.60 352 LEU A C 1
ATOM 2554 O O . LEU A 1 352 ? 27.120 37.178 71.145 1.00 11.20 352 LEU A O 1
ATOM 2559 N N . ALA A 1 353 ? 26.967 35.288 69.959 1.00 13.01 353 ALA A N 1
ATOM 2560 C CA . ALA A 1 353 ? 25.558 35.503 69.663 1.00 13.34 353 ALA A CA 1
ATOM 2561 C C . ALA A 1 353 ? 24.714 35.589 70.934 1.00 13.56 353 ALA A C 1
ATOM 2562 O O . ALA A 1 353 ? 23.832 36.479 71.049 1.00 13.10 353 ALA A O 1
ATOM 2564 N N . ARG A 1 354 ? 24.925 34.628 71.846 1.00 11.62 354 ARG A N 1
ATOM 2565 C CA . ARG A 1 354 ? 24.155 34.630 73.084 1.00 12.93 354 ARG A CA 1
ATOM 2566 C C . ARG A 1 354 ? 24.422 35.891 73.882 1.00 12.96 354 ARG A C 1
ATOM 2567 O O . ARG A 1 354 ? 23.504 36.472 74.457 1.00 12.50 354 ARG A O 1
ATOM 2575 N N . LEU A 1 355 ? 25.695 36.274 73.951 1.00 13.32 355 LEU A N 1
ATOM 2576 C CA . LEU A 1 355 ? 26.055 37.479 74.702 1.00 13.54 355 LEU A CA 1
ATOM 2577 C C . LEU A 1 355 ? 25.479 38.749 74.037 1.00 12.58 355 LEU A C 1
ATOM 2578 O O . LEU A 1 355 ? 24.946 39.641 74.707 1.00 14.35 355 LEU A O 1
ATOM 2583 N N . GLU A 1 356 ? 25.591 38.810 72.731 1.00 14.32 356 GLU A N 1
ATOM 2584 C CA . GLU A 1 356 ? 25.094 39.986 72.049 1.00 15.65 356 GLU A CA 1
ATOM 2585 C C . GLU A 1 356 ? 23.596 40.123 72.257 1.00 13.44 356 GLU A C 1
ATOM 2586 O O . GLU A 1 356 ? 23.053 41.222 72.514 1.00 12.93 356 GLU A O 1
ATOM 2592 N N . LEU A 1 357 ? 22.888 38.988 72.157 1.00 12.27 357 LEU A N 1
ATOM 2593 C CA . LEU A 1 357 ? 21.443 39.056 72.254 1.00 11.24 357 LEU A CA 1
ATOM 2594 C C . LEU A 1 357 ? 20.990 39.389 73.675 1.00 10.03 357 LEU A C 1
ATOM 2595 O O . LEU A 1 357 ? 20.093 40.182 73.887 1.00 11.42 357 LEU A O 1
ATOM 2600 N N . ARG A 1 358 ? 21.677 38.796 74.661 1.00 12.28 358 ARG A N 1
ATOM 2601 C CA . ARG A 1 358 ? 21.325 39.065 76.018 1.00 13.54 358 ARG A CA 1
ATOM 2602 C C . ARG A 1 358 ? 21.557 40.553 76.301 1.00 12.41 358 ARG A C 1
ATOM 2603 O O . ARG A 1 358 ? 20.734 41.207 76.971 1.00 13.18 358 ARG A O 1
ATOM 2611 N N . THR A 1 359 ? 22.639 41.082 75.753 1.00 13.29 359 THR A N 1
ATOM 2612 C CA . THR A 1 359 ? 22.954 42.505 75.977 1.00 11.76 359 THR A CA 1
ATOM 2613 C C . THR A 1 359 ? 21.884 43.392 75.341 1.00 12.73 359 THR A C 1
ATOM 2614 O O . THR A 1 359 ? 21.365 44.344 75.957 1.00 14.16 359 THR A O 1
ATOM 2618 N N . VAL A 1 360 ? 21.516 43.079 74.112 1.00 12.58 360 VAL A N 1
ATOM 2619 C CA . VAL A 1 360 ? 20.500 43.915 73.470 1.00 14.37 360 VAL A CA 1
ATOM 2620 C C . VAL A 1 360 ? 19.195 43.910 74.256 1.00 13.18 360 VAL A C 1
ATOM 2621 O O . VAL A 1 360 ? 18.610 44.955 74.578 1.00 12.10 360 VAL A O 1
ATOM 2625 N N . PHE A 1 361 ? 18.700 42.720 74.616 1.00 13.33 361 PHE A N 1
ATOM 2626 C CA . PHE A 1 361 ? 17.427 42.701 75.279 1.00 12.80 361 PHE A CA 1
ATOM 2627 C C . PHE A 1 361 ? 17.451 43.302 76.706 1.00 15.23 361 PHE A C 1
ATOM 2628 O O . PHE A 1 361 ? 16.509 43.985 77.129 1.00 15.43 361 PHE A O 1
ATOM 2636 N N . THR A 1 362 ? 18.544 43.072 77.419 1.00 14.29 362 THR A N 1
ATOM 2637 C CA . THR A 1 362 ? 18.637 43.584 78.764 1.00 14.11 362 THR A CA 1
ATOM 2638 C C . THR A 1 362 ? 18.669 45.116 78.732 1.00 13.84 362 THR A C 1
ATOM 2639 O O . THR A 1 362 ? 17.943 45.766 79.485 1.00 16.03 362 THR A O 1
ATOM 2643 N N . GLU A 1 363 ? 19.533 45.650 77.879 1.00 14.52 363 GLU A N 1
ATOM 2644 C CA . GLU A 1 363 ? 19.643 47.120 77.791 1.00 15.19 363 GLU A CA 1
ATOM 2645 C C . GLU A 1 363 ? 18.367 47.764 77.252 1.00 17.49 363 GLU A C 1
ATOM 2646 O O . GLU A 1 363 ? 17.988 48.855 77.683 1.00 18.40 363 GLU A O 1
ATOM 2652 N N . LEU A 1 364 ? 17.706 47.100 76.300 1.00 16.54 364 LEU A N 1
ATOM 2653 C CA . LEU A 1 364 ? 16.475 47.639 75.714 1.00 16.12 364 LEU A CA 1
ATOM 2654 C C . LEU A 1 364 ? 15.372 47.799 76.753 1.00 16.85 364 LEU A C 1
ATOM 2655 O O . LEU A 1 364 ? 14.745 48.868 76.844 1.00 16.64 364 LEU A O 1
ATOM 2660 N N . TRP A 1 365 ? 15.131 46.767 77.546 1.00 15.90 365 TRP A N 1
ATOM 2661 C CA . TRP A 1 365 ? 14.062 46.885 78.504 1.00 17.62 365 TRP A CA 1
ATOM 2662 C C . TRP A 1 365 ? 14.483 47.710 79.711 1.00 20.22 365 TRP A C 1
ATOM 2663 O O . TRP A 1 365 ? 13.619 48.165 80.469 1.00 21.72 365 TRP A O 1
ATOM 2674 N N . ARG A 1 366 ? 15.794 47.936 79.871 1.00 17.76 366 ARG A N 1
ATOM 2675 C CA . ARG A 1 366 ? 16.217 48.770 80.995 1.00 20.28 366 ARG A CA 1
ATOM 2676 C C . ARG A 1 366 ? 15.951 50.218 80.607 1.00 20.15 366 ARG A C 1
ATOM 2677 O O . ARG A 1 366 ? 15.503 51.044 81.427 1.00 22.54 366 ARG A O 1
ATOM 2685 N N . ARG A 1 367 ? 16.162 50.510 79.350 1.00 17.96 367 ARG A N 1
ATOM 2686 C CA . ARG A 1 367 ? 15.985 51.858 78.820 1.00 20.82 367 ARG A CA 1
ATOM 2687 C C . ARG A 1 367 ? 14.536 52.228 78.519 1.00 21.54 367 ARG A C 1
ATOM 2688 O O . ARG A 1 367 ? 14.129 53.407 78.682 1.00 21.28 367 ARG A O 1
ATOM 2696 N N . PHE A 1 368 ? 13.762 51.240 78.061 1.00 18.78 368 PHE A N 1
ATOM 2697 C CA . PHE A 1 368 ? 12.357 51.466 77.656 1.00 20.39 368 PHE A CA 1
ATOM 2698 C C . PHE A 1 368 ? 11.464 50.449 78.335 1.00 20.09 368 PHE A C 1
ATOM 2699 O O . PHE A 1 368 ? 10.970 49.508 77.684 1.00 19.96 368 PHE A O 1
ATOM 2707 N N . PRO A 1 369 ? 11.262 50.590 79.649 1.00 21.45 369 PRO A N 1
ATOM 2708 C CA . PRO A 1 369 ? 10.423 49.663 80.409 1.00 22.26 369 PRO A CA 1
ATOM 2709 C C . PRO A 1 369 ? 9.005 49.518 79.875 1.00 22.47 369 PRO A C 1
ATOM 2710 O O . PRO A 1 369 ? 8.394 48.440 80.019 1.00 23.85 369 PRO A O 1
ATOM 2714 N N . ALA A 1 370 ? 8.453 50.559 79.266 1.00 20.39 370 ALA A N 1
ATOM 2715 C CA . ALA A 1 370 ? 7.084 50.445 78.778 1.00 22.31 370 ALA A CA 1
ATOM 2716 C C . ALA A 1 370 ? 6.989 50.123 77.278 1.00 21.69 370 ALA A C 1
ATOM 2717 O O . ALA A 1 370 ? 5.936 50.311 76.648 1.00 20.75 370 ALA A O 1
ATOM 2719 N N . LEU A 1 371 ? 8.091 49.639 76.696 1.00 18.96 371 LEU A N 1
ATOM 2720 C CA . LEU A 1 371 ? 8.112 49.298 75.286 1.00 18.81 371 LEU A CA 1
ATOM 2721 C C . LEU A 1 371 ? 6.879 48.470 74.897 1.00 18.67 371 LEU A C 1
ATOM 2722 O O . LEU A 1 371 ? 6.466 47.556 75.630 1.00 18.57 371 LEU A O 1
ATOM 2727 N N . ARG A 1 372 ? 6.325 48.775 73.734 1.00 18.47 372 ARG A N 1
ATOM 2728 C CA . ARG A 1 372 ? 5.119 48.089 73.265 1.00 19.54 372 ARG A CA 1
ATOM 2729 C C . ARG A 1 372 ? 4.988 48.290 71.786 1.00 18.23 372 ARG A C 1
ATOM 2730 O O . ARG A 1 372 ? 5.687 49.120 71.216 1.00 17.33 372 ARG A O 1
ATOM 2738 N N . LEU A 1 373 ? 4.113 47.523 71.121 1.00 20.05 373 LEU A N 1
ATOM 2739 C CA . LEU A 1 373 ? 3.931 47.737 69.686 1.00 20.42 373 LEU A CA 1
ATOM 2740 C C . LEU A 1 373 ? 3.332 49.156 69.571 1.00 21.42 373 LEU A C 1
ATOM 2741 O O . LEU A 1 373 ? 2.523 49.531 70.417 1.00 22.10 373 LEU A O 1
ATOM 2746 N N . ALA A 1 374 ? 3.719 49.907 68.541 1.00 21.74 374 ALA A N 1
ATOM 2747 C CA . ALA A 1 374 ? 3.177 51.268 68.394 1.00 23.67 374 ALA A CA 1
ATOM 2748 C C . ALA A 1 374 ? 1.652 51.204 68.232 1.00 24.86 374 ALA A C 1
ATOM 2749 O O . ALA A 1 374 ? 0.934 52.054 68.748 1.00 27.29 374 ALA A O 1
ATOM 2751 N N . ASP A 1 375 ? 1.156 50.200 67.521 1.00 25.11 375 ASP A N 1
ATOM 2752 C CA . ASP A 1 375 ? -0.283 50.031 67.342 1.00 28.10 375 ASP A CA 1
ATOM 2753 C C . ASP A 1 375 ? -0.547 48.522 67.463 1.00 27.74 375 ASP A C 1
ATOM 2754 O O . ASP A 1 375 ? 0.003 47.741 66.686 1.00 25.74 375 ASP A O 1
ATOM 2759 N N . PRO A 1 376 ? -1.364 48.101 68.454 1.00 29.31 376 PRO A N 1
ATOM 2760 C CA . PRO A 1 376 ? -1.662 46.676 68.648 1.00 30.92 376 PRO A CA 1
ATOM 2761 C C . PRO A 1 376 ? -2.103 45.936 67.383 1.00 32.22 376 PRO A C 1
ATOM 2762 O O . PRO A 1 376 ? -1.797 44.751 67.229 1.00 32.94 376 PRO A O 1
ATOM 2766 N N . ALA A 1 377 ? -2.785 46.649 66.483 1.00 33.36 377 ALA A N 1
ATOM 2767 C CA . ALA A 1 377 ? -3.296 46.105 65.216 1.00 33.40 377 ALA A CA 1
ATOM 2768 C C . ALA A 1 377 ? -2.357 46.278 64.039 1.00 33.19 377 ALA A C 1
ATOM 2769 O O . ALA A 1 377 ? -2.741 46.037 62.892 1.00 34.24 377 ALA A O 1
ATOM 2771 N N . GLN A 1 378 ? -1.128 46.712 64.276 1.00 31.59 378 GLN A N 1
ATOM 2772 C CA . GLN A 1 378 ? -0.257 46.886 63.132 1.00 30.65 378 GLN A CA 1
ATOM 2773 C C . GLN A 1 378 ? 0.109 45.539 62.512 1.00 31.27 378 GLN A C 1
ATOM 2774 O O . GLN A 1 378 ? 0.180 44.528 63.214 1.00 29.31 378 GLN A O 1
ATOM 2780 N N . ASP A 1 379 ? 0.345 45.550 61.212 1.00 30.20 379 ASP A N 1
ATOM 2781 C CA . ASP A 1 379 ? 0.705 44.302 60.560 1.00 31.37 379 ASP A CA 1
ATOM 2782 C C . ASP A 1 379 ? 2.124 43.963 60.973 1.00 29.15 379 ASP A C 1
ATOM 2783 O O . ASP A 1 379 ? 2.877 44.822 61.417 1.00 29.41 379 ASP A O 1
ATOM 2788 N N . THR A 1 380 ? 2.465 42.701 60.822 1.00 25.79 380 THR A N 1
ATOM 2789 C CA . THR A 1 380 ? 3.807 42.260 61.138 1.00 23.53 380 THR A CA 1
ATOM 2790 C C . THR A 1 380 ? 4.521 42.151 59.810 1.00 23.81 380 THR A C 1
ATOM 2791 O O . THR A 1 380 ? 4.049 41.451 58.905 1.00 25.59 380 THR A O 1
ATOM 2795 N N . GLU A 1 381 ? 5.663 42.830 59.697 1.00 22.06 381 GLU A N 1
ATOM 2796 C CA . GLU A 1 381 ? 6.431 42.878 58.484 1.00 23.92 381 GLU A CA 1
ATOM 2797 C C . GLU A 1 381 ? 7.576 41.889 58.470 1.00 22.73 381 GLU A C 1
ATOM 2798 O O . GLU A 1 381 ? 8.682 42.235 58.867 1.00 21.16 381 GLU A O 1
ATOM 2804 N N . PHE A 1 382 ? 7.315 40.673 57.982 1.00 22.47 382 PHE A N 1
ATOM 2805 C CA . PHE A 1 382 ? 8.359 39.654 57.961 1.00 21.71 382 PHE A CA 1
ATOM 2806 C C . PHE A 1 382 ? 9.341 39.813 56.820 1.00 22.44 382 PHE A C 1
ATOM 2807 O O . PHE A 1 382 ? 8.993 40.267 55.714 1.00 23.07 382 PHE A O 1
ATOM 2815 N N . ARG A 1 383 ? 10.596 39.465 57.116 1.00 20.44 383 ARG A N 1
ATOM 2816 C CA . ARG A 1 383 ? 11.723 39.549 56.201 1.00 21.18 383 ARG A CA 1
ATOM 2817 C C . ARG A 1 383 ? 11.831 38.186 55.561 1.00 23.56 383 ARG A C 1
ATOM 2818 O O . ARG A 1 383 ? 12.315 37.203 56.187 1.00 21.29 383 ARG A O 1
ATOM 2826 N N . LEU A 1 384 ? 11.357 38.099 54.305 1.00 23.49 384 LEU A N 1
ATOM 2827 C CA . LEU A 1 384 ? 11.311 36.816 53.603 1.00 26.73 384 LEU A CA 1
ATOM 2828 C C . LEU A 1 384 ? 12.362 36.561 52.523 1.00 28.14 384 LEU A C 1
ATOM 2829 O O . LEU A 1 384 ? 12.355 35.499 51.889 1.00 29.69 384 LEU A O 1
ATOM 2834 N N . THR A 1 385 ? 13.286 37.492 52.349 1.00 29.64 385 THR A N 1
ATOM 2835 C CA . THR A 1 385 ? 14.298 37.410 51.306 1.00 31.37 385 THR A CA 1
ATOM 2836 C C . THR A 1 385 ? 15.695 37.016 51.746 1.00 31.36 385 THR A C 1
ATOM 2837 O O . THR A 1 385 ? 16.613 36.937 50.916 1.00 33.41 385 THR A O 1
ATOM 2841 N N . THR A 1 386 ? 15.855 36.741 53.037 1.00 28.99 386 THR A N 1
ATOM 2842 C CA . THR A 1 386 ? 17.148 36.421 53.639 1.00 27.05 386 THR A CA 1
ATOM 2843 C C . THR A 1 386 ? 17.199 34.987 54.146 1.00 25.78 386 THR A C 1
ATOM 2844 O O . THR A 1 386 ? 16.175 34.434 54.491 1.00 24.06 386 THR A O 1
ATOM 2848 N N . PRO A 1 387 ? 18.402 34.390 54.214 1.00 25.05 387 PRO A N 1
ATOM 2849 C CA . PRO A 1 387 ? 18.641 33.020 54.681 1.00 25.63 387 PRO A CA 1
ATOM 2850 C C . PRO A 1 387 ? 18.192 32.831 56.139 1.00 22.94 387 PRO A C 1
ATOM 2851 O O . PRO A 1 387 ? 18.007 31.702 56.595 1.00 22.11 387 PRO A O 1
ATOM 2855 N N . ALA A 1 388 ? 18.058 33.946 56.866 1.00 21.44 388 ALA A N 1
ATOM 2856 C CA . ALA A 1 388 ? 17.566 33.927 58.242 1.00 19.10 388 ALA A CA 1
ATOM 2857 C C . ALA A 1 388 ? 16.245 34.688 58.276 1.00 16.86 388 ALA A C 1
ATOM 2858 O O . ALA A 1 388 ? 16.126 35.791 57.713 1.00 18.50 388 ALA A O 1
ATOM 2860 N N . TYR A 1 389 ? 15.255 34.102 58.956 1.00 15.69 389 TYR A N 1
ATOM 2861 C CA . TYR A 1 389 ? 13.939 34.722 59.131 1.00 14.05 389 TYR A CA 1
ATOM 2862 C C . TYR A 1 389 ? 14.120 35.964 59.997 1.00 15.42 389 TYR A C 1
ATOM 2863 O O . TYR A 1 389 ? 15.058 36.028 60.801 1.00 16.22 389 TYR A O 1
ATOM 2872 N N . GLY A 1 390 ? 13.253 36.954 59.858 1.00 15.18 390 GLY A N 1
ATOM 2873 C CA . GLY A 1 390 ? 13.415 38.174 60.647 1.00 16.42 390 GLY A CA 1
ATOM 2874 C C . GLY A 1 390 ? 12.270 39.140 60.340 1.00 16.02 390 GLY A C 1
ATOM 2875 O O . GLY A 1 390 ? 11.197 38.727 59.866 1.00 16.72 390 GLY A O 1
ATOM 2876 N N . LEU A 1 391 ? 12.460 40.406 60.708 1.00 15.32 391 LEU A N 1
ATOM 2877 C CA . LEU A 1 391 ? 11.471 41.460 60.451 1.00 16.09 391 LEU A CA 1
ATOM 2878 C C . LEU A 1 391 ? 12.089 42.560 59.610 1.00 17.28 391 LEU A C 1
ATOM 2879 O O . LEU A 1 391 ? 13.280 42.862 59.758 1.00 17.89 391 LEU A O 1
ATOM 2884 N N . THR A 1 392 ? 11.299 43.195 58.725 1.00 18.17 392 THR A N 1
ATOM 2885 C CA . THR A 1 392 ? 11.894 44.288 57.949 1.00 18.73 392 THR A CA 1
ATOM 2886 C C . THR A 1 392 ? 11.686 45.624 58.677 1.00 17.55 392 THR A C 1
ATOM 2887 O O . THR A 1 392 ? 12.437 46.573 58.468 1.00 19.72 392 THR A O 1
ATOM 2891 N N . GLU A 1 393 ? 10.698 45.672 59.541 1.00 18.82 393 GLU A N 1
ATOM 2892 C CA . GLU A 1 393 ? 10.393 46.882 60.291 1.00 20.40 393 GLU A CA 1
ATOM 2893 C C . GLU A 1 393 ? 9.617 46.459 61.540 1.00 19.10 393 GLU A C 1
ATOM 2894 O O . GLU A 1 393 ? 8.962 45.408 61.550 1.00 18.15 393 GLU A O 1
ATOM 2900 N N . LEU A 1 394 ? 9.695 47.246 62.602 1.00 17.78 394 LEU A N 1
ATOM 2901 C CA . LEU A 1 394 ? 8.935 46.957 63.800 1.00 17.44 394 LEU A CA 1
ATOM 2902 C C . LEU A 1 394 ? 8.699 48.275 64.551 1.00 18.19 394 LEU A C 1
ATOM 2903 O O . LEU A 1 394 ? 9.566 48.760 65.279 1.00 18.31 394 LEU A O 1
ATOM 2908 N N . MET A 1 395 ? 7.508 48.858 64.374 1.00 18.05 395 MET A N 1
ATOM 2909 C CA . MET A 1 395 ? 7.219 50.121 65.035 1.00 19.42 395 MET A CA 1
ATOM 2910 C C . MET A 1 395 ? 6.881 49.892 66.494 1.00 19.21 395 MET A C 1
ATOM 2911 O O . MET A 1 395 ? 5.959 49.150 66.808 1.00 20.41 395 MET A O 1
ATOM 2916 N N . VAL A 1 396 ? 7.631 50.525 67.388 1.00 18.73 396 VAL A N 1
ATOM 2917 C CA . VAL A 1 396 ? 7.408 50.399 68.800 1.00 18.40 396 VAL A CA 1
ATOM 2918 C C . VAL A 1 396 ? 7.234 51.762 69.454 1.00 17.94 396 VAL A C 1
ATOM 2919 O O . VAL A 1 396 ? 7.765 52.782 68.967 1.00 20.67 396 VAL A O 1
ATOM 2923 N N . ALA A 1 397 ? 6.507 51.761 70.565 1.00 18.01 397 ALA A N 1
ATOM 2924 C CA . ALA A 1 397 ? 6.285 52.976 71.343 1.00 20.28 397 ALA A CA 1
ATOM 2925 C C . ALA A 1 397 ? 6.827 52.753 72.749 1.00 21.63 397 ALA A C 1
ATOM 2926 O O . ALA A 1 397 ? 7.071 51.611 73.162 1.00 20.53 397 ALA A O 1
ATOM 2928 N N . TRP A 1 398 ? 7.031 53.837 73.499 1.00 20.62 398 TRP A N 1
ATOM 2929 C CA . TRP A 1 398 ? 7.499 53.685 74.866 1.00 22.30 398 TRP A CA 1
ATOM 2930 C C . TRP A 1 398 ? 7.205 54.898 75.745 1.00 25.87 398 TRP A C 1
ATOM 2931 O O . TRP A 1 398 ? 7.627 54.859 76.907 1.00 24.51 398 TRP A O 1
#

Sequence (375 aa):
DPRPLHIRRQGLDPADELLAAGALTRVTAETHWMATAHAVVRQVMGDHQQFSTRRRWDPELVGNLMDYDPPEHTRLRRKLTPGFTLRKMQRMAPYIEQIVNDRLDEMERAGSPADLIAFVADKVPGAVLCELVGVPRDDRDMFMKLCHGHLDASLSQKRRAALGDKFSRYLLAMIARERKEPGEGMIGAVVAEYGDDATDEELRGFCVQVMLAGDDNISGMIGLGVLAMLRHPEQIDAFRGDEQSAQRAVDELIRYLTVPYSPTPRIAREDLTLAGQEIKKGDSVICSLPAANRDPALAPDVDRLDVTREPIPHVAFGHGVHHCLGAALARLELRTVFTELWRRFPALRLADPAQDTEFRLTTPAYGLTELMVAW